Protein AF-A0A355VBI0-F1 (afdb_monomer_lite)

Structure (mmCIF, N/CA/C/O backbone):
data_AF-A0A355VBI0-F1
#
_entry.id   AF-A0A355VBI0-F1
#
loop_
_atom_site.group_PDB
_atom_site.id
_atom_site.type_symbol
_atom_site.label_atom_id
_atom_site.label_alt_id
_atom_site.label_comp_id
_atom_site.label_asym_id
_atom_site.label_entity_id
_atom_site.label_seq_id
_atom_site.pdbx_PDB_ins_code
_atom_site.Cartn_x
_atom_site.Cartn_y
_atom_site.Cartn_z
_atom_site.occupancy
_atom_site.B_iso_or_equiv
_atom_site.auth_seq_id
_atom_site.auth_comp_id
_atom_site.auth_asym_id
_atom_site.auth_atom_id
_atom_site.pdbx_PDB_model_num
ATOM 1 N N . ILE A 1 1 ? 33.131 -3.591 3.663 1.00 45.69 1 ILE A N 1
ATOM 2 C CA . ILE A 1 1 ? 32.414 -4.701 2.979 1.00 45.69 1 ILE A CA 1
ATOM 3 C C . ILE A 1 1 ? 30.922 -4.423 3.134 1.00 45.69 1 ILE A C 1
ATOM 5 O O . ILE A 1 1 ? 30.538 -4.115 4.251 1.00 45.69 1 ILE A O 1
ATOM 9 N N . ARG A 1 2 ? 30.087 -4.430 2.081 1.00 45.91 2 ARG A N 1
ATOM 10 C CA . ARG A 1 2 ? 28.626 -4.279 2.284 1.00 45.91 2 ARG A CA 1
ATOM 11 C C . ARG A 1 2 ? 28.049 -5.620 2.762 1.00 45.91 2 ARG A C 1
ATOM 13 O O . ARG A 1 2 ? 28.434 -6.630 2.177 1.00 45.91 2 ARG A O 1
ATOM 20 N N . PRO A 1 3 ? 27.155 -5.651 3.767 1.00 45.72 3 PRO A N 1
ATOM 21 C CA . PRO A 1 3 ? 26.448 -6.875 4.120 1.00 45.72 3 PRO A CA 1
ATOM 22 C C . PRO A 1 3 ? 25.565 -7.293 2.941 1.00 45.72 3 PRO A C 1
ATOM 24 O O . PRO A 1 3 ? 24.819 -6.467 2.406 1.00 45.72 3 PRO A O 1
ATOM 27 N N . ASP A 1 4 ? 25.665 -8.554 2.523 1.00 43.03 4 ASP A N 1
ATOM 28 C CA . ASP A 1 4 ? 24.777 -9.078 1.490 1.00 43.03 4 ASP A CA 1
ATOM 29 C C . ASP A 1 4 ? 23.357 -9.239 2.053 1.00 43.03 4 ASP A C 1
ATOM 31 O O . ASP A 1 4 ? 23.157 -9.608 3.215 1.00 43.03 4 ASP A O 1
ATOM 35 N N . LYS A 1 5 ? 22.349 -8.917 1.241 1.00 49.56 5 LYS A N 1
ATOM 36 C CA . LYS A 1 5 ? 20.951 -8.940 1.670 1.00 49.56 5 LYS A CA 1
ATOM 37 C C . LYS A 1 5 ? 20.388 -10.350 1.525 1.00 49.56 5 LYS A C 1
ATOM 39 O O . LYS A 1 5 ? 19.926 -10.738 0.455 1.00 49.56 5 LYS A O 1
ATOM 44 N N . SER A 1 6 ? 20.292 -11.056 2.650 1.00 41.16 6 SER A N 1
ATOM 45 C CA . SER A 1 6 ? 19.580 -12.340 2.767 1.00 41.16 6 SER A CA 1
ATOM 46 C C . SER A 1 6 ? 18.120 -12.290 2.275 1.00 41.16 6 SER A C 1
ATOM 48 O O . SER A 1 6 ? 17.566 -13.316 1.883 1.00 41.16 6 SER A O 1
ATOM 50 N N . GLY A 1 7 ? 17.496 -11.104 2.231 1.00 43.66 7 GLY A N 1
ATOM 51 C CA . GLY A 1 7 ? 16.185 -10.871 1.621 1.00 43.66 7 GLY A CA 1
ATOM 52 C C . GLY A 1 7 ? 16.230 -9.933 0.407 1.00 43.66 7 GLY A C 1
ATOM 53 O O . GLY A 1 7 ? 16.568 -8.756 0.534 1.00 43.66 7 GLY A O 1
ATOM 54 N N . ARG A 1 8 ? 15.778 -10.404 -0.769 1.00 46.25 8 ARG A N 1
ATOM 55 C CA . ARG A 1 8 ? 15.482 -9.516 -1.917 1.00 46.25 8 ARG A CA 1
ATOM 56 C C . ARG A 1 8 ? 14.299 -8.598 -1.550 1.00 46.25 8 ARG A C 1
ATOM 58 O O . ARG A 1 8 ? 13.182 -9.110 -1.446 1.00 46.25 8 ARG A O 1
ATOM 65 N N . GLY A 1 9 ? 14.530 -7.295 -1.371 1.00 49.34 9 GLY A N 1
ATOM 66 C CA . GLY A 1 9 ? 13.494 -6.283 -1.099 1.00 49.34 9 GLY A CA 1
ATOM 67 C C . GLY A 1 9 ? 14.008 -5.061 -0.322 1.00 49.34 9 GLY A C 1
ATOM 68 O O . GLY A 1 9 ? 14.974 -5.170 0.435 1.00 49.34 9 GLY A O 1
ATOM 69 N N . GLY A 1 10 ? 13.378 -3.895 -0.512 1.00 56.66 10 GLY A N 1
ATOM 70 C CA . GLY A 1 10 ? 13.702 -2.630 0.178 1.00 56.66 10 GLY A CA 1
ATOM 71 C C . GLY A 1 10 ? 15.056 -1.988 -0.170 1.00 56.66 10 GLY A C 1
ATOM 72 O O . GLY A 1 10 ? 15.926 -2.612 -0.782 1.00 56.66 10 GLY A O 1
ATOM 73 N N . ILE A 1 11 ? 15.283 -0.742 0.273 1.00 60.16 11 ILE A N 1
ATOM 74 C CA . ILE A 1 11 ? 16.541 0.002 0.005 1.00 60.16 11 ILE A CA 1
ATOM 75 C C . ILE A 1 11 ? 17.767 -0.795 0.491 1.00 60.16 11 ILE A C 1
ATOM 77 O O . ILE A 1 11 ? 17.777 -1.304 1.611 1.00 60.16 11 ILE A O 1
ATOM 81 N N . ALA A 1 12 ? 18.809 -0.910 -0.341 1.00 60.78 12 ALA A N 1
ATOM 82 C CA . ALA A 1 12 ? 20.077 -1.533 0.051 1.00 60.78 12 ALA A CA 1
ATOM 83 C C . ALA A 1 12 ? 20.773 -0.728 1.164 1.00 60.78 12 ALA A C 1
ATOM 85 O O . ALA A 1 12 ? 20.971 0.480 1.011 1.00 60.78 12 ALA A O 1
ATOM 86 N N . GLY A 1 13 ? 21.128 -1.406 2.259 1.00 66.94 13 GLY A N 1
ATOM 87 C CA . GLY A 1 13 ? 21.752 -0.802 3.436 1.00 66.94 13 GLY A CA 1
ATOM 88 C C . GLY A 1 13 ? 23.229 -0.449 3.244 1.00 66.94 13 GLY A C 1
ATOM 89 O O . GLY A 1 13 ? 23.837 -0.732 2.208 1.00 66.94 13 GLY A O 1
ATOM 90 N N . ILE A 1 14 ? 23.800 0.169 4.276 1.00 77.75 14 ILE A N 1
ATOM 91 C CA . ILE A 1 14 ? 25.237 0.442 4.387 1.00 77.75 14 ILE A CA 1
ATOM 92 C C . ILE A 1 14 ? 25.937 -0.645 5.212 1.00 77.75 14 ILE A C 1
ATOM 94 O O . ILE A 1 14 ? 25.292 -1.444 5.886 1.00 77.75 14 ILE A O 1
ATOM 98 N N . ALA A 1 15 ? 27.267 -0.664 5.155 1.00 78.12 15 ALA A N 1
ATOM 99 C CA . ALA A 1 15 ? 28.072 -1.367 6.145 1.00 78.12 15 ALA A CA 1
ATOM 100 C C . ALA A 1 15 ? 28.086 -0.556 7.446 1.00 78.12 15 ALA A C 1
ATOM 102 O O . ALA A 1 15 ? 28.256 0.662 7.390 1.00 78.12 15 ALA A O 1
ATOM 103 N N . LEU A 1 16 ? 27.920 -1.221 8.586 1.00 82.75 16 LEU A N 1
ATOM 104 C CA . LEU A 1 16 ? 28.011 -0.603 9.908 1.00 82.75 16 LEU A CA 1
ATOM 105 C C . LEU A 1 16 ? 29.443 -0.784 10.418 1.00 82.75 16 LEU A C 1
ATOM 107 O O . LEU A 1 16 ? 29.726 -1.713 11.164 1.00 82.75 16 LEU A O 1
ATOM 111 N N . GLU A 1 17 ? 30.359 0.047 9.917 1.00 82.88 17 GLU A N 1
ATOM 112 C CA . GLU A 1 17 ? 31.802 -0.075 10.153 1.00 82.88 17 GLU A CA 1
ATOM 113 C C . GLU A 1 17 ? 32.438 1.275 10.530 1.00 82.88 17 GLU A C 1
ATOM 115 O O . GLU A 1 17 ? 32.173 2.260 9.834 1.00 82.88 17 GLU A O 1
ATOM 120 N N . PRO A 1 18 ? 33.311 1.342 11.558 1.00 87.50 18 PRO A N 1
ATOM 121 C CA . PRO A 1 18 ? 33.652 0.271 12.501 1.00 87.50 18 PRO A CA 1
ATOM 122 C C . PRO A 1 18 ? 32.467 -0.137 13.387 1.00 87.50 18 PRO A C 1
ATOM 124 O O . PRO A 1 18 ? 31.817 0.721 13.986 1.00 87.50 18 PRO A O 1
ATOM 127 N N . GLY A 1 19 ? 32.209 -1.443 13.507 1.00 84.88 19 GLY A N 1
ATOM 128 C CA . GLY A 1 19 ? 31.004 -1.971 14.167 1.00 84.88 19 GLY A CA 1
ATOM 129 C C . GLY A 1 19 ? 30.736 -1.477 15.596 1.00 84.88 19 GLY A C 1
ATOM 130 O O . GLY A 1 19 ? 29.576 -1.362 15.985 1.00 84.88 19 GLY A O 1
ATOM 131 N N . PHE A 1 20 ? 31.769 -1.111 16.365 1.00 89.31 20 PHE A N 1
ATOM 132 C CA . PHE A 1 20 ? 31.590 -0.609 17.734 1.00 89.31 20 PHE A CA 1
ATOM 133 C C . PHE A 1 20 ? 30.828 0.727 17.802 1.00 89.31 20 PHE A C 1
ATOM 135 O O . PHE A 1 20 ? 30.110 0.947 18.772 1.00 89.31 20 PHE A O 1
ATOM 142 N N . LEU A 1 21 ? 30.911 1.581 16.769 1.00 89.12 21 LEU A N 1
ATOM 143 C CA . LEU A 1 21 ? 30.151 2.842 16.692 1.00 89.12 21 LEU A CA 1
ATOM 144 C C . LEU A 1 21 ? 28.640 2.628 16.513 1.00 89.12 21 LEU A C 1
ATOM 146 O O . LEU A 1 21 ? 27.860 3.563 16.663 1.00 89.12 21 LEU A O 1
ATOM 150 N N . PHE A 1 22 ? 28.228 1.401 16.193 1.00 89.00 22 PHE A N 1
ATOM 151 C CA . PHE A 1 22 ? 26.838 1.005 15.992 1.00 89.00 22 PHE A CA 1
ATOM 152 C C . PHE A 1 22 ? 26.339 0.092 17.125 1.00 89.00 22 PHE A C 1
ATOM 154 O O . PHE A 1 22 ? 25.380 -0.659 16.943 1.00 89.00 22 PHE A O 1
ATOM 161 N N . SER A 1 23 ? 26.980 0.154 18.301 1.00 91.25 23 SER A N 1
ATOM 162 C CA . SER A 1 23 ? 26.467 -0.478 19.518 1.00 91.25 23 SER A CA 1
ATOM 163 C C . SER A 1 23 ? 25.113 0.121 19.916 1.00 91.25 23 SER A C 1
ATOM 165 O O . SER A 1 23 ? 24.808 1.277 19.610 1.00 91.25 23 SER A O 1
ATOM 167 N N . GLN A 1 24 ? 24.293 -0.656 20.628 1.00 89.88 24 GLN A N 1
ATOM 168 C CA . GLN A 1 24 ? 22.989 -0.184 21.098 1.00 89.88 24 GLN A CA 1
ATOM 169 C C . GLN A 1 24 ? 23.115 1.075 21.973 1.00 89.88 24 GLN A C 1
ATOM 171 O O . GLN A 1 24 ? 22.318 1.995 21.821 1.00 89.88 24 GLN A O 1
ATOM 176 N N . GLU A 1 25 ? 24.136 1.135 22.828 1.00 90.88 25 GLU A N 1
ATOM 177 C CA . GLU A 1 25 ? 24.421 2.265 23.719 1.00 90.88 25 GLU A CA 1
ATOM 178 C C . GLU A 1 25 ? 24.733 3.548 22.934 1.00 90.88 25 GLU A C 1
ATOM 180 O O . GLU A 1 25 ? 24.114 4.587 23.167 1.00 90.88 25 GLU A O 1
ATOM 185 N N . ILE A 1 26 ? 25.638 3.478 21.947 1.00 91.00 26 ILE A N 1
ATOM 186 C CA . ILE A 1 26 ? 26.004 4.647 21.134 1.00 91.00 26 ILE A CA 1
ATOM 187 C C . ILE A 1 26 ? 24.825 5.085 20.261 1.00 91.00 26 ILE A C 1
ATOM 189 O O . ILE A 1 26 ? 24.561 6.280 20.156 1.00 91.00 26 ILE A O 1
ATOM 193 N N . LEU A 1 27 ? 24.063 4.148 19.688 1.00 90.31 27 LEU A N 1
ATOM 194 C CA . LEU A 1 27 ? 22.874 4.478 18.895 1.00 90.31 27 LEU A CA 1
ATOM 195 C C . LEU A 1 27 ? 21.760 5.116 19.740 1.00 90.31 27 LEU A C 1
ATOM 197 O O . LEU A 1 27 ? 21.116 6.052 19.269 1.00 90.31 27 LEU A O 1
ATOM 201 N N . GLN A 1 28 ? 21.554 4.675 20.984 1.00 88.00 28 GLN A N 1
ATOM 202 C CA . GLN A 1 28 ? 20.583 5.284 21.903 1.00 88.00 28 GLN A CA 1
ATOM 203 C C . GLN A 1 28 ? 20.924 6.743 22.252 1.00 88.00 28 GLN A C 1
ATOM 205 O O . GLN A 1 28 ? 20.007 7.530 22.475 1.00 88.00 28 GLN A O 1
ATOM 210 N N . ILE A 1 29 ? 22.208 7.119 22.245 1.00 87.56 29 ILE A N 1
ATOM 211 C CA . ILE A 1 29 ? 22.673 8.495 22.498 1.00 87.56 29 ILE A CA 1
ATOM 212 C C . ILE A 1 29 ? 22.697 9.328 21.203 1.00 87.56 29 ILE A C 1
ATOM 214 O O . ILE A 1 29 ? 22.226 10.463 21.178 1.00 87.56 29 ILE A O 1
ATOM 218 N N . ALA A 1 30 ? 23.220 8.770 20.108 1.00 89.31 30 ALA A N 1
ATOM 219 C CA . ALA A 1 30 ? 23.447 9.498 18.859 1.00 89.31 30 ALA A CA 1
ATOM 220 C C . ALA A 1 30 ? 22.171 9.730 18.030 1.00 89.31 30 ALA A C 1
ATOM 222 O O . ALA A 1 30 ? 22.102 10.704 17.279 1.00 89.31 30 ALA A O 1
ATOM 223 N N . ILE A 1 31 ? 21.155 8.863 18.143 1.00 87.44 31 ILE A N 1
ATOM 224 C CA . ILE A 1 31 ? 19.902 9.021 17.388 1.00 87.44 31 ILE A CA 1
ATOM 225 C C . ILE A 1 31 ? 19.119 10.273 17.829 1.00 87.44 31 ILE A C 1
ATOM 227 O O . ILE A 1 31 ? 18.801 11.063 16.939 1.00 87.44 31 ILE A O 1
ATOM 231 N N . PRO A 1 32 ? 18.827 10.516 19.128 1.00 84.00 32 PRO A N 1
ATOM 232 C CA . PRO A 1 32 ? 18.171 11.750 19.576 1.00 84.00 32 PRO A CA 1
ATOM 233 C C . PRO A 1 32 ? 18.877 13.025 19.098 1.00 84.00 32 PRO A C 1
ATOM 235 O O . PRO A 1 32 ? 18.226 13.913 18.551 1.00 84.00 32 PRO A O 1
ATOM 238 N N . GLU A 1 33 ? 20.206 13.078 19.217 1.00 85.81 33 GLU A N 1
ATOM 239 C CA . GLU A 1 33 ? 21.020 14.217 18.777 1.00 85.81 33 GLU A CA 1
ATOM 240 C C . GLU A 1 33 ? 20.910 14.441 17.257 1.00 85.81 33 GLU A C 1
ATOM 242 O O . GLU A 1 33 ? 20.618 15.545 16.797 1.00 85.81 33 GLU A O 1
ATOM 247 N N . MET A 1 34 ? 21.037 13.376 16.456 1.00 86.06 34 MET A N 1
ATOM 248 C CA . MET A 1 34 ? 20.842 13.435 15.002 1.00 86.06 34 MET A CA 1
ATOM 249 C C . MET A 1 34 ? 19.421 13.892 14.623 1.00 86.06 34 MET A C 1
ATOM 251 O O . MET A 1 34 ? 19.248 14.635 13.651 1.00 86.06 34 MET A O 1
ATOM 255 N N . LEU A 1 35 ? 18.389 13.464 15.359 1.00 82.56 35 LEU A N 1
ATOM 256 C CA . LEU A 1 35 ? 17.015 13.913 15.123 1.00 82.56 35 LEU A CA 1
ATOM 257 C C . LEU A 1 35 ? 16.861 15.413 15.407 1.00 82.56 35 LEU A C 1
ATOM 259 O O . LEU A 1 35 ? 16.333 16.130 14.554 1.00 82.56 35 LEU A O 1
ATOM 263 N N . ALA A 1 36 ? 17.381 15.891 16.542 1.00 80.75 36 ALA A N 1
ATOM 264 C CA . ALA A 1 36 ? 17.354 17.302 16.918 1.00 80.75 36 ALA A CA 1
ATOM 265 C C . ALA A 1 36 ? 18.083 18.180 15.883 1.00 80.75 36 ALA A C 1
ATOM 267 O O . ALA A 1 36 ? 17.492 19.121 15.351 1.00 80.75 36 ALA A O 1
ATOM 268 N N . GLN A 1 37 ? 19.313 17.815 15.502 1.00 82.12 37 GLN A N 1
ATOM 269 C CA . GLN A 1 37 ? 20.098 18.531 14.485 1.00 82.12 37 GLN A CA 1
ATOM 270 C C . GLN A 1 37 ? 19.429 18.547 13.098 1.00 82.12 37 GLN A C 1
ATOM 272 O O . GLN A 1 37 ? 19.578 19.508 12.343 1.00 82.12 37 GLN A O 1
ATOM 277 N N . THR A 1 38 ? 18.682 17.497 12.737 1.00 80.38 38 THR A N 1
ATOM 278 C CA . THR A 1 38 ? 17.981 17.423 11.439 1.00 80.38 38 THR A CA 1
ATOM 279 C C . THR A 1 38 ? 16.560 17.993 11.460 1.00 80.38 38 THR A C 1
ATOM 281 O O . THR A 1 38 ? 15.952 18.126 10.392 1.00 80.38 38 THR A O 1
ATOM 284 N N . GLY A 1 39 ? 16.019 18.350 12.630 1.00 74.94 39 GLY A N 1
ATOM 285 C CA . GLY A 1 39 ? 14.613 18.736 12.792 1.00 74.94 39 GLY A CA 1
ATOM 286 C C . GLY A 1 39 ? 13.632 17.596 12.486 1.00 74.94 39 GLY A C 1
ATOM 287 O O . GLY A 1 39 ? 12.528 17.849 12.008 1.00 74.94 39 GLY A O 1
ATOM 288 N N . THR A 1 40 ? 14.047 16.344 12.698 1.00 76.25 40 THR A N 1
ATOM 289 C CA . THR A 1 40 ? 13.229 15.145 12.462 1.00 76.25 40 THR A CA 1
ATOM 290 C C . THR A 1 40 ? 12.501 14.755 13.746 1.00 76.25 40 THR A C 1
ATOM 292 O O . THR A 1 40 ? 13.139 14.608 14.782 1.00 76.25 40 THR A O 1
ATOM 295 N N . SER A 1 41 ? 11.188 14.519 13.708 1.00 75.69 41 SER A N 1
ATOM 296 C CA . SER A 1 41 ? 10.461 14.087 14.915 1.00 75.69 41 SER A CA 1
ATOM 297 C C . SER A 1 41 ? 10.617 12.586 15.202 1.00 75.69 41 SER A C 1
ATOM 299 O O . SER A 1 41 ? 10.781 11.771 14.288 1.00 75.69 41 SER A O 1
ATOM 301 N N . GLY A 1 42 ? 10.488 12.182 16.473 1.00 75.94 42 GLY A N 1
ATOM 302 C CA . GLY A 1 42 ? 10.501 10.764 16.868 1.00 75.94 42 GLY A CA 1
ATOM 303 C C . GLY A 1 42 ? 9.451 9.924 16.125 1.00 75.94 42 GLY A C 1
ATOM 304 O O . GLY A 1 42 ? 9.730 8.801 15.707 1.00 75.94 42 GLY A O 1
ATOM 305 N N . ARG A 1 43 ? 8.281 10.510 15.831 1.00 74.00 43 ARG A N 1
ATOM 306 C CA . ARG A 1 43 ? 7.234 9.913 14.985 1.00 74.00 43 ARG A CA 1
ATOM 307 C C . ARG A 1 43 ? 7.680 9.704 13.531 1.00 74.00 43 ARG A C 1
ATOM 309 O O . ARG A 1 43 ? 7.398 8.657 12.948 1.00 74.00 43 ARG A O 1
ATOM 316 N N . GLN A 1 44 ? 8.394 10.663 12.934 1.00 78.50 44 GLN A N 1
ATOM 317 C CA . GLN A 1 44 ? 8.952 10.511 11.582 1.00 78.50 44 GLN A CA 1
ATOM 318 C C . GLN A 1 44 ? 10.010 9.395 11.534 1.00 78.50 44 GLN A C 1
ATOM 320 O O . GLN A 1 44 ? 10.004 8.597 10.590 1.00 78.50 44 GLN A O 1
ATOM 325 N N . LEU A 1 45 ? 10.853 9.274 12.572 1.00 83.50 45 LEU A N 1
ATOM 326 C CA . LEU A 1 45 ? 11.767 8.138 12.727 1.00 83.50 45 LEU A CA 1
ATOM 327 C C . LEU A 1 45 ? 11.003 6.816 12.883 1.00 83.50 45 LEU A C 1
ATOM 329 O O . LEU A 1 45 ? 11.310 5.857 12.178 1.00 83.50 45 LEU A O 1
ATOM 333 N N . ALA A 1 46 ? 9.973 6.755 13.728 1.00 84.56 46 ALA A N 1
ATOM 334 C CA . ALA A 1 46 ? 9.154 5.554 13.888 1.00 84.56 46 ALA A CA 1
ATOM 335 C C . ALA A 1 46 ? 8.542 5.106 12.548 1.00 84.56 46 ALA A C 1
ATOM 337 O O . ALA A 1 46 ? 8.655 3.942 12.163 1.00 84.56 46 ALA A O 1
ATOM 338 N N . HIS A 1 47 ? 8.003 6.044 11.762 1.00 84.25 47 HIS A N 1
ATOM 339 C CA . HIS A 1 47 ? 7.511 5.769 10.411 1.00 84.25 47 HIS A CA 1
ATOM 340 C C . HIS A 1 47 ? 8.619 5.345 9.423 1.00 84.25 47 HIS A C 1
ATOM 342 O O . HIS A 1 47 ? 8.311 4.663 8.445 1.00 84.25 47 HIS A O 1
ATOM 348 N N . LEU A 1 48 ? 9.895 5.716 9.606 1.00 84.88 48 LEU A N 1
ATOM 349 C CA . LEU A 1 48 ? 11.018 5.131 8.847 1.00 84.88 48 LEU A CA 1
ATOM 350 C C . LEU A 1 48 ? 11.294 3.684 9.277 1.00 84.88 48 LEU A C 1
ATOM 352 O O . LEU A 1 48 ? 11.381 2.810 8.415 1.00 84.88 48 LEU A O 1
ATOM 356 N N . LEU A 1 49 ? 11.394 3.434 10.586 1.00 88.12 49 LEU A N 1
ATOM 357 C CA . LEU A 1 49 ? 11.689 2.117 11.162 1.00 88.12 49 LEU A CA 1
ATOM 358 C C . LEU A 1 49 ? 10.617 1.085 10.783 1.00 88.12 49 LEU A C 1
ATOM 360 O O . LEU A 1 49 ? 10.954 0.010 10.290 1.00 88.12 49 LEU A O 1
ATOM 364 N N . ILE A 1 50 ? 9.334 1.445 10.899 1.00 89.31 50 ILE A N 1
ATOM 365 C CA . ILE A 1 50 ? 8.195 0.612 10.478 1.00 89.31 50 ILE A CA 1
ATOM 366 C C . ILE A 1 50 ? 8.292 0.272 8.986 1.00 89.31 50 ILE A C 1
ATOM 368 O O . ILE A 1 50 ? 8.194 -0.897 8.619 1.00 89.31 50 ILE A O 1
ATOM 372 N N . ARG A 1 51 ? 8.560 1.253 8.110 1.00 87.06 51 ARG A N 1
ATOM 373 C CA . ARG A 1 51 ? 8.709 0.998 6.664 1.00 87.06 51 ARG A CA 1
ATOM 374 C C . ARG A 1 51 ? 9.900 0.093 6.353 1.00 87.06 51 ARG A C 1
ATOM 376 O O . ARG A 1 51 ? 9.756 -0.821 5.547 1.00 87.06 51 ARG A O 1
ATOM 383 N N . ALA A 1 52 ? 11.046 0.296 7.004 1.00 87.50 52 ALA A N 1
ATOM 384 C CA . ALA A 1 52 ? 12.208 -0.580 6.853 1.00 87.50 52 ALA A CA 1
ATOM 385 C C . ALA A 1 52 ? 11.897 -2.017 7.314 1.00 87.50 52 ALA A C 1
ATOM 387 O O . ALA A 1 52 ? 12.245 -2.975 6.626 1.00 87.50 52 ALA A O 1
ATOM 388 N N . HIS A 1 53 ? 11.170 -2.165 8.424 1.00 90.31 53 HIS A N 1
ATOM 389 C CA . HIS A 1 53 ? 10.721 -3.449 8.955 1.00 90.31 53 HIS A CA 1
ATOM 390 C C . HIS A 1 53 ? 9.699 -4.142 8.030 1.00 90.31 53 HIS A C 1
ATOM 392 O O . HIS A 1 53 ? 9.813 -5.344 7.785 1.00 90.31 53 HIS A O 1
ATOM 398 N N . GLN A 1 54 ? 8.744 -3.407 7.447 1.00 91.38 54 GLN A N 1
ATOM 399 C CA . GLN A 1 54 ? 7.820 -3.930 6.431 1.00 91.38 54 GLN A CA 1
ATOM 400 C C . GLN A 1 54 ? 8.539 -4.343 5.142 1.00 91.38 54 GLN A C 1
ATOM 402 O O . GLN A 1 54 ? 8.222 -5.389 4.577 1.00 91.38 54 GLN A O 1
ATOM 407 N N . GLU A 1 55 ? 9.493 -3.540 4.663 1.00 89.69 55 GLU A N 1
ATOM 408 C CA . GLU A 1 55 ? 10.291 -3.840 3.468 1.00 89.69 55 GLU A CA 1
ATOM 409 C C . GLU A 1 55 ? 11.194 -5.069 3.678 1.00 89.69 55 GLU A C 1
ATOM 411 O O . GLU A 1 55 ? 11.329 -5.878 2.762 1.00 89.69 55 GLU A O 1
ATOM 416 N N . HIS A 1 56 ? 11.747 -5.251 4.885 1.00 86.75 56 HIS A N 1
ATOM 417 C CA . HIS A 1 56 ? 12.511 -6.440 5.283 1.00 86.75 56 HIS A CA 1
ATOM 418 C C . HIS A 1 56 ? 11.649 -7.713 5.267 1.00 86.75 56 HIS A C 1
ATOM 420 O O . HIS A 1 56 ? 11.990 -8.689 4.601 1.00 86.75 56 HIS A O 1
ATOM 426 N N . HIS A 1 57 ? 10.493 -7.686 5.938 1.00 89.56 57 HIS A N 1
ATOM 427 C CA . HIS A 1 57 ? 9.586 -8.838 6.049 1.00 89.56 57 HIS A CA 1
ATOM 428 C C . HIS A 1 57 ? 8.635 -9.004 4.849 1.00 89.56 57 HIS A C 1
ATOM 430 O O . HIS A 1 57 ? 7.720 -9.824 4.897 1.00 89.56 57 HIS A O 1
ATOM 436 N N . ARG A 1 58 ? 8.813 -8.220 3.772 1.00 88.56 58 ARG A N 1
ATOM 437 C CA . ARG A 1 58 ? 7.929 -8.180 2.587 1.00 88.56 58 ARG A CA 1
ATOM 438 C C . ARG A 1 58 ? 6.432 -8.090 2.933 1.00 88.56 58 ARG A C 1
ATOM 440 O O . ARG A 1 58 ? 5.599 -8.740 2.307 1.00 88.56 58 ARG A O 1
ATOM 447 N N . ASN A 1 59 ? 6.101 -7.292 3.946 1.00 91.69 59 ASN A N 1
ATOM 448 C CA . ASN A 1 59 ? 4.745 -7.118 4.479 1.00 91.69 59 ASN A CA 1
ATOM 449 C C . ASN A 1 59 ? 4.059 -8.406 5.004 1.00 91.69 59 ASN A C 1
ATOM 451 O O . ASN A 1 59 ? 2.833 -8.434 5.110 1.00 91.69 59 ASN A O 1
ATOM 455 N N . HIS A 1 60 ? 4.808 -9.469 5.328 1.00 91.88 60 HIS A N 1
ATOM 456 C CA . HIS A 1 60 ? 4.253 -10.716 5.864 1.00 91.88 60 HIS A CA 1
ATOM 457 C C . HIS A 1 60 ? 4.447 -10.826 7.385 1.00 91.88 60 HIS A C 1
ATOM 459 O O . HIS A 1 60 ? 5.567 -10.949 7.873 1.00 91.88 60 HIS A O 1
ATOM 465 N N . PHE A 1 61 ? 3.330 -10.835 8.120 1.00 96.12 61 PHE A N 1
ATOM 466 C CA . PHE A 1 61 ? 3.286 -10.894 9.586 1.00 96.12 61 PHE A CA 1
ATOM 467 C C . PHE A 1 61 ? 2.357 -12.035 10.041 1.00 96.12 61 PHE A C 1
ATOM 469 O O . PHE A 1 61 ? 1.193 -11.782 10.365 1.00 96.12 61 PHE A O 1
ATOM 476 N N . PRO A 1 62 ? 2.815 -13.304 9.994 1.00 95.94 62 PRO A N 1
ATOM 477 C CA . PRO A 1 62 ? 1.948 -14.483 10.085 1.00 95.94 62 PRO A CA 1
ATOM 478 C C . PRO A 1 62 ? 1.115 -14.557 11.367 1.00 95.94 62 PRO A C 1
ATOM 480 O O . PRO A 1 62 ? -0.015 -15.034 11.313 1.00 95.94 62 PRO A O 1
ATOM 483 N N . ASP A 1 63 ? 1.626 -14.079 12.501 1.00 97.38 63 ASP A N 1
ATOM 484 C CA . ASP A 1 63 ? 0.910 -14.124 13.780 1.00 97.38 63 ASP A CA 1
ATOM 485 C C . ASP A 1 63 ? -0.200 -13.064 13.869 1.00 97.38 63 ASP A C 1
ATOM 487 O O . ASP A 1 63 ? -1.288 -13.360 14.361 1.00 97.38 63 ASP A O 1
ATOM 491 N N . ILE A 1 64 ? 0.011 -11.874 13.289 1.00 97.62 64 ILE A N 1
ATOM 492 C CA . ILE A 1 64 ? -1.039 -10.846 13.162 1.00 97.62 64 ILE A CA 1
ATOM 493 C C . ILE A 1 64 ? -2.104 -11.298 12.148 1.00 97.62 64 ILE A C 1
ATOM 495 O O . ILE A 1 64 ? -3.298 -11.110 12.381 1.00 97.62 64 ILE A O 1
ATOM 499 N N . GLU A 1 65 ? -1.696 -11.949 11.047 1.00 96.94 65 GLU A N 1
ATOM 500 C CA . GLU A 1 65 ? -2.643 -12.589 10.121 1.00 96.94 65 GLU A CA 1
ATOM 501 C C . GLU A 1 65 ? -3.470 -13.676 10.822 1.00 96.94 65 GLU A C 1
ATOM 503 O O . GLU A 1 65 ? -4.683 -13.724 10.633 1.00 96.94 65 GLU A O 1
ATOM 508 N N . ARG A 1 66 ? -2.837 -14.516 11.654 1.00 97.88 66 ARG A N 1
ATOM 509 C CA . ARG A 1 66 ? -3.507 -15.595 12.392 1.00 97.88 66 ARG A CA 1
ATOM 510 C C . ARG A 1 66 ? -4.530 -15.052 13.389 1.00 97.88 66 ARG A C 1
ATOM 512 O O . ARG A 1 66 ? -5.683 -15.461 13.325 1.00 97.88 66 ARG A O 1
ATOM 519 N N . ALA A 1 67 ? -4.145 -14.088 14.227 1.00 97.94 67 ALA A N 1
ATOM 520 C CA . ALA A 1 67 ? -5.041 -13.484 15.215 1.00 97.94 67 ALA A CA 1
ATOM 521 C C . ALA A 1 67 ? -6.270 -12.819 14.561 1.00 97.94 67 ALA A C 1
ATOM 523 O O . ALA A 1 67 ? -7.391 -12.948 15.053 1.00 97.94 67 ALA A O 1
ATOM 524 N N . ALA A 1 68 ? -6.086 -12.149 13.418 1.00 98.19 68 ALA A N 1
ATOM 525 C CA . ALA A 1 68 ? -7.193 -11.568 12.660 1.00 98.19 68 ALA A CA 1
ATOM 526 C C . ALA A 1 68 ? -8.101 -12.639 12.022 1.00 98.19 68 ALA A C 1
ATOM 528 O O . ALA A 1 68 ? -9.326 -12.509 12.043 1.00 98.19 68 ALA A O 1
ATOM 529 N N . GLU A 1 69 ? -7.518 -13.716 11.486 1.00 97.38 69 GLU A N 1
ATOM 530 C CA . GLU A 1 69 ? -8.264 -14.839 10.907 1.00 97.38 69 GLU A CA 1
ATOM 531 C C . GLU A 1 69 ? -9.045 -15.656 11.949 1.00 97.38 69 GLU A C 1
ATOM 533 O O . GLU A 1 69 ? -10.140 -16.129 11.638 1.00 97.38 69 GLU A O 1
ATOM 538 N N . GLU A 1 70 ? -8.518 -15.793 13.167 1.00 97.31 70 GLU A N 1
ATOM 539 C CA . GLU A 1 70 ? -9.183 -16.432 14.310 1.00 97.31 70 GLU A CA 1
ATOM 540 C C . GLU A 1 70 ? -10.362 -15.586 14.817 1.00 97.31 70 GLU A C 1
ATOM 542 O O . GLU A 1 70 ? -11.472 -16.100 14.957 1.00 97.31 70 GLU A O 1
ATOM 547 N N . VAL A 1 71 ? -10.163 -14.276 15.013 1.00 97.00 71 VAL A N 1
ATOM 548 C CA . VAL A 1 71 ? -11.221 -13.359 15.482 1.00 97.00 71 VAL A CA 1
ATOM 549 C C . VAL A 1 71 ? -12.342 -13.178 14.450 1.00 97.00 71 VAL A C 1
ATOM 551 O O . VAL A 1 71 ? -13.511 -13.088 14.829 1.00 97.00 71 VAL A O 1
ATOM 554 N N . GLY A 1 72 ? -12.012 -13.137 13.155 1.00 95.81 72 GLY A N 1
ATOM 555 C CA . GLY A 1 72 ? -12.982 -12.980 12.064 1.00 95.81 72 GLY A CA 1
ATOM 556 C C . GLY A 1 72 ? -13.544 -14.279 11.484 1.00 95.81 72 GLY A C 1
ATOM 557 O O . GLY A 1 72 ? -14.290 -14.222 10.507 1.00 95.81 72 GLY A O 1
ATOM 558 N N . GLY A 1 73 ? -13.146 -15.454 11.989 1.00 96.75 73 GLY A N 1
ATOM 559 C CA . GLY A 1 73 ? -13.568 -16.754 11.443 1.00 96.75 73 GLY A CA 1
ATOM 560 C C . GLY A 1 73 ? -13.270 -16.942 9.945 1.00 96.75 73 GLY A C 1
ATOM 561 O O . GLY A 1 73 ? -13.955 -17.709 9.271 1.00 96.75 73 GLY A O 1
ATOM 562 N N . LYS A 1 74 ? -12.284 -16.207 9.411 1.00 96.38 74 LYS A N 1
ATOM 563 C CA . LYS A 1 74 ? -11.927 -16.115 7.977 1.00 96.38 74 LYS A CA 1
ATOM 564 C C . LYS A 1 74 ? -13.074 -15.698 7.034 1.00 96.38 74 LYS A C 1
ATOM 566 O O . LYS A 1 74 ? -13.004 -15.982 5.838 1.00 96.38 74 LYS A O 1
ATOM 571 N N . GLN A 1 75 ? -14.103 -15.014 7.539 1.00 96.44 75 GLN A N 1
ATOM 572 C CA . GLN A 1 75 ? -15.244 -14.548 6.740 1.00 96.44 75 GLN A CA 1
ATOM 573 C C . GLN A 1 75 ? -14.836 -13.515 5.675 1.00 96.44 75 GLN A C 1
ATOM 575 O O . GLN A 1 75 ? -14.044 -12.610 5.938 1.00 96.44 75 GLN A O 1
ATOM 580 N N . LEU A 1 76 ? -15.402 -13.625 4.468 1.00 97.38 76 LEU A N 1
ATOM 581 C CA . LEU A 1 76 ? -15.191 -12.668 3.381 1.00 97.38 76 LEU A CA 1
ATOM 582 C C . LEU A 1 76 ? -16.429 -12.594 2.458 1.00 97.38 76 LEU A C 1
ATOM 584 O O . LEU A 1 76 ? -16.696 -13.573 1.759 1.00 97.38 76 LEU A O 1
ATOM 588 N N . PRO A 1 77 ? -17.141 -11.451 2.387 1.00 96.25 77 PRO A N 1
ATOM 589 C CA . PRO A 1 77 ? -17.030 -10.292 3.276 1.00 96.25 77 PRO A CA 1
ATOM 590 C C . PRO A 1 77 ? -17.503 -10.611 4.706 1.00 96.25 77 PRO A C 1
ATOM 592 O O . PRO A 1 77 ? -18.373 -11.450 4.908 1.00 96.25 77 PRO A O 1
ATOM 595 N N . ILE A 1 78 ? -16.959 -9.896 5.691 1.00 96.75 78 ILE A N 1
ATOM 596 C CA . ILE A 1 78 ? -17.515 -9.810 7.051 1.00 96.75 78 ILE A CA 1
ATOM 597 C C . ILE A 1 78 ? -18.514 -8.640 7.115 1.00 96.75 78 ILE A C 1
ATOM 599 O O . ILE A 1 78 ? -18.247 -7.576 6.542 1.00 96.75 78 ILE A O 1
ATOM 603 N N . HIS A 1 79 ? -19.670 -8.803 7.771 1.00 96.06 79 HIS A N 1
ATOM 604 C CA . HIS A 1 79 ? -20.678 -7.738 7.857 1.00 96.06 79 HIS A CA 1
ATOM 605 C C . HIS A 1 79 ? -20.473 -6.843 9.086 1.00 96.06 79 HIS A C 1
ATOM 607 O O . HIS A 1 79 ? -19.855 -7.222 10.079 1.00 96.06 79 HIS A O 1
ATOM 613 N N . VAL A 1 80 ? -21.012 -5.619 9.028 1.00 96.69 80 VAL A N 1
ATOM 614 C CA . VAL A 1 80 ? -20.894 -4.636 10.120 1.00 96.69 80 VAL A CA 1
ATOM 615 C C . VAL A 1 80 ? -21.454 -5.193 11.433 1.00 96.69 80 VAL A C 1
ATOM 617 O O . VAL A 1 80 ? -20.841 -4.997 12.479 1.00 96.69 80 VAL A O 1
ATOM 620 N N . ASP A 1 81 ? -22.568 -5.926 11.396 1.00 96.44 81 ASP A N 1
ATOM 621 C CA . ASP A 1 81 ? -23.187 -6.484 12.601 1.00 96.44 81 ASP A CA 1
ATOM 622 C C . ASP A 1 81 ? -22.361 -7.595 13.262 1.00 96.44 81 ASP A C 1
ATOM 624 O O . ASP A 1 81 ? -22.305 -7.633 14.495 1.00 96.44 81 ASP A O 1
ATOM 628 N N . ASP A 1 82 ? -21.635 -8.411 12.488 1.00 96.81 82 ASP A N 1
ATOM 629 C CA . ASP A 1 82 ? -20.668 -9.384 13.016 1.00 96.81 82 ASP A CA 1
ATOM 630 C C . ASP A 1 82 ? -19.534 -8.669 13.757 1.00 96.81 82 ASP A C 1
ATOM 632 O O . ASP A 1 82 ? -19.176 -9.028 14.879 1.00 96.81 82 ASP A O 1
ATOM 636 N N . MET A 1 83 ? -19.011 -7.585 13.177 1.00 97.25 83 MET A N 1
ATOM 637 C CA . MET A 1 83 ? -17.951 -6.775 13.786 1.00 97.25 83 MET A CA 1
ATOM 638 C C . MET A 1 83 ? -18.426 -6.061 15.057 1.00 97.25 83 MET A C 1
ATOM 640 O O . MET A 1 83 ? -17.713 -6.023 16.062 1.00 97.25 83 MET A O 1
ATOM 644 N N . LEU A 1 84 ? -19.658 -5.543 15.053 1.00 96.50 84 LEU A N 1
ATOM 645 C CA . LEU A 1 84 ? -20.295 -4.998 16.252 1.00 96.50 84 LEU A CA 1
ATOM 646 C C . LEU A 1 84 ? -20.525 -6.096 17.306 1.00 96.50 84 LEU A C 1
ATOM 648 O O . LEU A 1 84 ? -20.373 -5.829 18.497 1.00 96.50 84 LEU A O 1
ATOM 652 N N . ALA A 1 85 ? -20.848 -7.331 16.909 1.00 96.25 85 ALA A N 1
ATOM 653 C CA . ALA A 1 85 ? -20.961 -8.471 17.819 1.00 96.25 85 ALA A CA 1
ATOM 654 C C . ALA A 1 85 ? -19.603 -8.893 18.410 1.00 96.25 85 ALA A C 1
ATOM 656 O O . ALA A 1 85 ? -19.533 -9.146 19.613 1.00 96.25 85 ALA A O 1
ATOM 657 N N . ILE A 1 86 ? -18.520 -8.894 17.622 1.00 95.62 86 ILE A N 1
ATOM 658 C CA . ILE A 1 86 ? -17.144 -9.107 18.109 1.00 95.62 86 ILE A CA 1
ATOM 659 C C . ILE A 1 86 ? -16.795 -8.057 19.172 1.00 95.62 86 ILE A C 1
ATOM 661 O O . ILE A 1 86 ? -16.394 -8.416 20.278 1.00 95.62 86 ILE A O 1
ATOM 665 N N . ILE A 1 87 ? -17.032 -6.768 18.903 1.00 94.56 87 ILE A N 1
ATOM 666 C CA . ILE A 1 87 ? -16.749 -5.694 19.872 1.00 94.56 87 ILE A CA 1
ATOM 667 C C . ILE A 1 87 ? -17.594 -5.851 21.145 1.00 94.56 87 ILE A C 1
ATOM 669 O O . ILE A 1 87 ? -17.044 -5.775 22.245 1.00 94.56 87 ILE A O 1
ATOM 673 N N . ARG A 1 88 ? -18.896 -6.155 21.025 1.00 93.00 88 ARG A N 1
ATOM 674 C CA . ARG A 1 88 ? -19.778 -6.419 22.182 1.00 93.00 88 ARG A CA 1
ATOM 675 C C . ARG A 1 88 ? -19.277 -7.591 23.036 1.00 93.00 88 ARG A C 1
ATOM 677 O O . ARG A 1 88 ? -19.303 -7.478 24.259 1.00 93.00 88 ARG A O 1
ATOM 684 N N . LYS A 1 89 ? -18.761 -8.673 22.429 1.00 92.50 89 LYS A N 1
ATOM 685 C CA . LYS A 1 89 ? -18.157 -9.814 23.154 1.00 92.50 89 LYS A CA 1
ATOM 686 C C . LYS A 1 89 ? -16.944 -9.409 24.002 1.00 92.50 89 LYS A C 1
ATOM 688 O O . LYS A 1 89 ? -16.706 -10.028 25.031 1.00 92.50 89 LYS A O 1
ATOM 693 N N . THR A 1 90 ? -16.215 -8.348 23.638 1.00 89.06 90 THR A N 1
ATOM 694 C CA . THR A 1 90 ? -15.120 -7.816 24.477 1.00 89.06 90 THR A CA 1
ATOM 695 C C . THR A 1 90 ? -15.603 -7.016 25.699 1.00 89.06 90 THR A C 1
ATOM 697 O O . THR A 1 90 ? -14.779 -6.600 26.515 1.00 89.06 90 THR A O 1
ATOM 700 N N . GLY A 1 91 ? -16.910 -6.755 25.832 1.00 90.44 91 GLY A N 1
ATOM 701 C CA . GLY A 1 91 ? -17.494 -5.921 26.891 1.00 90.44 91 GLY A CA 1
ATOM 702 C C . GLY A 1 91 ? -17.420 -4.408 26.638 1.00 90.44 91 GLY A C 1
ATOM 703 O O . GLY A 1 91 ? -17.830 -3.625 27.495 1.00 90.44 91 GLY A O 1
ATOM 704 N N . VAL A 1 92 ? -16.916 -3.973 25.477 1.00 91.56 92 VAL A N 1
ATOM 705 C CA . VAL A 1 92 ? -16.834 -2.551 25.109 1.00 91.56 92 VAL A CA 1
ATOM 706 C C . VAL A 1 92 ? -18.208 -2.022 24.684 1.00 91.56 92 VAL A C 1
ATOM 708 O O . VAL A 1 92 ? -18.868 -2.568 23.798 1.00 91.56 92 VAL A O 1
ATOM 711 N N . LYS A 1 93 ? -18.633 -0.915 25.303 1.00 93.31 93 LYS A N 1
ATOM 712 C CA . LYS A 1 93 ? -19.859 -0.185 24.954 1.00 93.31 93 LYS A CA 1
ATOM 713 C C . LYS A 1 93 ? -19.598 0.698 23.735 1.00 93.31 93 LYS A C 1
ATOM 715 O O . LYS A 1 93 ? -18.549 1.327 23.648 1.00 93.31 93 LYS A O 1
ATOM 720 N N . ILE A 1 94 ? -20.562 0.795 22.824 1.00 94.69 94 ILE A N 1
ATOM 721 C CA . ILE A 1 94 ? -20.457 1.645 21.629 1.00 94.69 94 ILE A CA 1
ATOM 722 C C . ILE A 1 94 ? -21.373 2.859 21.794 1.00 94.69 94 ILE A C 1
ATOM 724 O O . ILE A 1 94 ? -22.560 2.706 22.082 1.00 94.69 94 ILE A O 1
ATOM 728 N N . LYS A 1 95 ? -20.828 4.061 21.595 1.00 95.06 95 LYS A N 1
ATOM 729 C CA . LYS A 1 95 ? -21.571 5.326 21.534 1.00 95.06 95 LYS A CA 1
ATOM 730 C C . LYS A 1 95 ? -21.373 5.985 20.173 1.00 95.06 95 LYS A C 1
ATOM 732 O O . LYS A 1 95 ? -20.302 5.902 19.579 1.00 95.06 95 LYS A O 1
ATOM 737 N N . TRP A 1 96 ? -22.398 6.690 19.714 1.00 95.62 96 TRP A N 1
ATOM 738 C CA . TRP A 1 96 ? -22.351 7.478 18.487 1.00 95.62 96 TRP A CA 1
ATOM 739 C C . TRP A 1 96 ? -22.257 8.972 18.810 1.00 95.62 96 TRP A C 1
ATOM 741 O O . TRP A 1 96 ? -22.830 9.421 19.802 1.00 95.62 96 TRP A O 1
ATOM 751 N N . PHE A 1 97 ? -21.542 9.737 17.986 1.00 93.88 97 PHE A N 1
ATOM 752 C CA . PHE A 1 97 ? -21.463 11.197 18.083 1.00 93.88 97 PHE A CA 1
ATOM 753 C C . PHE A 1 97 ? -21.568 11.847 16.702 1.00 93.88 97 PHE A C 1
ATOM 755 O O . PHE A 1 97 ? -21.077 11.303 15.716 1.00 93.88 97 PHE A O 1
ATOM 762 N N . SER A 1 98 ? -22.158 13.039 16.625 1.00 90.19 98 SER A N 1
ATOM 763 C CA . SER A 1 98 ? -22.197 13.826 15.390 1.00 90.19 98 SER A CA 1
ATOM 764 C C . SER A 1 98 ? -21.201 14.981 15.476 1.00 90.19 98 SER A C 1
ATOM 766 O O . SER A 1 98 ? -21.271 15.810 16.385 1.00 90.19 98 SER A O 1
ATOM 768 N N . ARG A 1 99 ? -20.232 15.021 14.553 1.00 83.25 99 ARG A N 1
ATOM 769 C CA . ARG A 1 99 ? -19.264 16.122 14.426 1.00 83.25 99 ARG A CA 1
ATOM 770 C C . ARG A 1 99 ? -18.791 16.244 12.980 1.00 83.25 99 ARG A C 1
ATOM 772 O O . ARG A 1 99 ? -18.128 15.346 12.458 1.00 83.25 99 ARG A O 1
ATOM 779 N N . ALA A 1 100 ? -19.127 17.368 12.354 1.00 76.88 100 ALA A N 1
ATOM 780 C CA . ALA A 1 100 ? -18.675 17.712 11.010 1.00 76.88 100 ALA A CA 1
ATOM 781 C C . ALA A 1 100 ? -17.152 17.975 10.966 1.00 76.88 100 ALA A C 1
ATOM 783 O O . ALA A 1 100 ? -16.568 18.332 12.000 1.00 76.88 100 ALA A O 1
ATOM 784 N N . PRO A 1 101 ? -16.509 17.838 9.789 1.00 77.50 101 PRO A N 1
ATOM 785 C CA . PRO A 1 101 ? -15.139 18.293 9.586 1.00 77.50 101 PRO A CA 1
ATOM 786 C C . PRO A 1 101 ? -14.957 19.784 9.883 1.00 77.50 101 PRO A C 1
ATOM 788 O O . PRO A 1 101 ? -15.889 20.581 9.769 1.00 77.50 101 PRO A O 1
ATOM 791 N N . LYS A 1 102 ? -13.733 20.160 10.251 1.00 78.88 102 LYS A N 1
ATOM 792 C CA . LYS A 1 102 ? -13.291 21.552 10.413 1.00 78.88 102 LYS A CA 1
ATOM 793 C C . LYS A 1 102 ? -12.005 21.777 9.627 1.00 78.88 102 LYS A C 1
ATOM 795 O O . LYS A 1 102 ? -11.280 20.823 9.365 1.00 78.88 102 LYS A O 1
ATOM 800 N N . GLU A 1 103 ? -11.706 23.022 9.274 1.00 70.69 103 GLU A N 1
ATOM 801 C CA . GLU A 1 103 ? -10.399 23.353 8.703 1.00 70.69 103 GLU A CA 1
ATOM 802 C C . GLU A 1 103 ? -9.290 23.123 9.745 1.00 70.69 103 GLU A C 1
ATOM 804 O O . GLU A 1 103 ? -9.416 23.523 10.904 1.00 70.69 103 GLU A O 1
ATOM 809 N N . VAL A 1 104 ? -8.212 22.464 9.323 1.00 72.12 104 VAL A N 1
ATOM 810 C CA . VAL A 1 104 ? -7.004 22.177 10.102 1.00 72.12 104 VAL A CA 1
ATOM 811 C C . VAL A 1 104 ? -5.794 22.481 9.217 1.00 72.12 104 VAL A C 1
ATOM 813 O O . VAL A 1 104 ? -5.764 22.090 8.048 1.00 72.12 104 VAL A O 1
ATOM 816 N N . LYS A 1 105 ? -4.790 23.172 9.763 1.00 65.44 105 LYS A N 1
ATOM 817 C CA . LYS A 1 105 ? -3.482 23.333 9.111 1.00 65.44 105 LYS A CA 1
ATOM 818 C C . LYS A 1 105 ? -2.571 22.167 9.486 1.00 65.44 105 LYS A C 1
ATOM 820 O O . LYS A 1 105 ? -2.571 21.759 10.645 1.00 65.44 105 LYS A O 1
ATOM 825 N N . ASP A 1 106 ? -1.816 21.648 8.525 1.00 62.84 106 ASP A N 1
ATOM 826 C CA . ASP A 1 106 ? -0.752 20.675 8.791 1.00 62.84 106 ASP A CA 1
ATOM 827 C C . ASP A 1 106 ? 0.581 21.347 9.182 1.00 62.84 106 ASP A C 1
ATOM 829 O O . ASP A 1 106 ? 0.682 22.573 9.253 1.00 62.84 106 ASP A O 1
ATOM 833 N N . GLU A 1 107 ? 1.603 20.533 9.463 1.00 55.47 107 GLU A N 1
ATOM 834 C CA . GLU A 1 107 ? 2.957 20.974 9.848 1.00 55.47 107 GLU A CA 1
ATOM 835 C C . GLU A 1 107 ? 3.640 21.833 8.764 1.00 55.47 107 GLU A C 1
ATOM 837 O O . GLU A 1 107 ? 4.489 22.662 9.080 1.00 55.47 107 GLU A O 1
ATOM 842 N N . ALA A 1 108 ? 3.229 21.696 7.496 1.00 54.03 108 ALA A N 1
ATOM 843 C CA . ALA A 1 108 ? 3.674 22.529 6.377 1.00 54.03 108 ALA A CA 1
ATOM 844 C C . ALA A 1 108 ? 2.796 23.789 6.185 1.00 54.03 108 ALA A C 1
ATOM 846 O O . ALA A 1 108 ? 2.888 24.479 5.169 1.00 54.03 108 ALA A O 1
ATOM 847 N N . GLY A 1 109 ? 1.916 24.091 7.146 1.00 59.31 109 GLY A N 1
ATOM 848 C CA . GLY A 1 109 ? 1.020 25.248 7.147 1.00 59.31 109 GLY A CA 1
ATOM 849 C C . GLY A 1 109 ? -0.176 25.139 6.196 1.00 59.31 109 GLY A C 1
ATOM 850 O O . GLY A 1 109 ? -0.971 26.084 6.115 1.00 59.31 109 GLY A O 1
ATOM 851 N N . VAL A 1 110 ? -0.340 24.018 5.485 1.00 64.00 110 VAL A N 1
ATOM 852 C CA . VAL A 1 110 ? -1.341 23.882 4.423 1.00 64.00 110 VAL A CA 1
ATOM 853 C C . VAL A 1 110 ? -2.704 23.537 5.017 1.00 64.00 110 VAL A C 1
ATOM 855 O O . VAL A 1 110 ? -2.839 22.651 5.861 1.00 64.00 110 VAL A O 1
ATOM 858 N N . LYS A 1 111 ? -3.741 24.247 4.564 1.00 72.06 111 LYS A N 1
ATOM 859 C CA . LYS A 1 111 ? -5.133 24.006 4.961 1.00 72.06 111 LYS A CA 1
ATOM 860 C C . LYS A 1 111 ? -5.630 22.664 4.406 1.00 72.06 111 LYS A C 1
ATOM 862 O O . LYS A 1 111 ? -5.453 22.368 3.226 1.00 72.06 111 LYS A O 1
ATOM 867 N N . SER A 1 112 ? -6.313 21.893 5.245 1.00 71.44 112 SER A N 1
ATOM 868 C CA . SER A 1 112 ? -7.067 20.687 4.884 1.00 71.44 112 SER A CA 1
ATOM 869 C C . SER A 1 112 ? -8.313 20.569 5.767 1.00 71.44 112 SER A C 1
ATOM 871 O O . SER A 1 112 ? -8.430 21.275 6.770 1.00 71.44 112 SER A O 1
ATOM 873 N N . LEU A 1 113 ? -9.259 19.697 5.421 1.00 76.44 113 LEU A N 1
ATOM 874 C CA . LEU A 1 113 ? -10.386 19.387 6.304 1.00 76.44 113 LEU A CA 1
ATOM 875 C C . LEU A 1 113 ? -10.022 18.212 7.216 1.00 76.44 113 LEU A C 1
ATOM 877 O O . LEU A 1 113 ? -9.557 17.177 6.746 1.00 76.44 113 LEU A O 1
ATOM 881 N N . GLY A 1 114 ? -10.247 18.356 8.520 1.00 78.38 114 GLY A N 1
ATOM 882 C CA . GLY A 1 114 ? -10.006 17.322 9.523 1.00 78.38 114 GLY A CA 1
ATOM 883 C C . GLY A 1 114 ? -11.281 16.924 10.264 1.00 78.38 114 GLY A C 1
ATOM 884 O O . GLY A 1 114 ? -12.069 17.786 10.658 1.00 78.38 114 GLY A O 1
ATOM 885 N N . THR A 1 115 ? -11.488 15.625 10.500 1.00 82.19 115 THR A N 1
ATOM 886 C CA . THR A 1 115 ? -12.546 15.143 11.410 1.00 82.19 115 THR A CA 1
ATOM 887 C C . THR A 1 115 ? -12.133 13.899 12.190 1.00 82.19 115 THR A C 1
ATOM 889 O O . T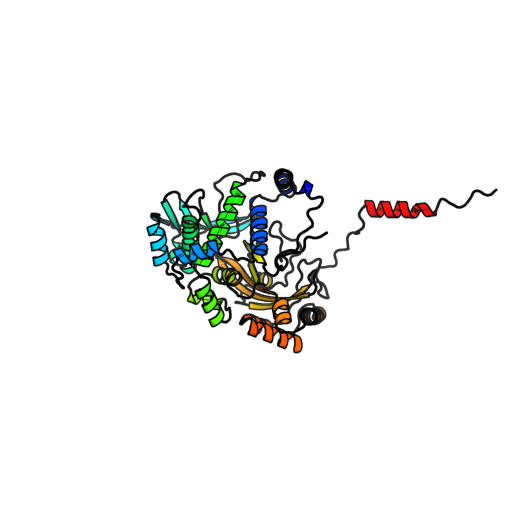HR A 1 115 ? -11.327 13.098 11.719 1.00 82.19 115 THR A O 1
ATOM 892 N N . VAL A 1 116 ? -12.726 13.721 13.372 1.00 84.19 116 VAL A N 1
ATOM 893 C CA . VAL A 1 116 ? -12.610 12.489 14.162 1.00 84.19 116 VAL A CA 1
ATOM 894 C C . VAL A 1 116 ? -13.585 11.462 13.593 1.00 84.19 116 VAL A C 1
ATOM 896 O O . VAL A 1 116 ? -14.791 11.715 13.550 1.00 84.19 116 VAL A O 1
ATOM 899 N N . ARG A 1 117 ? -13.067 10.309 13.164 1.00 88.50 117 ARG A N 1
ATOM 900 C CA . ARG A 1 117 ? -13.849 9.168 12.659 1.00 88.50 117 ARG A CA 1
ATOM 901 C C . ARG A 1 117 ? -14.358 8.321 13.822 1.00 88.50 117 ARG A C 1
ATOM 903 O O . ARG A 1 117 ? -15.554 8.076 13.943 1.00 88.50 117 ARG A O 1
ATOM 910 N N . SER A 1 118 ? -13.450 7.947 14.715 1.00 89.81 118 SER A N 1
ATOM 911 C CA . SER A 1 118 ? -13.730 7.185 15.927 1.00 89.81 118 SER A CA 1
ATOM 912 C C . SER A 1 118 ? -12.608 7.352 16.948 1.00 89.81 118 SER A C 1
ATOM 914 O O . SER A 1 118 ? -11.515 7.809 16.607 1.00 89.81 118 SER A O 1
ATOM 916 N N . PHE A 1 119 ? -12.872 6.986 18.200 1.00 89.75 119 PHE A N 1
ATOM 917 C CA . PHE A 1 119 ? -11.839 6.830 19.221 1.00 89.75 119 PHE A CA 1
ATOM 918 C C . PHE A 1 119 ? -12.272 5.860 20.319 1.00 89.75 119 PHE A C 1
ATOM 920 O O . PHE A 1 119 ? -13.457 5.763 20.645 1.00 89.75 119 PHE A O 1
ATOM 927 N N . PHE A 1 120 ? -11.303 5.169 20.915 1.00 88.19 120 PHE A N 1
ATOM 928 C CA . PHE A 1 120 ? -11.520 4.406 22.138 1.00 88.19 120 PHE A CA 1
ATOM 929 C C . PHE A 1 120 ? -11.217 5.260 23.375 1.00 88.19 120 PHE A C 1
ATOM 931 O O . PHE A 1 120 ? -10.253 6.026 23.401 1.00 88.19 120 PHE A O 1
ATOM 938 N N . ASP A 1 121 ? -12.061 5.111 24.389 1.00 86.06 121 ASP A N 1
ATOM 939 C CA . ASP A 1 121 ? -11.984 5.747 25.700 1.00 86.06 121 ASP A CA 1
ATOM 940 C C . ASP A 1 121 ? -11.882 4.619 26.751 1.00 86.06 121 ASP A C 1
ATOM 942 O O . ASP A 1 121 ? -12.892 3.969 27.079 1.00 86.06 121 ASP A O 1
ATOM 946 N N . PRO A 1 122 ? -10.653 4.288 27.199 1.00 81.50 122 PRO A N 1
ATOM 947 C CA . PRO A 1 122 ? -10.419 3.187 28.126 1.00 81.50 122 PRO A CA 1
ATOM 948 C C . PRO A 1 122 ? -11.163 3.368 29.461 1.00 81.50 122 PRO A C 1
ATOM 950 O O . PRO A 1 122 ? -11.315 4.495 29.931 1.00 81.50 122 PRO A O 1
ATOM 953 N N . PRO A 1 123 ? -11.614 2.278 30.109 1.00 77.31 123 PRO A N 1
ATOM 954 C CA . PRO A 1 123 ? -11.397 0.876 29.740 1.00 77.31 123 PRO A CA 1
ATOM 955 C C . PRO A 1 123 ? -12.509 0.267 28.861 1.00 77.31 123 PRO A C 1
ATOM 957 O O . PRO A 1 123 ? -12.506 -0.946 28.646 1.00 77.31 123 PRO A O 1
ATOM 960 N N . GLY A 1 124 ? -13.501 1.041 28.386 1.00 85.88 124 GLY A N 1
ATOM 961 C CA . GLY A 1 124 ? -14.753 0.414 27.934 1.00 85.88 124 GLY A CA 1
ATOM 962 C C . GLY A 1 124 ? -15.741 1.196 27.068 1.00 85.88 124 GLY A C 1
ATOM 963 O O . GLY A 1 124 ? -16.858 0.699 26.917 1.00 85.88 124 GLY A O 1
ATOM 964 N N . THR A 1 125 ? -15.399 2.355 26.486 1.00 91.94 125 THR A N 1
ATOM 965 C CA . THR A 1 125 ? -16.295 3.023 25.514 1.00 91.94 125 THR A CA 1
ATOM 966 C C . THR A 1 125 ? -15.613 3.284 24.171 1.00 91.94 125 THR A C 1
ATOM 968 O O . THR A 1 125 ? -14.638 4.020 24.092 1.00 91.94 125 THR A O 1
ATOM 971 N N . LEU A 1 126 ? -16.166 2.731 23.093 1.00 92.38 126 LEU A N 1
ATOM 972 C CA . LEU A 1 126 ? -15.827 3.076 21.714 1.00 92.38 126 LEU A CA 1
ATOM 973 C C . LEU A 1 126 ? -16.797 4.150 21.205 1.00 92.38 126 LEU A C 1
ATOM 975 O O . LEU A 1 126 ? -18.010 3.936 21.174 1.00 92.38 126 LEU A O 1
ATOM 979 N N . TYR A 1 127 ? -16.265 5.295 20.789 1.00 93.62 127 TYR A N 1
ATOM 980 C CA . TYR A 1 127 ? -17.015 6.394 20.188 1.00 93.62 127 TYR A CA 1
ATOM 981 C C . TYR A 1 127 ? -16.864 6.369 18.662 1.00 93.62 127 TYR A C 1
ATOM 983 O O . TYR A 1 127 ? -15.746 6.351 18.150 1.00 93.62 127 TYR A O 1
ATOM 991 N N . LEU A 1 128 ? -17.982 6.409 17.932 1.00 93.88 128 LEU A N 1
ATOM 992 C CA . LEU A 1 128 ? -18.041 6.378 16.464 1.00 93.88 128 LEU A CA 1
ATOM 993 C C . LEU A 1 128 ? -18.769 7.616 15.913 1.00 93.88 128 LEU A C 1
ATOM 995 O O . LEU A 1 128 ? -19.835 7.984 16.411 1.00 93.88 128 LEU A O 1
ATOM 999 N N . ASN A 1 129 ? -18.233 8.241 14.865 1.00 93.12 129 ASN A N 1
ATOM 1000 C CA . ASN A 1 129 ? -18.881 9.371 14.201 1.00 93.12 129 ASN A CA 1
ATOM 1001 C C . ASN A 1 129 ? -20.075 8.882 13.363 1.00 93.12 129 ASN A C 1
ATOM 1003 O O . ASN A 1 129 ? -19.938 7.961 12.558 1.00 93.12 129 ASN A O 1
ATOM 1007 N N . GLU A 1 130 ? -21.246 9.503 13.507 1.00 94.06 130 GLU A N 1
ATOM 1008 C CA . GLU A 1 130 ? -22.465 9.113 12.788 1.00 94.06 130 GLU A CA 1
ATOM 1009 C C . GLU A 1 130 ? -22.347 9.174 11.263 1.00 94.06 130 GLU A C 1
ATOM 1011 O O . GLU A 1 130 ? -23.039 8.423 10.574 1.00 94.06 130 GLU A O 1
ATOM 1016 N N . THR A 1 131 ? -21.430 9.978 10.717 1.00 90.81 131 THR A N 1
ATOM 1017 C CA . THR A 1 131 ? -21.107 9.973 9.281 1.00 90.81 131 THR A CA 1
ATOM 1018 C C . THR A 1 131 ? -20.690 8.580 8.782 1.00 90.81 131 THR A C 1
ATOM 1020 O O . THR A 1 131 ? -21.018 8.219 7.651 1.00 90.81 131 THR A O 1
ATOM 1023 N N . LEU A 1 132 ? -20.052 7.755 9.628 1.00 91.81 132 LEU A N 1
ATOM 1024 C CA . LEU A 1 132 ? -19.667 6.378 9.290 1.00 91.81 132 LEU A CA 1
ATOM 1025 C C . LEU A 1 132 ? -20.877 5.472 9.004 1.00 91.81 132 LEU A C 1
ATOM 1027 O O . LEU A 1 132 ? -20.751 4.545 8.209 1.00 91.81 132 LEU A O 1
ATOM 1031 N N . LYS A 1 133 ? -22.067 5.762 9.560 1.00 91.69 133 LYS A N 1
ATOM 1032 C CA . LYS A 1 133 ? -23.306 5.007 9.269 1.00 91.69 133 LYS A CA 1
ATOM 1033 C C . LYS A 1 133 ? -23.685 5.052 7.781 1.00 91.69 133 LYS A C 1
ATOM 1035 O O . LYS A 1 133 ? -24.348 4.145 7.295 1.00 91.69 133 LYS A O 1
ATOM 1040 N N . LYS A 1 134 ? -23.257 6.098 7.061 1.00 91.38 134 LYS A N 1
ATOM 1041 C CA . LYS A 1 134 ? -23.463 6.280 5.611 1.00 91.38 134 LYS A CA 1
ATOM 1042 C C . LYS A 1 134 ? -22.265 5.820 4.765 1.00 91.38 134 LYS A C 1
ATOM 1044 O O . LYS A 1 134 ? -22.278 5.996 3.553 1.00 91.38 134 LYS A O 1
ATOM 1049 N N . GLN A 1 135 ? -21.207 5.303 5.392 1.00 91.31 135 GLN A N 1
ATOM 1050 C CA . GLN A 1 135 ? -19.939 4.942 4.750 1.00 91.31 135 GLN A CA 1
ATOM 1051 C C . GLN A 1 135 ? -19.459 3.587 5.293 1.00 91.31 135 GLN A C 1
ATOM 1053 O O . GLN A 1 135 ? -18.430 3.490 5.961 1.00 91.31 135 GLN A O 1
ATOM 1058 N N . THR A 1 136 ? -20.232 2.539 5.005 1.00 93.38 136 THR A N 1
ATOM 1059 C CA . THR A 1 136 ? -20.074 1.154 5.486 1.00 93.38 136 THR A CA 1
ATOM 1060 C C . THR A 1 136 ? -18.647 0.614 5.366 1.00 93.38 136 THR A C 1
ATOM 1062 O O . THR A 1 136 ? -18.071 0.203 6.373 1.00 93.38 136 THR A O 1
ATOM 1065 N N . GLY A 1 137 ? -18.006 0.734 4.200 1.00 94.12 137 GLY A N 1
ATOM 1066 C CA . GLY A 1 137 ? -16.603 0.342 4.015 1.00 94.12 137 GLY A CA 1
ATOM 1067 C C . GLY A 1 137 ? -15.569 1.135 4.834 1.00 94.12 137 GLY A C 1
ATOM 1068 O O . GLY A 1 137 ? -14.473 0.627 5.078 1.00 94.12 137 GLY A O 1
ATOM 1069 N N . ARG A 1 138 ? -15.892 2.351 5.310 1.00 94.00 138 ARG A N 1
ATOM 1070 C CA . ARG A 1 138 ? -15.062 3.075 6.296 1.00 94.00 138 ARG A CA 1
ATOM 1071 C C . ARG A 1 138 ? -15.392 2.660 7.727 1.00 94.00 138 ARG A C 1
ATOM 1073 O O . ARG A 1 138 ? -14.465 2.501 8.513 1.00 94.00 138 ARG A O 1
ATOM 1080 N N . LEU A 1 139 ? -16.670 2.435 8.045 1.00 96.06 139 LEU A N 1
ATOM 1081 C CA . LEU A 1 139 ? -17.106 1.909 9.342 1.00 96.06 139 LEU A CA 1
ATOM 1082 C C . LEU A 1 139 ? -16.444 0.556 9.631 1.00 96.06 139 LEU A C 1
ATOM 1084 O O . LEU A 1 139 ? -15.836 0.397 10.682 1.00 96.06 139 LEU A O 1
ATOM 1088 N N . LYS A 1 140 ? -16.463 -0.368 8.664 1.00 97.50 140 LYS A N 1
ATOM 1089 C CA . LYS A 1 140 ? -15.709 -1.631 8.697 1.00 97.50 140 LYS A CA 1
ATOM 1090 C C . LYS A 1 140 ? -14.236 -1.416 9.052 1.00 97.50 140 LYS A C 1
ATOM 1092 O O . LYS A 1 140 ? -13.731 -2.085 9.942 1.00 97.50 140 LYS A O 1
ATOM 1097 N N . TYR A 1 141 ? -13.550 -0.464 8.414 1.00 96.69 141 TYR A N 1
ATOM 1098 C CA . TYR A 1 141 ? -12.141 -0.182 8.713 1.00 96.69 141 TYR A CA 1
ATOM 1099 C C . TYR A 1 141 ? -11.915 0.328 10.144 1.00 96.69 141 TYR A C 1
ATOM 1101 O O . TYR A 1 141 ? -11.012 -0.157 10.822 1.00 96.69 141 TYR A O 1
ATOM 1109 N N . ASP A 1 142 ? -12.739 1.268 10.619 1.00 95.06 142 ASP A N 1
ATOM 1110 C CA . ASP A 1 142 ? -12.670 1.762 11.999 1.00 95.06 142 ASP A CA 1
ATOM 1111 C C . ASP A 1 142 ? -12.909 0.619 13.001 1.00 95.06 142 ASP A C 1
ATOM 1113 O O . ASP A 1 142 ? -12.090 0.403 13.893 1.00 95.06 142 ASP A O 1
ATOM 1117 N N . LEU A 1 143 ? -13.983 -0.163 12.826 1.00 96.75 143 LEU A N 1
ATOM 1118 C CA . LEU A 1 143 ? -14.293 -1.306 13.693 1.00 96.75 143 LEU A CA 1
ATOM 1119 C C . LEU A 1 143 ? -13.164 -2.349 13.677 1.00 96.75 143 LEU A C 1
ATOM 1121 O O . LEU A 1 143 ? -12.777 -2.827 14.739 1.00 96.75 143 LEU A O 1
ATOM 1125 N N . ALA A 1 144 ? -12.594 -2.666 12.509 1.00 97.44 144 ALA A N 1
ATOM 1126 C CA . ALA A 1 144 ? -11.498 -3.628 12.377 1.00 97.44 144 ALA A CA 1
ATOM 1127 C C . ALA A 1 144 ? -10.230 -3.195 13.129 1.00 97.44 144 ALA A C 1
ATOM 1129 O O . ALA A 1 144 ? -9.570 -4.026 13.753 1.00 97.44 144 ALA A O 1
ATOM 1130 N N . LEU A 1 145 ? -9.905 -1.899 13.093 1.00 95.12 145 LEU A N 1
ATOM 1131 C CA . LEU A 1 145 ? -8.733 -1.344 13.769 1.00 95.12 145 LEU A CA 1
ATOM 1132 C C . LEU A 1 145 ? -8.920 -1.338 15.293 1.00 95.12 145 LEU A C 1
ATOM 1134 O O . LEU A 1 145 ? -8.003 -1.720 16.018 1.00 95.12 145 LEU A O 1
ATOM 1138 N N . HIS A 1 146 ? -10.120 -1.007 15.786 1.00 94.62 146 HIS A N 1
ATOM 1139 C CA . HIS A 1 146 ? -10.439 -1.118 17.218 1.00 94.62 146 HIS A CA 1
ATOM 1140 C C . HIS A 1 146 ? -10.471 -2.572 17.703 1.00 94.62 146 HIS A C 1
ATOM 1142 O O . HIS A 1 146 ? -9.961 -2.848 18.784 1.00 94.62 146 HIS A O 1
ATOM 1148 N N . ILE A 1 147 ? -10.980 -3.518 16.902 1.00 95.56 147 ILE A N 1
ATOM 1149 C CA . ILE A 1 147 ? -10.877 -4.957 17.206 1.00 95.56 147 ILE A CA 1
ATOM 1150 C C . ILE A 1 147 ? -9.401 -5.365 17.319 1.00 95.56 147 ILE A C 1
ATOM 1152 O O . ILE A 1 147 ? -9.031 -5.977 18.317 1.00 95.56 147 ILE A O 1
ATOM 1156 N N . GLY A 1 148 ? -8.546 -4.954 16.375 1.00 94.69 148 GLY A N 1
ATOM 1157 C CA . GLY A 1 148 ? -7.099 -5.189 16.445 1.00 94.69 148 GLY A CA 1
ATOM 1158 C C . GLY A 1 148 ? -6.468 -4.646 17.728 1.00 94.69 148 GLY A C 1
ATOM 1159 O O . GLY A 1 148 ? -5.757 -5.375 18.413 1.00 94.69 148 GLY A O 1
ATOM 1160 N N . HIS A 1 149 ? -6.810 -3.419 18.123 1.00 91.62 149 HIS A N 1
ATOM 1161 C CA . HIS A 1 149 ? -6.344 -2.818 19.377 1.00 91.62 149 HIS A CA 1
ATOM 1162 C C . HIS A 1 149 ? -6.797 -3.605 20.622 1.00 91.62 149 HIS A C 1
ATOM 1164 O O . HIS A 1 149 ? -6.035 -3.782 21.575 1.00 91.62 149 HIS A O 1
ATOM 1170 N N . PHE A 1 150 ? -8.032 -4.116 20.625 1.00 92.06 150 PHE A N 1
ATOM 1171 C CA . PHE A 1 150 ? -8.554 -4.919 21.734 1.00 92.06 150 PHE A CA 1
ATOM 1172 C C . PHE A 1 150 ? -7.925 -6.319 21.794 1.00 92.06 150 PHE A C 1
ATOM 1174 O O . PHE A 1 150 ? -7.710 -6.821 22.895 1.00 92.06 150 PHE A O 1
ATOM 1181 N N . THR A 1 151 ? -7.608 -6.923 20.643 1.00 93.06 151 THR A N 1
ATOM 1182 C CA . THR A 1 151 ? -6.999 -8.260 20.531 1.00 93.06 151 THR A CA 1
ATOM 1183 C C . THR A 1 151 ? -5.491 -8.255 20.791 1.00 93.06 151 THR A C 1
ATOM 1185 O O . THR A 1 151 ? -5.004 -9.120 21.509 1.00 93.06 151 THR A O 1
ATOM 1188 N N . LEU A 1 152 ? -4.743 -7.304 20.223 1.00 92.25 152 LEU A N 1
ATOM 1189 C CA . LEU A 1 152 ? -3.274 -7.290 20.274 1.00 92.25 152 LEU A CA 1
ATOM 1190 C C . LEU A 1 152 ? -2.711 -6.566 21.505 1.00 92.25 152 LEU A C 1
ATOM 1192 O O . LEU A 1 152 ? -1.576 -6.822 21.903 1.00 92.25 152 LEU A O 1
ATOM 1196 N N . HIS A 1 153 ? -3.469 -5.635 22.092 1.00 89.50 153 HIS A N 1
ATOM 1197 C CA . HIS A 1 153 ? -2.980 -4.757 23.165 1.00 89.50 153 HIS A CA 1
ATOM 1198 C C . HIS A 1 153 ? -3.885 -4.763 24.405 1.00 89.50 153 HIS A C 1
ATOM 1200 O O . HIS A 1 153 ? -3.797 -3.864 25.234 1.00 89.50 153 HIS A O 1
ATOM 1206 N N . ASN A 1 154 ? -4.773 -5.756 24.552 1.00 82.88 154 ASN A N 1
ATOM 1207 C CA . ASN A 1 154 ? -5.663 -5.928 25.712 1.00 82.88 154 ASN A CA 1
ATOM 1208 C C . ASN A 1 154 ? -6.529 -4.696 26.067 1.00 82.88 154 ASN A C 1
ATOM 1210 O O . ASN A 1 154 ? -7.012 -4.585 27.194 1.00 82.88 154 ASN A O 1
ATOM 1214 N N . LYS A 1 155 ? -6.774 -3.796 25.096 1.00 77.94 155 LYS A N 1
ATOM 1215 C CA . LYS A 1 155 ? -7.417 -2.470 25.264 1.00 77.94 155 LYS A CA 1
ATOM 1216 C C . LYS A 1 155 ? -6.581 -1.435 26.049 1.00 77.94 155 LYS A C 1
ATOM 1218 O O . LYS A 1 155 ? -7.112 -0.375 26.380 1.00 77.94 155 LYS A O 1
ATOM 1223 N N . ASP A 1 156 ? -5.322 -1.725 26.358 1.00 67.81 156 ASP A N 1
ATOM 1224 C CA . ASP A 1 156 ? -4.471 -0.924 27.241 1.00 67.81 156 ASP A CA 1
ATOM 1225 C C . ASP A 1 156 ? -3.679 0.187 26.515 1.00 67.81 156 ASP A C 1
ATOM 1227 O O . ASP A 1 156 ? -3.387 0.121 25.321 1.00 67.81 156 ASP A O 1
ATOM 1231 N N . GLY A 1 157 ? -3.290 1.213 27.274 1.00 58.84 157 GLY A N 1
ATOM 1232 C CA . GLY A 1 157 ? -2.174 2.106 26.961 1.00 58.84 157 GLY A CA 1
ATOM 1233 C C . GLY A 1 157 ? -2.379 3.190 25.898 1.00 58.84 157 GLY A C 1
ATOM 1234 O O . GLY A 1 157 ? -1.488 4.021 25.753 1.00 58.84 157 GLY A O 1
ATOM 1235 N N . LEU A 1 158 ? -3.499 3.232 25.164 1.00 54.03 158 LEU A N 1
ATOM 1236 C CA . LEU A 1 158 ? -3.696 4.201 24.073 1.00 54.03 158 LEU A CA 1
ATOM 1237 C C . LEU A 1 158 ? -5.125 4.753 23.943 1.00 54.03 158 LEU A C 1
ATOM 1239 O O . LEU A 1 158 ? -6.121 4.041 24.074 1.00 54.03 158 LEU A O 1
ATOM 1243 N N . LYS A 1 159 ? -5.212 6.045 23.595 1.00 54.62 159 LYS A N 1
ATOM 1244 C CA . LYS A 1 159 ? -6.432 6.698 23.093 1.00 54.62 159 LYS A CA 1
ATOM 1245 C C . LYS A 1 159 ? -6.398 6.697 21.568 1.00 54.62 159 LYS A C 1
ATOM 1247 O O . LYS A 1 159 ? -6.066 7.709 20.961 1.00 54.62 159 LYS A O 1
ATOM 1252 N N . SER A 1 160 ? -6.741 5.569 20.953 1.00 58.78 160 SER A N 1
ATOM 1253 C CA . SER A 1 160 ? -6.674 5.349 19.499 1.00 58.78 160 SER A CA 1
ATOM 1254 C C . SER A 1 160 ? -7.671 6.225 18.721 1.00 58.78 160 SER A C 1
ATOM 1256 O O . SER A 1 160 ? -8.730 5.765 18.298 1.00 58.78 160 SER A O 1
ATOM 1258 N N . VAL A 1 161 ? -7.365 7.518 18.574 1.00 63.81 161 VAL A N 1
ATOM 1259 C CA . VAL A 1 161 ? -8.168 8.495 17.826 1.00 63.81 161 VAL A CA 1
ATOM 1260 C C . VAL A 1 161 ? -7.858 8.364 16.337 1.00 63.81 161 VAL A C 1
ATOM 1262 O O . VAL A 1 161 ? -6.769 8.731 15.899 1.00 63.81 161 VAL A O 1
ATOM 1265 N N . LEU A 1 162 ? -8.833 7.897 15.554 1.00 69.75 162 LEU A N 1
ATOM 1266 C CA . LEU A 1 162 ? -8.742 7.845 14.096 1.00 69.75 162 LEU A CA 1
ATOM 1267 C C . LEU A 1 162 ? -9.213 9.163 13.481 1.00 69.75 162 LEU A C 1
ATOM 1269 O O . LEU A 1 162 ? -10.387 9.531 13.602 1.00 69.75 162 LEU A O 1
ATOM 1273 N N . LEU A 1 163 ? -8.317 9.848 12.769 1.00 65.12 163 LEU A N 1
ATOM 1274 C CA . LEU A 1 163 ? -8.641 11.066 12.025 1.00 65.12 163 LEU A CA 1
ATOM 1275 C C . LEU A 1 163 ? -8.792 10.823 10.512 1.00 65.12 163 LEU A C 1
ATOM 1277 O O . LEU A 1 163 ? -8.192 9.926 9.916 1.00 65.12 163 LEU A O 1
ATOM 1281 N N . ALA A 1 164 ? -9.605 11.663 9.878 1.00 63.75 164 ALA A N 1
ATOM 1282 C CA . ALA A 1 164 ? -9.508 11.981 8.454 1.00 63.75 164 ALA A CA 1
ATOM 1283 C C . ALA A 1 164 ? -8.917 13.391 8.291 1.00 63.75 164 ALA A C 1
ATOM 1285 O O . ALA A 1 164 ? -8.994 14.192 9.224 1.00 63.75 164 ALA A O 1
ATOM 1286 N N . GLY A 1 165 ? -8.315 13.670 7.137 1.00 56.66 165 GLY A N 1
ATOM 1287 C CA . GLY A 1 165 ? -7.466 14.828 6.866 1.00 56.66 165 GLY A CA 1
ATOM 1288 C C . GLY A 1 165 ? -6.065 14.440 6.387 1.00 56.66 165 GLY A C 1
ATOM 1289 O O . GLY A 1 165 ? -5.659 13.275 6.457 1.00 56.66 165 GLY A O 1
ATOM 1290 N N . ARG A 1 166 ? -5.300 15.433 5.919 1.00 56.81 166 ARG A N 1
ATOM 1291 C CA . ARG A 1 166 ? -3.916 15.256 5.432 1.00 56.81 166 ARG A CA 1
ATOM 1292 C C . ARG A 1 166 ? -2.885 14.983 6.527 1.00 56.81 166 ARG A C 1
ATOM 1294 O O . ARG A 1 166 ? -1.880 14.335 6.249 1.00 56.81 166 ARG A O 1
ATOM 1301 N N . SER A 1 167 ? -3.130 15.462 7.746 1.00 54.31 167 SER A N 1
ATOM 1302 C CA . SER A 1 167 ? -2.223 15.269 8.883 1.00 54.31 167 SER A CA 1
ATOM 1303 C C . SER A 1 167 ? -1.954 13.781 9.159 1.00 54.31 167 SER A C 1
ATOM 1305 O O . SER A 1 167 ? -2.872 12.959 9.116 1.00 54.31 167 SER A O 1
ATOM 1307 N N . GLN A 1 168 ? -0.707 13.435 9.503 1.00 52.03 168 GLN A N 1
ATOM 1308 C CA . GLN A 1 168 ? -0.326 12.083 9.950 1.00 52.03 168 GLN A CA 1
ATOM 1309 C C . GLN A 1 168 ? -0.728 11.788 11.412 1.00 52.03 168 GLN A C 1
ATOM 1311 O O . GLN A 1 168 ? -0.353 10.746 11.957 1.00 52.03 168 GLN A O 1
ATOM 1316 N N . SER A 1 169 ? -1.466 12.690 12.064 1.00 44.03 169 SER A N 1
ATOM 1317 C CA . SER A 1 169 ? -1.854 12.599 13.473 1.00 44.03 169 SER A CA 1
ATOM 1318 C C . SER A 1 169 ? -2.981 11.584 13.729 1.00 44.03 169 SER A C 1
ATOM 1320 O O . SER A 1 169 ? -4.157 11.943 13.780 1.00 44.03 169 SER A O 1
ATOM 1322 N N . ASN A 1 170 ? -2.603 10.334 13.989 1.00 42.66 170 ASN A N 1
ATOM 1323 C CA . ASN A 1 170 ? -3.249 9.542 15.036 1.00 42.66 170 ASN A CA 1
ATOM 1324 C C . ASN A 1 170 ? -2.444 9.769 16.326 1.00 42.66 170 ASN A C 1
ATOM 1326 O O . ASN A 1 170 ? -1.222 9.645 16.298 1.00 42.66 170 ASN A O 1
ATOM 1330 N N . ASN A 1 171 ? -3.118 10.073 17.437 1.00 38.66 171 ASN A N 1
ATOM 1331 C CA . ASN A 1 171 ? -2.531 10.529 18.708 1.00 38.66 171 ASN A CA 1
ATOM 1332 C C . ASN A 1 171 ? -1.819 11.899 18.662 1.00 38.66 171 ASN A C 1
ATOM 1334 O O . ASN A 1 171 ? -0.709 12.034 18.160 1.00 38.66 171 ASN A O 1
ATOM 1338 N N . SER A 1 172 ? -2.422 12.886 19.328 1.00 36.53 172 SER A N 1
ATOM 1339 C CA . SER A 1 172 ? -1.687 13.803 20.209 1.00 36.53 172 SER A CA 1
ATOM 1340 C C . SER A 1 172 ? -2.598 14.240 21.365 1.00 36.53 172 SER A C 1
ATOM 1342 O O . SER A 1 172 ? -3.613 14.913 21.188 1.00 36.53 172 SER A O 1
ATOM 1344 N N . SER A 1 173 ? -2.266 13.822 22.587 1.00 29.77 173 SER A N 1
ATOM 1345 C CA . SER A 1 173 ? -2.987 14.189 23.813 1.00 29.77 173 SER A CA 1
ATOM 1346 C C . SER A 1 173 ? -2.456 15.504 24.398 1.00 29.77 173 SER A C 1
ATOM 1348 O O . SER A 1 173 ? -2.028 15.566 25.546 1.00 29.77 173 SER A O 1
ATOM 1350 N N . GLY A 1 174 ? -2.478 16.572 23.596 1.00 31.00 174 GLY A N 1
ATOM 1351 C CA . GLY A 1 174 ? -2.270 17.955 24.052 1.00 31.00 174 GLY A CA 1
ATOM 1352 C C . GLY A 1 174 ? -0.876 18.330 24.576 1.00 31.00 174 GLY A C 1
ATOM 1353 O O . GLY A 1 174 ? -0.682 19.487 24.943 1.00 31.00 174 GLY A O 1
ATOM 1354 N N . ARG A 1 175 ? 0.099 17.410 24.609 1.00 33.31 175 ARG A N 1
ATOM 1355 C CA . ARG A 1 175 ? 1.499 17.760 24.891 1.00 33.31 175 ARG A CA 1
ATOM 1356 C C . ARG A 1 175 ? 2.086 18.574 23.737 1.00 33.31 175 ARG A C 1
ATOM 1358 O O . ARG A 1 175 ? 1.803 18.314 22.569 1.00 33.31 175 ARG A O 1
ATOM 1365 N N . GLN A 1 176 ? 2.869 19.585 24.101 1.00 33.91 176 GLN A N 1
ATOM 1366 C CA . GLN A 1 176 ? 3.573 20.457 23.165 1.00 33.91 176 GLN A CA 1
ATOM 1367 C C . GLN A 1 176 ? 4.644 19.671 22.399 1.00 33.91 176 GLN A C 1
ATOM 1369 O O . GLN A 1 176 ? 5.128 18.643 22.870 1.00 33.91 176 GLN A O 1
ATOM 1374 N N . THR A 1 177 ? 5.031 20.181 21.231 1.00 38.03 177 THR A N 1
ATOM 1375 C CA . THR A 1 177 ? 6.114 19.642 20.400 1.00 38.03 177 THR A CA 1
ATOM 1376 C C . THR A 1 177 ? 7.477 19.909 21.044 1.00 38.03 177 THR A C 1
ATOM 1378 O O . THR A 1 177 ? 8.188 20.833 20.649 1.00 38.03 177 THR A O 1
ATOM 1381 N N . GLY A 1 178 ? 7.823 19.118 22.060 1.00 39.66 178 GLY A N 1
ATOM 1382 C CA . GLY A 1 178 ? 9.201 18.996 22.528 1.00 39.66 178 GLY A CA 1
ATOM 1383 C C . GLY A 1 178 ? 10.076 18.334 21.460 1.00 39.66 178 GLY A C 1
ATOM 1384 O O . GLY A 1 178 ? 9.589 17.549 20.646 1.00 39.66 178 GLY A O 1
ATOM 1385 N N . SER A 1 179 ? 11.367 18.657 21.463 1.00 46.28 179 SER A N 1
ATOM 1386 C CA . SER A 1 179 ? 12.384 18.014 20.617 1.00 46.28 179 SER A CA 1
ATOM 1387 C C 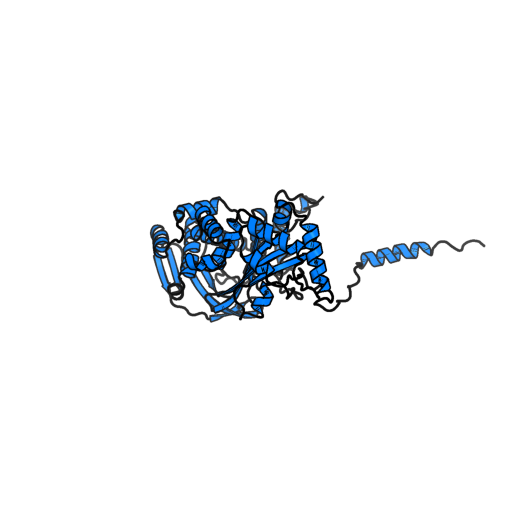. SER A 1 179 ? 12.762 16.605 21.086 1.00 46.28 179 SER A C 1
ATOM 1389 O O . SER A 1 179 ? 13.432 15.878 20.356 1.00 46.28 179 SER A O 1
ATOM 1391 N N . ASP A 1 180 ? 12.360 16.232 22.300 1.00 52.62 180 ASP A N 1
ATOM 1392 C CA . ASP A 1 180 ? 12.782 14.999 22.955 1.00 52.62 180 ASP A CA 1
ATOM 1393 C C . ASP A 1 180 ? 12.186 13.758 22.276 1.00 52.62 180 ASP A C 1
ATOM 1395 O O . ASP A 1 180 ? 10.996 13.695 21.954 1.00 52.62 180 ASP A O 1
ATOM 1399 N N . LEU A 1 181 ? 13.024 12.737 22.084 1.00 60.62 181 LEU A N 1
ATOM 1400 C CA . LEU A 1 181 ? 12.616 11.445 21.540 1.00 60.62 181 LEU A CA 1
ATOM 1401 C C . LEU A 1 181 ? 11.800 10.659 22.581 1.00 60.62 181 LEU A C 1
ATOM 1403 O O . LEU A 1 181 ? 12.341 9.800 23.278 1.00 60.62 181 LEU A O 1
ATOM 1407 N N . ASP A 1 182 ? 10.492 10.905 22.663 1.00 69.00 182 ASP A N 1
ATOM 1408 C CA . ASP A 1 182 ? 9.613 10.061 23.474 1.00 69.00 182 ASP A CA 1
ATOM 1409 C C . ASP A 1 182 ? 9.534 8.646 22.865 1.00 69.00 182 ASP A C 1
ATOM 1411 O O . ASP A 1 182 ? 8.980 8.427 21.782 1.00 69.00 182 ASP A O 1
ATOM 1415 N N . ALA A 1 183 ? 10.086 7.659 23.576 1.00 72.75 183 ALA A N 1
ATOM 1416 C CA . ALA A 1 183 ? 10.004 6.250 23.198 1.00 72.75 183 ALA A CA 1
ATOM 1417 C C . ALA A 1 183 ? 8.545 5.758 23.112 1.00 72.75 183 ALA A C 1
ATOM 1419 O O . ALA A 1 183 ? 8.244 4.841 22.340 1.00 72.75 183 ALA A O 1
ATOM 1420 N N . GLN A 1 184 ? 7.626 6.401 23.845 1.00 78.44 184 GLN A N 1
ATOM 1421 C CA . GLN A 1 184 ? 6.198 6.134 23.759 1.00 78.44 184 GLN A CA 1
ATOM 1422 C C . GLN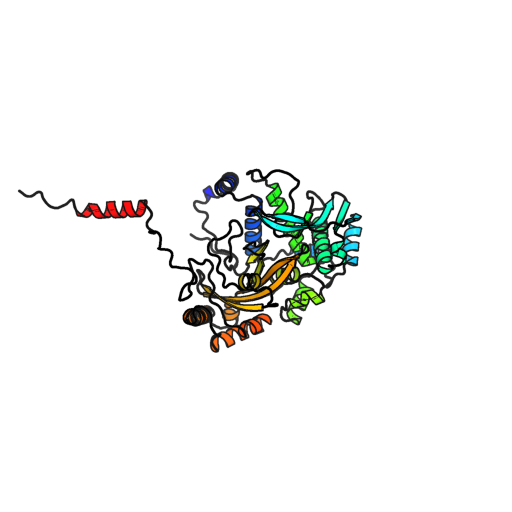 A 1 184 ? 5.648 6.453 22.364 1.00 78.44 184 GLN A C 1
ATOM 1424 O O . GLN A 1 184 ? 4.810 5.702 21.880 1.00 78.44 184 GLN A O 1
ATOM 1429 N N . ASP A 1 185 ? 6.138 7.483 21.667 1.00 75.94 185 ASP A N 1
ATOM 1430 C CA . ASP A 1 185 ? 5.674 7.815 20.310 1.00 75.94 185 ASP A CA 1
ATOM 1431 C C . ASP A 1 185 ? 6.098 6.767 19.269 1.00 75.94 185 ASP A C 1
ATOM 1433 O O . ASP A 1 185 ? 5.339 6.463 18.344 1.00 75.94 185 ASP A O 1
ATOM 1437 N N . ILE A 1 186 ? 7.268 6.147 19.457 1.00 81.44 186 ILE A N 1
ATOM 1438 C CA . ILE A 1 186 ? 7.719 5.020 18.628 1.00 81.44 186 ILE A CA 1
ATOM 1439 C C . ILE A 1 186 ? 6.826 3.795 18.873 1.00 81.44 186 ILE A C 1
ATOM 1441 O O . ILE A 1 186 ? 6.350 3.175 17.919 1.00 81.44 186 ILE A O 1
ATOM 1445 N N . LEU A 1 187 ? 6.541 3.484 20.143 1.00 83.62 187 LEU A N 1
ATOM 1446 C CA . LEU A 1 187 ? 5.635 2.398 20.529 1.00 83.62 187 LEU A CA 1
ATOM 1447 C C . LEU A 1 187 ? 4.198 2.641 20.032 1.00 83.62 187 LEU A C 1
ATOM 1449 O O . LEU A 1 187 ? 3.550 1.716 19.546 1.00 83.62 187 LEU A O 1
ATOM 1453 N N . ASN A 1 188 ? 3.712 3.883 20.097 1.00 82.75 188 ASN A N 1
ATOM 1454 C CA . ASN A 1 188 ? 2.394 4.281 19.606 1.00 82.75 188 ASN A CA 1
ATOM 1455 C C . ASN A 1 188 ? 2.278 4.061 18.093 1.00 82.75 188 ASN A C 1
ATOM 1457 O O . ASN A 1 188 ? 1.310 3.460 17.634 1.00 82.75 188 ASN A O 1
ATOM 1461 N N . ALA A 1 189 ? 3.280 4.500 17.323 1.00 84.12 189 ALA A N 1
ATOM 1462 C CA . ALA A 1 189 ? 3.313 4.309 15.875 1.00 84.12 189 ALA A CA 1
ATOM 1463 C C . ALA A 1 189 ? 3.419 2.823 15.478 1.00 84.12 189 ALA A C 1
ATOM 1465 O O . ALA A 1 189 ? 2.812 2.412 14.488 1.00 84.12 189 ALA A O 1
ATOM 1466 N N . TRP A 1 190 ? 4.146 2.007 16.253 1.00 89.25 190 TRP A N 1
ATOM 1467 C CA . TRP A 1 190 ? 4.202 0.554 16.050 1.00 89.25 190 TRP A CA 1
ATOM 1468 C C . TRP A 1 190 ? 2.831 -0.105 16.279 1.00 89.25 190 TRP A C 1
ATOM 1470 O O . TRP A 1 190 ? 2.345 -0.813 15.399 1.00 89.25 190 TRP A O 1
ATOM 1480 N N . ARG A 1 191 ? 2.150 0.216 17.389 1.00 89.88 191 ARG A N 1
ATOM 1481 C CA . ARG A 1 191 ? 0.790 -0.274 17.689 1.00 89.88 191 ARG A CA 1
ATOM 1482 C C . ARG A 1 191 ? -0.245 0.172 16.646 1.00 89.88 191 ARG A C 1
ATOM 1484 O O . ARG A 1 191 ? -1.070 -0.633 16.211 1.00 89.88 191 ARG A O 1
ATOM 1491 N N . ASP A 1 192 ? -0.180 1.428 16.190 1.00 87.88 192 ASP A N 1
ATOM 1492 C CA . ASP A 1 192 ? -1.004 1.945 15.081 1.00 87.88 192 ASP A CA 1
ATOM 1493 C C . ASP A 1 192 ? -0.771 1.132 13.786 1.00 87.88 192 ASP A C 1
ATOM 1495 O O . ASP A 1 192 ? -1.724 0.830 13.058 1.00 87.88 192 ASP A O 1
ATOM 1499 N N . PHE A 1 193 ? 0.477 0.733 13.501 1.00 92.31 193 PHE A N 1
ATOM 1500 C CA . PHE A 1 193 ? 0.811 -0.147 12.378 1.00 92.31 193 PHE A CA 1
ATOM 1501 C C . PHE A 1 193 ? 0.246 -1.568 12.559 1.00 92.31 193 PHE A C 1
ATOM 1503 O O . PHE A 1 193 ? -0.416 -2.064 11.644 1.00 92.31 193 PHE A O 1
ATOM 1510 N N . GLU A 1 194 ? 0.441 -2.201 13.718 1.00 94.00 194 GLU A N 1
ATOM 1511 C CA . GLU A 1 194 ? -0.062 -3.554 14.003 1.00 94.00 194 GLU A CA 1
ATOM 1512 C C . GLU A 1 194 ? -1.589 -3.625 13.884 1.00 94.00 194 GLU A C 1
ATOM 1514 O O . GLU A 1 194 ? -2.120 -4.488 13.180 1.00 94.00 194 GLU A O 1
ATOM 1519 N N . CYS A 1 195 ? -2.305 -2.661 14.474 1.00 94.56 195 CYS A N 1
ATOM 1520 C CA . CYS A 1 195 ? -3.763 -2.561 14.379 1.00 94.56 195 CYS A CA 1
ATOM 1521 C C . CYS A 1 195 ? -4.239 -2.294 12.937 1.00 94.56 195 CYS A C 1
ATOM 1523 O O . CYS A 1 195 ? -5.267 -2.821 12.511 1.00 94.56 195 CYS A O 1
ATOM 1525 N N . SER A 1 196 ? -3.486 -1.510 12.156 1.00 94.12 196 SER A N 1
ATOM 1526 C CA . SER A 1 196 ? -3.762 -1.235 10.736 1.00 94.12 196 SER A CA 1
ATOM 1527 C C . SER A 1 196 ? -3.540 -2.468 9.845 1.00 94.12 196 SER A C 1
ATOM 1529 O O . SER A 1 196 ? -4.330 -2.723 8.930 1.00 94.12 196 SER A O 1
ATOM 1531 N N . PHE A 1 197 ? -2.512 -3.277 10.129 1.00 96.56 197 PHE A N 1
ATOM 1532 C CA . PHE A 1 197 ? -2.266 -4.539 9.428 1.00 96.56 197 PHE A CA 1
ATOM 1533 C C . PHE A 1 197 ? -3.304 -5.607 9.807 1.00 96.56 197 PHE A C 1
ATOM 1535 O O . PHE A 1 197 ? -3.892 -6.227 8.917 1.00 96.56 197 PHE A O 1
ATOM 1542 N N . PHE A 1 198 ? -3.604 -5.754 11.103 1.00 98.00 198 PHE A N 1
ATOM 1543 C CA . PHE A 1 198 ? -4.689 -6.600 11.612 1.00 98.00 198 PHE A CA 1
ATOM 1544 C C . PHE A 1 198 ? -6.023 -6.248 10.950 1.00 98.00 198 PHE A C 1
ATOM 1546 O O . PHE A 1 198 ? -6.722 -7.136 10.470 1.00 98.00 198 PHE A O 1
ATOM 1553 N N . ALA A 1 199 ? -6.356 -4.957 10.842 1.00 97.94 199 ALA A N 1
ATOM 1554 C CA . ALA A 1 199 ? -7.585 -4.513 10.191 1.00 97.94 199 ALA A CA 1
ATOM 1555 C C . ALA A 1 199 ? -7.666 -4.952 8.718 1.00 97.94 199 ALA A C 1
ATOM 1557 O O . ALA A 1 199 ? -8.722 -5.382 8.250 1.00 97.94 199 ALA A O 1
ATOM 1558 N N . GLY A 1 200 ? -6.542 -4.898 7.995 1.00 97.56 200 GLY A N 1
ATOM 1559 C CA . GLY A 1 200 ? -6.438 -5.426 6.634 1.00 97.56 200 GLY A CA 1
ATOM 1560 C C . GLY A 1 200 ? -6.579 -6.950 6.559 1.00 97.56 200 GLY A C 1
ATOM 1561 O O . GLY A 1 200 ? -7.193 -7.454 5.623 1.00 97.56 200 GLY A O 1
ATOM 1562 N N . ALA A 1 201 ? -6.051 -7.690 7.536 1.00 98.31 201 ALA A N 1
ATOM 1563 C CA . ALA A 1 201 ? -6.180 -9.146 7.603 1.00 98.31 201 ALA A CA 1
ATOM 1564 C C . ALA A 1 201 ? -7.590 -9.611 8.021 1.00 98.31 201 ALA A C 1
ATOM 1566 O O . ALA A 1 201 ? -8.065 -10.611 7.491 1.00 98.31 201 ALA A O 1
ATOM 1567 N N . LEU A 1 202 ? -8.281 -8.865 8.891 1.00 98.56 202 LEU A N 1
ATOM 1568 C CA . LEU A 1 202 ? -9.647 -9.161 9.342 1.00 98.56 202 LEU A CA 1
ATOM 1569 C C . LEU A 1 202 ? -10.675 -8.930 8.227 1.00 98.56 202 LEU A C 1
ATOM 1571 O O . LEU A 1 202 ? -11.543 -9.765 8.001 1.00 98.56 202 LEU A O 1
ATOM 1575 N N . LEU A 1 203 ? -10.576 -7.797 7.521 1.00 98.50 203 LEU A N 1
ATOM 1576 C CA . LEU A 1 203 ? -11.489 -7.464 6.419 1.00 98.50 203 LEU A CA 1
ATOM 1577 C C . LEU A 1 203 ? -11.197 -8.256 5.141 1.00 98.50 203 LEU A C 1
ATOM 1579 O O . LEU A 1 203 ? -12.070 -8.388 4.283 1.00 98.50 203 LEU A O 1
ATOM 1583 N N . CYS A 1 204 ? -9.965 -8.740 4.987 1.00 98.44 204 CYS A N 1
ATOM 1584 C CA . CYS A 1 204 ? -9.501 -9.498 3.831 1.00 98.44 204 CYS A CA 1
ATOM 1585 C C . CYS A 1 204 ? -8.595 -10.676 4.277 1.00 98.44 204 CYS A C 1
ATOM 1587 O O . CYS A 1 204 ? -7.364 -10.603 4.128 1.00 98.44 204 CYS A O 1
ATOM 1589 N N . PRO A 1 205 ? -9.188 -11.766 4.814 1.00 98.12 205 PRO A N 1
ATOM 1590 C CA . PRO A 1 205 ? -8.481 -12.986 5.219 1.00 98.12 205 PRO A CA 1
ATOM 1591 C C . PRO A 1 205 ? -7.641 -13.579 4.086 1.00 98.12 205 PRO A C 1
ATOM 1593 O O . PRO A 1 205 ? -8.053 -13.566 2.927 1.00 98.12 205 PRO A O 1
ATOM 1596 N N . LYS A 1 206 ? -6.454 -14.106 4.401 1.00 97.25 206 LYS A N 1
ATOM 1597 C CA . LYS A 1 206 ? -5.373 -14.368 3.438 1.00 97.25 206 LYS A CA 1
ATOM 1598 C C . LYS A 1 206 ? -5.793 -15.294 2.302 1.00 97.25 206 LYS A C 1
ATOM 1600 O O . LYS A 1 206 ? -5.620 -14.950 1.135 1.00 97.25 206 LYS A O 1
ATOM 1605 N N . VAL A 1 207 ? -6.337 -16.466 2.635 1.00 97.00 207 VAL A N 1
ATOM 1606 C CA . VAL A 1 207 ? -6.696 -17.482 1.630 1.00 97.00 207 VAL A CA 1
ATOM 1607 C C . VAL A 1 207 ? -7.960 -17.093 0.843 1.00 97.00 207 VAL A C 1
ATOM 1609 O O . VAL A 1 207 ? -7.870 -17.086 -0.388 1.00 97.00 207 VAL A O 1
ATOM 1612 N N . PRO A 1 208 ? -9.089 -16.699 1.474 1.00 97.94 208 PRO A N 1
ATOM 1613 C CA . PRO A 1 208 ? -10.275 -16.237 0.747 1.00 97.94 208 PRO A CA 1
ATOM 1614 C C . PRO A 1 208 ? -10.010 -15.008 -0.132 1.00 97.94 208 PRO A C 1
ATOM 1616 O O . PRO A 1 208 ? -10.446 -14.968 -1.282 1.00 97.94 208 PRO A O 1
ATOM 1619 N N . PHE A 1 209 ? -9.259 -14.019 0.365 1.00 98.44 209 PHE A N 1
ATOM 1620 C CA . PHE A 1 209 ? -9.004 -12.790 -0.387 1.00 98.44 209 PHE A CA 1
ATOM 1621 C C . PHE A 1 209 ? -8.043 -13.016 -1.555 1.00 98.44 209 PHE A C 1
ATOM 1623 O O . PHE A 1 209 ? -8.285 -12.484 -2.635 1.00 98.44 209 PHE A O 1
ATOM 1630 N N . ARG A 1 210 ? -7.016 -13.868 -1.404 1.00 97.75 210 ARG A N 1
ATOM 1631 C CA . ARG A 1 210 ? -6.179 -14.279 -2.542 1.00 97.75 210 ARG A CA 1
ATOM 1632 C C . ARG A 1 210 ? -7.017 -14.972 -3.622 1.00 97.75 210 ARG A C 1
ATOM 1634 O O . ARG A 1 210 ? -6.955 -14.561 -4.771 1.00 97.75 210 ARG A O 1
ATOM 1641 N N . GLN A 1 211 ? -7.881 -15.923 -3.251 1.00 97.75 211 GLN A N 1
ATOM 1642 C CA . GLN A 1 211 ? -8.792 -16.575 -4.206 1.00 97.75 211 GLN A CA 1
ATOM 1643 C C . GLN A 1 211 ? -9.737 -15.582 -4.905 1.00 97.75 211 GLN A C 1
ATOM 1645 O O . GLN A 1 211 ? -10.047 -15.761 -6.082 1.00 97.75 211 GLN A O 1
ATOM 1650 N N . LEU A 1 212 ? -10.191 -14.531 -4.212 1.00 98.19 212 LEU A N 1
ATOM 1651 C CA . LEU A 1 212 ? -10.988 -13.465 -4.821 1.00 98.19 212 LEU A CA 1
ATOM 1652 C C . LEU A 1 212 ? -10.168 -12.637 -5.823 1.00 98.19 212 LEU A C 1
ATOM 1654 O O . LEU A 1 212 ? -10.658 -12.373 -6.920 1.00 98.19 212 LEU A O 1
ATOM 1658 N N . LEU A 1 213 ? -8.934 -12.259 -5.473 1.00 97.88 213 LEU A N 1
ATOM 1659 C CA . LEU A 1 213 ? -8.020 -11.540 -6.367 1.00 97.88 213 LEU A CA 1
ATOM 1660 C C . LEU A 1 213 ? -7.688 -12.363 -7.615 1.00 97.88 213 LEU A C 1
ATOM 1662 O O . LEU A 1 213 ? -7.787 -11.836 -8.719 1.00 97.88 213 LEU A O 1
ATOM 1666 N N . ASP A 1 214 ? -7.379 -13.652 -7.454 1.00 96.88 214 ASP A N 1
ATOM 1667 C CA . ASP A 1 214 ? -7.064 -14.557 -8.562 1.00 96.88 214 ASP A CA 1
ATOM 1668 C C . ASP A 1 214 ? -8.271 -14.712 -9.516 1.00 96.88 214 ASP A C 1
ATOM 1670 O O . ASP A 1 214 ? -8.112 -14.686 -10.735 1.00 96.88 214 ASP A O 1
ATOM 1674 N N . ARG A 1 215 ? -9.503 -14.793 -8.986 1.00 97.25 215 ARG A N 1
ATOM 1675 C CA . ARG A 1 215 ? -10.748 -14.847 -9.789 1.00 97.25 215 ARG A CA 1
ATOM 1676 C C . ARG A 1 215 ? -11.103 -13.536 -10.499 1.00 97.25 215 ARG A C 1
ATOM 1678 O O . ARG A 1 215 ? -11.888 -13.565 -11.439 1.00 97.25 215 ARG A O 1
ATOM 1685 N N . ASN A 1 216 ? -10.572 -12.404 -10.037 1.00 97.62 216 ASN A N 1
ATOM 1686 C CA . ASN A 1 216 ? -10.834 -11.068 -10.585 1.00 97.62 216 ASN A CA 1
ATOM 1687 C C . ASN A 1 216 ? -9.552 -10.433 -11.167 1.00 97.62 216 ASN A C 1
ATOM 1689 O O . ASN A 1 216 ? -9.455 -9.211 -11.216 1.00 97.62 216 ASN A O 1
ATOM 1693 N N . SER A 1 217 ? -8.547 -11.235 -11.540 1.00 96.75 217 SER A N 1
ATOM 1694 C CA . SER A 1 217 ? -7.267 -10.803 -12.134 1.00 96.75 217 SER A CA 1
ATOM 1695 C C . SER A 1 217 ? -6.609 -9.577 -11.466 1.00 96.75 217 SER A C 1
ATOM 1697 O O . SER A 1 217 ? -6.123 -8.661 -12.136 1.00 96.75 217 SER A O 1
ATOM 1699 N N . TYR A 1 218 ? -6.619 -9.553 -10.127 1.00 97.12 218 TYR A N 1
ATOM 1700 C CA . TYR A 1 218 ? -6.098 -8.473 -9.273 1.00 97.12 218 TYR A CA 1
ATOM 1701 C C . TYR A 1 218 ? -6.700 -7.081 -9.558 1.00 97.12 218 TYR A C 1
ATOM 1703 O O . TYR A 1 218 ? -6.052 -6.055 -9.332 1.00 97.12 218 TYR A O 1
ATOM 1711 N N . GLU A 1 219 ? -7.960 -7.023 -9.996 1.00 96.44 219 GLU A N 1
ATOM 1712 C CA . GLU A 1 219 ? -8.715 -5.776 -10.103 1.00 96.44 219 GLU A CA 1
ATOM 1713 C C . GLU A 1 219 ? -8.925 -5.091 -8.749 1.00 96.44 219 GLU A C 1
ATOM 1715 O O . GLU A 1 219 ? -9.368 -5.703 -7.777 1.00 96.44 219 GLU A O 1
ATOM 1720 N N . VAL A 1 220 ? -8.721 -3.771 -8.698 1.00 96.00 220 VAL A N 1
ATOM 1721 C CA . VAL A 1 220 ? -9.036 -2.970 -7.499 1.00 96.00 220 VAL A CA 1
ATOM 1722 C C . VAL A 1 220 ? -10.552 -2.902 -7.258 1.00 96.00 220 VAL A C 1
ATOM 1724 O O . VAL A 1 220 ? -11.000 -2.763 -6.119 1.00 96.00 220 VAL A O 1
ATOM 1727 N N . SER A 1 221 ? -11.363 -3.055 -8.313 1.00 95.31 221 SER A N 1
ATOM 1728 C CA . SER A 1 221 ? -12.830 -2.954 -8.269 1.00 95.31 221 SER A CA 1
ATOM 1729 C C . SER A 1 221 ? -13.515 -3.950 -7.318 1.00 95.31 221 SER A C 1
ATOM 1731 O O . SER A 1 221 ? -14.629 -3.672 -6.867 1.00 95.31 221 SER A O 1
ATOM 1733 N N . VAL A 1 222 ? -12.837 -5.036 -6.912 1.00 96.81 222 VAL A N 1
ATOM 1734 C CA . VAL A 1 222 ? -13.316 -5.976 -5.876 1.00 96.81 222 VAL A CA 1
ATOM 1735 C C . VAL A 1 222 ? -13.612 -5.296 -4.535 1.00 96.81 222 VAL A C 1
ATOM 1737 O O . VAL A 1 222 ? -14.416 -5.806 -3.758 1.00 96.81 222 VAL A O 1
ATOM 1740 N N . HIS A 1 223 ? -13.056 -4.103 -4.279 1.00 96.75 223 HIS A N 1
ATOM 1741 C CA . HIS A 1 223 ? -13.392 -3.300 -3.097 1.00 96.75 223 HIS A CA 1
ATOM 1742 C C . HIS A 1 223 ? -14.904 -3.007 -2.993 1.00 96.75 223 HIS A C 1
ATOM 1744 O O . HIS A 1 223 ? -15.431 -2.874 -1.890 1.00 96.75 223 HIS A O 1
ATOM 1750 N N . LYS A 1 224 ? -15.613 -2.956 -4.134 1.00 95.88 224 LYS A N 1
ATOM 1751 C CA . LYS A 1 224 ? -17.072 -2.780 -4.208 1.00 95.88 224 LYS A CA 1
ATOM 1752 C C . LYS A 1 224 ? -17.825 -4.055 -3.827 1.00 95.88 224 LYS A C 1
ATOM 1754 O O . LYS A 1 224 ? -18.822 -3.968 -3.125 1.00 95.88 224 LYS A O 1
ATOM 1759 N N . GLN A 1 225 ? -17.326 -5.222 -4.243 1.00 95.50 225 GLN A N 1
ATOM 1760 C CA . GLN A 1 225 ? -17.905 -6.531 -3.902 1.00 95.50 225 GLN A CA 1
ATOM 1761 C C . GLN A 1 225 ? -17.804 -6.813 -2.393 1.00 95.50 225 GLN A C 1
ATOM 1763 O O . GLN A 1 225 ? -18.701 -7.406 -1.804 1.00 95.50 225 GLN A O 1
ATOM 1768 N N . LEU A 1 226 ? -16.716 -6.356 -1.765 1.00 96.62 226 LEU A N 1
ATOM 1769 C CA . LEU A 1 226 ? -16.467 -6.505 -0.329 1.00 96.62 226 LEU A CA 1
ATOM 1770 C C . LEU A 1 226 ? -17.075 -5.388 0.535 1.00 96.62 226 LEU A C 1
ATOM 1772 O O . LEU A 1 226 ? -17.107 -5.516 1.763 1.00 96.62 226 LEU A O 1
ATOM 1776 N N . ASP A 1 227 ? -17.519 -4.288 -0.084 1.00 96.19 227 ASP A N 1
ATOM 1777 C CA . ASP A 1 227 ? -17.847 -3.026 0.589 1.00 96.19 227 ASP A CA 1
ATOM 1778 C C . ASP A 1 227 ? -16.724 -2.615 1.568 1.00 96.19 227 ASP A C 1
ATOM 1780 O O . ASP A 1 227 ? -16.864 -2.625 2.789 1.00 96.19 227 ASP A O 1
ATOM 1784 N N . VAL A 1 228 ? -15.552 -2.306 1.008 1.00 96.81 228 VAL A N 1
ATOM 1785 C CA . VAL A 1 228 ? -14.402 -1.699 1.702 1.00 96.81 228 VAL A CA 1
ATOM 1786 C C . VAL A 1 228 ? -13.821 -0.570 0.844 1.00 96.81 228 VAL A C 1
ATOM 1788 O O . VAL A 1 228 ? -14.147 -0.438 -0.339 1.00 96.81 228 VAL A O 1
ATOM 1791 N N . SER A 1 229 ? -12.952 0.273 1.409 1.00 94.62 229 SER A N 1
ATOM 1792 C CA . SER A 1 229 ? -12.252 1.279 0.598 1.00 94.62 229 SER A CA 1
ATOM 1793 C C . SER A 1 229 ? -11.205 0.628 -0.323 1.00 94.62 229 SER A C 1
ATOM 1795 O O . SER A 1 229 ? -10.594 -0.378 0.061 1.00 94.62 229 SER A O 1
ATOM 1797 N N . PRO A 1 230 ? -10.929 1.203 -1.511 1.00 95.75 230 PRO A N 1
ATOM 1798 C CA . PRO A 1 230 ? -9.883 0.699 -2.407 1.00 95.75 230 PRO A CA 1
ATOM 1799 C C . PRO A 1 230 ? -8.512 0.619 -1.714 1.00 95.75 230 PRO A C 1
ATOM 1801 O O . PRO A 1 230 ? -7.761 -0.325 -1.940 1.00 95.75 230 PRO A O 1
ATOM 1804 N N . SER A 1 231 ? -8.229 1.523 -0.767 1.00 94.94 231 SER A N 1
ATOM 1805 C CA . SER A 1 231 ? -7.015 1.503 0.065 1.00 94.94 231 SER A CA 1
ATOM 1806 C C . SER A 1 231 ? -6.822 0.207 0.870 1.00 94.94 231 SER A C 1
ATOM 1808 O O . SER A 1 231 ? -5.678 -0.184 1.101 1.00 94.94 231 SER A O 1
ATOM 1810 N N . VAL A 1 232 ? -7.895 -0.469 1.306 1.00 96.75 232 VAL A N 1
ATOM 1811 C CA . VAL A 1 232 ? -7.791 -1.761 2.017 1.00 96.75 232 VAL A CA 1
ATOM 1812 C C . VAL A 1 232 ? -7.367 -2.861 1.049 1.00 96.75 232 VAL A C 1
ATOM 1814 O O . VAL A 1 232 ? -6.380 -3.548 1.300 1.00 96.75 232 VAL A O 1
ATOM 1817 N N . VAL A 1 233 ? -8.057 -2.966 -0.091 1.00 97.62 233 VAL A N 1
ATOM 1818 C CA . VAL A 1 233 ? -7.752 -3.933 -1.159 1.00 97.62 233 VAL A CA 1
ATOM 1819 C C . VAL A 1 233 ? -6.318 -3.758 -1.660 1.00 97.62 233 VAL A C 1
ATOM 1821 O O . VAL A 1 233 ? -5.535 -4.706 -1.629 1.00 97.62 233 VAL A O 1
ATOM 1824 N N . MET A 1 234 ? -5.941 -2.532 -2.027 1.00 97.44 234 MET A N 1
ATOM 1825 C CA . MET A 1 234 ? -4.627 -2.206 -2.589 1.00 97.44 234 MET A CA 1
ATOM 1826 C C . MET A 1 234 ? -3.479 -2.425 -1.592 1.00 97.44 234 MET A C 1
ATOM 1828 O O . MET A 1 234 ? -2.418 -2.899 -1.990 1.00 97.44 234 MET A O 1
ATOM 1832 N N . ARG A 1 235 ? -3.678 -2.153 -0.290 1.00 95.56 235 ARG A N 1
ATOM 1833 C CA . ARG A 1 235 ? -2.684 -2.502 0.745 1.00 95.56 235 ARG A CA 1
ATOM 1834 C C . ARG A 1 235 ? -2.601 -4.001 0.999 1.00 95.56 235 ARG A C 1
ATOM 1836 O O . ARG A 1 235 ? -1.509 -4.503 1.240 1.00 95.56 235 ARG A O 1
ATOM 1843 N N . ARG A 1 236 ? -3.725 -4.723 0.967 1.00 96.81 236 ARG A N 1
ATOM 1844 C CA . ARG A 1 236 ? -3.743 -6.159 1.269 1.00 96.81 236 ARG A CA 1
ATOM 1845 C C . ARG A 1 236 ? -3.196 -7.007 0.117 1.00 96.81 236 ARG A C 1
ATOM 1847 O O . ARG A 1 236 ? -2.520 -7.995 0.393 1.00 96.81 236 ARG A O 1
ATOM 1854 N N . MET A 1 237 ? -3.387 -6.590 -1.141 1.00 96.19 237 MET A N 1
ATOM 1855 C CA . MET A 1 237 ? -2.755 -7.196 -2.327 1.00 96.19 237 MET A CA 1
ATOM 1856 C C . MET A 1 237 ? -1.249 -7.430 -2.120 1.00 96.19 237 MET A C 1
ATOM 1858 O O . MET A 1 237 ? -0.761 -8.529 -2.378 1.00 96.19 237 MET A O 1
ATOM 1862 N N . THR A 1 238 ? -0.531 -6.447 -1.559 1.00 95.19 238 THR A N 1
ATOM 1863 C CA . THR A 1 238 ? 0.931 -6.512 -1.360 1.00 95.19 238 THR A CA 1
ATOM 1864 C C . THR A 1 238 ? 1.394 -7.507 -0.287 1.00 95.19 238 THR A C 1
ATOM 1866 O O . THR A 1 238 ? 2.593 -7.753 -0.185 1.00 95.19 238 THR A O 1
ATOM 1869 N N . ALA A 1 239 ? 0.468 -8.064 0.506 1.00 95.00 239 ALA A N 1
ATOM 1870 C CA . ALA A 1 239 ? 0.733 -9.034 1.575 1.00 95.00 239 ALA A CA 1
ATOM 1871 C C . ALA A 1 239 ? 0.170 -10.445 1.292 1.00 95.00 239 ALA A C 1
ATOM 1873 O O . ALA A 1 239 ? 0.578 -11.405 1.949 1.00 95.00 239 ALA A O 1
ATOM 1874 N N . VAL A 1 240 ? -0.775 -10.590 0.349 1.00 95.94 240 VAL A N 1
ATOM 1875 C CA . VAL A 1 240 ? -1.401 -11.891 0.011 1.00 95.94 240 VAL A CA 1
ATOM 1876 C C . VAL A 1 240 ? -1.046 -12.424 -1.377 1.00 95.94 240 VAL A C 1
ATOM 1878 O O . VAL A 1 240 ? -1.232 -13.617 -1.621 1.00 95.94 240 VAL A O 1
ATOM 1881 N N . SER A 1 241 ? -0.559 -11.571 -2.285 1.00 94.25 241 SER A N 1
ATOM 1882 C CA . SER A 1 241 ? -0.128 -11.999 -3.619 1.00 94.25 241 SER A CA 1
ATOM 1883 C C . SER A 1 241 ? 1.037 -12.998 -3.516 1.00 94.25 241 SER A C 1
ATOM 1885 O O . SER A 1 241 ? 1.937 -12.796 -2.697 1.00 94.25 241 SER A O 1
ATOM 1887 N N . PRO A 1 242 ? 1.074 -14.061 -4.344 1.00 92.38 242 PRO A N 1
ATOM 1888 C CA . PRO A 1 242 ? 2.239 -14.943 -4.425 1.00 92.38 242 PRO A CA 1
ATOM 1889 C C . PRO A 1 242 ? 3.460 -14.237 -5.039 1.00 92.38 242 PRO A C 1
ATOM 1891 O O . PRO A 1 242 ? 4.592 -14.666 -4.825 1.00 92.38 242 PRO A O 1
ATOM 1894 N N . TYR A 1 243 ? 3.249 -13.144 -5.779 1.00 94.88 243 TYR A N 1
ATOM 1895 C CA . TYR A 1 243 ? 4.320 -12.307 -6.303 1.00 94.88 243 TYR A CA 1
ATOM 1896 C C . TYR A 1 243 ? 4.745 -11.281 -5.238 1.00 94.88 243 TYR A C 1
ATOM 1898 O O . TYR A 1 243 ? 3.890 -10.534 -4.772 1.00 94.88 243 TYR A O 1
ATOM 1906 N N . PRO A 1 244 ? 6.028 -11.190 -4.836 1.00 90.62 244 PRO A N 1
ATOM 1907 C CA . PRO A 1 244 ? 6.435 -10.329 -3.720 1.00 90.62 244 PRO A CA 1
ATOM 1908 C C . PRO A 1 244 ? 6.808 -8.894 -4.129 1.00 90.62 244 PRO A C 1
ATOM 1910 O O . PRO A 1 244 ? 6.961 -8.025 -3.269 1.00 90.62 244 PRO A O 1
ATOM 1913 N N . HIS A 1 245 ? 6.989 -8.618 -5.424 1.00 94.12 245 HIS A N 1
ATOM 1914 C CA . HIS A 1 245 ? 7.601 -7.375 -5.907 1.00 94.12 245 HIS A CA 1
ATOM 1915 C C . HIS A 1 245 ? 6.589 -6.231 -6.093 1.00 94.12 245 HIS A C 1
ATOM 1917 O O . HIS A 1 245 ? 6.510 -5.617 -7.157 1.00 94.12 245 HIS A O 1
ATOM 1923 N N . TRP A 1 246 ? 5.854 -5.913 -5.025 1.00 95.31 246 TRP A N 1
ATOM 1924 C CA . TRP A 1 246 ? 4.853 -4.842 -4.981 1.00 95.31 246 TRP A CA 1
ATOM 1925 C C . TRP A 1 246 ? 5.368 -3.538 -4.363 1.00 95.31 246 TRP A C 1
ATOM 1927 O O . TRP A 1 246 ? 6.318 -3.519 -3.577 1.00 95.31 246 TRP A O 1
ATOM 1937 N N . HIS A 1 247 ? 4.651 -2.455 -4.649 1.00 94.94 247 HIS A N 1
ATOM 1938 C CA . HIS A 1 247 ? 4.650 -1.210 -3.894 1.00 94.94 247 HIS A CA 1
ATOM 1939 C C . HIS A 1 247 ? 3.222 -0.649 -3.766 1.00 94.94 247 HIS A C 1
ATOM 1941 O O . HIS A 1 247 ? 2.333 -0.992 -4.547 1.00 94.94 247 HIS A O 1
ATOM 1947 N N . TYR A 1 248 ? 3.009 0.205 -2.767 1.00 94.69 248 TYR A N 1
ATOM 1948 C CA . TYR A 1 248 ? 1.758 0.927 -2.526 1.00 94.69 248 TYR A CA 1
ATOM 1949 C C . TYR A 1 248 ? 2.055 2.347 -2.032 1.00 94.69 248 TYR A C 1
ATOM 1951 O O . TYR A 1 248 ? 2.930 2.533 -1.181 1.00 94.69 248 TYR A O 1
ATOM 1959 N N . PHE A 1 249 ? 1.285 3.323 -2.512 1.00 91.56 249 PHE A N 1
ATOM 1960 C CA . PHE A 1 249 ? 1.320 4.721 -2.088 1.00 91.56 249 PHE A CA 1
ATOM 1961 C C . PHE A 1 249 ? -0.100 5.255 -1.830 1.00 91.56 249 PHE A C 1
ATOM 1963 O O . PHE A 1 249 ? -1.025 4.973 -2.590 1.00 91.56 249 PHE A O 1
ATOM 1970 N N . ASP A 1 250 ? -0.248 6.075 -0.790 1.00 89.50 250 ASP A N 1
ATOM 1971 C CA . ASP A 1 250 ? -1.427 6.905 -0.505 1.00 89.50 250 ASP A CA 1
ATOM 1972 C C . ASP A 1 250 ? -0.979 8.374 -0.493 1.00 89.50 250 ASP A C 1
ATOM 1974 O O . ASP A 1 250 ? -0.214 8.770 0.393 1.00 89.50 250 ASP A O 1
ATOM 1978 N N . ALA A 1 251 ? -1.368 9.150 -1.508 1.00 85.56 251 ALA A N 1
ATOM 1979 C CA . ALA A 1 251 ? -0.797 10.463 -1.810 1.00 85.56 251 ALA A CA 1
ATOM 1980 C C . ALA A 1 251 ? -1.852 11.574 -1.852 1.00 85.56 251 ALA A C 1
ATOM 1982 O O . ALA A 1 251 ? -2.811 11.502 -2.613 1.00 85.56 251 ALA A O 1
ATOM 1983 N N . TYR A 1 252 ? -1.625 12.646 -1.100 1.00 80.75 252 TYR A N 1
ATOM 1984 C CA . TYR A 1 252 ? -2.438 13.861 -1.103 1.00 80.75 252 TYR A CA 1
A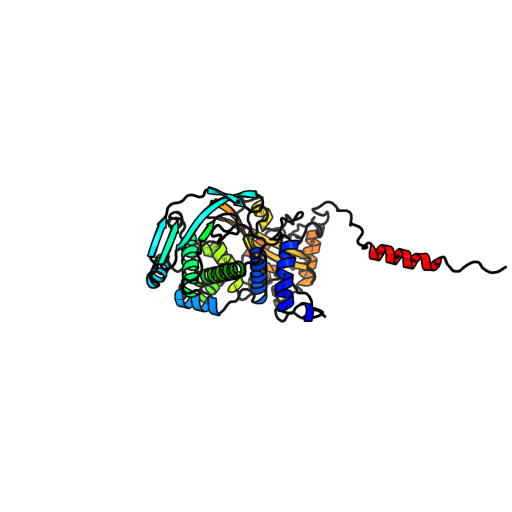TOM 1985 C C . TYR A 1 252 ? -1.630 15.001 -1.743 1.00 80.75 252 TYR A C 1
ATOM 1987 O O . TYR A 1 252 ? -0.397 15.025 -1.674 1.00 80.75 252 TYR A O 1
ATOM 1995 N N . ALA A 1 253 ? -2.315 15.966 -2.355 1.00 71.00 253 ALA A N 1
ATOM 1996 C CA . ALA A 1 253 ? -1.667 17.143 -2.929 1.00 71.00 253 ALA A CA 1
ATOM 1997 C C . ALA A 1 253 ? -1.397 18.231 -1.863 1.00 71.00 253 ALA A C 1
ATOM 1999 O O . ALA A 1 253 ? -2.307 18.529 -1.080 1.00 71.00 253 ALA A O 1
ATOM 2000 N N . PRO A 1 254 ? -0.217 18.894 -1.865 1.00 66.75 254 PRO A N 1
ATOM 2001 C CA . PRO A 1 254 ? 1.062 18.492 -2.477 1.00 66.75 254 PRO A CA 1
ATOM 2002 C C . PRO A 1 254 ? 1.828 17.480 -1.586 1.00 66.75 254 PRO A C 1
ATOM 2004 O O . PRO A 1 254 ? 1.526 17.377 -0.404 1.00 66.75 254 PRO A O 1
ATOM 2007 N N . GLY A 1 255 ? 2.804 16.738 -2.139 1.00 66.69 255 GLY A N 1
ATOM 2008 C CA . GLY A 1 255 ? 3.466 15.511 -1.598 1.00 66.69 255 GLY A CA 1
ATOM 2009 C C . GLY A 1 255 ? 4.124 15.508 -0.059 1.00 66.69 255 GLY A C 1
ATOM 2010 O O . GLY A 1 255 ? 5.884 15.917 0.702 1.00 66.69 255 GLY A O 1
ATOM 2011 N N . THR A 1 256 ? 2.824 15.093 0.348 1.00 72.75 256 THR A N 1
ATOM 2012 C CA . THR A 1 256 ? 2.033 14.411 1.430 1.00 72.75 256 THR A CA 1
ATOM 2013 C C . THR A 1 256 ? 1.773 12.951 1.035 1.00 72.75 256 THR A C 1
ATOM 2015 O O . THR A 1 256 ? 0.700 12.603 0.547 1.00 72.75 256 THR A O 1
ATOM 2018 N N . LEU A 1 257 ? 2.751 12.063 1.246 1.00 77.12 257 LEU A N 1
ATOM 2019 C CA . LEU A 1 257 ? 2.507 10.613 1.260 1.00 77.12 257 LEU A CA 1
ATOM 2020 C C . LEU A 1 257 ? 2.094 10.182 2.672 1.00 77.12 257 LEU A C 1
ATOM 2022 O O . LEU A 1 257 ? 2.893 10.269 3.606 1.00 77.12 257 LEU A O 1
ATOM 2026 N N . LYS A 1 258 ? 0.855 9.703 2.812 1.00 78.31 258 LYS A N 1
ATOM 2027 C CA . LYS A 1 258 ? 0.238 9.296 4.084 1.00 78.31 258 LYS A CA 1
ATOM 2028 C C . LYS A 1 258 ? 0.581 7.859 4.479 1.00 78.31 258 LYS A C 1
ATOM 2030 O O . LYS A 1 258 ? 0.777 7.577 5.655 1.00 78.31 258 LYS A O 1
ATOM 2035 N N . ALA A 1 259 ? 0.697 6.965 3.499 1.00 83.69 259 ALA A N 1
ATOM 2036 C CA . ALA A 1 259 ? 1.121 5.580 3.689 1.00 83.69 259 ALA A CA 1
ATOM 2037 C C . ALA A 1 259 ? 1.966 5.110 2.496 1.00 83.69 259 ALA A C 1
ATOM 2039 O O . ALA A 1 259 ? 1.703 5.492 1.354 1.00 83.69 259 ALA A O 1
ATOM 2040 N N . VAL A 1 260 ? 2.996 4.301 2.765 1.00 88.12 260 VAL A N 1
ATOM 2041 C CA . VAL A 1 260 ? 3.956 3.829 1.755 1.00 88.12 260 VAL A CA 1
ATOM 2042 C C . VAL A 1 260 ? 4.450 2.419 2.080 1.00 88.12 260 VAL A C 1
ATOM 2044 O O . VAL A 1 260 ? 4.890 2.175 3.199 1.00 88.12 260 VAL A O 1
ATOM 2047 N N . TYR A 1 261 ? 4.467 1.535 1.083 1.00 91.19 261 TYR A N 1
ATOM 2048 C CA . TYR A 1 261 ? 5.140 0.231 1.119 1.00 91.19 261 TYR A CA 1
ATOM 2049 C C . TYR A 1 261 ? 5.897 -0.019 -0.195 1.00 91.19 261 TYR A C 1
ATOM 2051 O O . TYR A 1 261 ? 5.426 0.392 -1.254 1.00 91.19 261 TYR A O 1
ATOM 2059 N N . ARG A 1 262 ? 7.076 -0.660 -0.144 1.00 91.19 262 ARG A N 1
ATOM 2060 C CA . ARG A 1 262 ? 8.010 -0.782 -1.287 1.00 91.19 262 ARG A CA 1
ATOM 2061 C C . ARG A 1 262 ? 8.776 -2.114 -1.285 1.00 91.19 262 ARG A C 1
ATOM 2063 O O . ARG A 1 262 ? 10.006 -2.136 -1.306 1.00 91.19 262 ARG A O 1
ATOM 2070 N N . GLY A 1 263 ? 8.061 -3.239 -1.264 1.00 86.88 263 GLY A N 1
ATOM 2071 C CA . GLY A 1 263 ? 8.655 -4.585 -1.315 1.00 86.88 263 GLY A CA 1
ATOM 2072 C C . GLY A 1 263 ? 9.577 -4.816 -2.520 1.00 86.88 263 GLY A C 1
ATOM 2073 O O . GLY A 1 263 ? 10.600 -5.485 -2.401 1.00 86.88 263 GLY A O 1
ATOM 2074 N N . ASN A 1 264 ? 9.282 -4.183 -3.659 1.00 87.56 264 ASN A N 1
ATOM 2075 C CA . ASN A 1 264 ? 10.152 -4.168 -4.842 1.00 87.56 264 ASN A CA 1
ATOM 2076 C C . ASN A 1 264 ? 11.399 -3.263 -4.743 1.00 87.56 264 ASN A C 1
ATOM 2078 O O . ASN A 1 264 ? 12.208 -3.259 -5.666 1.00 87.56 264 ASN A O 1
ATOM 2082 N N . GLY A 1 265 ? 11.569 -2.485 -3.670 1.00 83.62 265 GLY A N 1
ATOM 2083 C CA . GLY A 1 265 ? 12.704 -1.573 -3.503 1.00 83.62 265 GLY A CA 1
ATOM 2084 C C . GLY A 1 265 ? 12.668 -0.306 -4.368 1.00 83.62 265 GLY A C 1
ATOM 2085 O O . GLY A 1 265 ? 13.683 0.388 -4.434 1.00 83.62 265 GLY A O 1
ATOM 2086 N N . ILE A 1 266 ? 11.531 0.028 -5.001 1.00 86.44 266 ILE A N 1
ATOM 2087 C CA . ILE A 1 266 ? 11.363 1.282 -5.758 1.00 86.44 266 ILE A CA 1
ATOM 2088 C C . ILE A 1 266 ? 11.763 2.497 -4.883 1.00 86.44 266 ILE A C 1
ATOM 2090 O O . ILE A 1 266 ? 11.467 2.514 -3.679 1.00 86.44 266 ILE A O 1
ATOM 2094 N N . PRO A 1 267 ? 12.459 3.522 -5.412 1.00 81.12 267 PRO A N 1
ATOM 2095 C CA . PRO A 1 267 ? 12.708 4.750 -4.659 1.00 81.12 267 PRO A CA 1
ATOM 2096 C C . PRO A 1 267 ? 11.398 5.466 -4.295 1.00 81.12 267 PRO A C 1
ATOM 2098 O O . PRO A 1 267 ? 10.343 5.212 -4.871 1.00 81.12 267 PRO A O 1
ATOM 2101 N N . LEU A 1 268 ? 11.463 6.367 -3.314 1.00 76.12 268 LEU A N 1
ATOM 2102 C CA . LEU A 1 268 ? 10.347 7.263 -3.015 1.00 76.12 268 LEU A CA 1
ATOM 2103 C C . LEU A 1 268 ? 10.256 8.372 -4.085 1.00 76.12 268 LEU A C 1
ATOM 2105 O O . LEU A 1 268 ? 11.304 8.879 -4.484 1.00 76.12 268 LEU A O 1
ATOM 2109 N N . PRO A 1 269 ? 9.046 8.788 -4.507 1.00 62.66 269 PRO A N 1
ATOM 2110 C CA . PRO A 1 269 ? 8.863 9.857 -5.496 1.00 62.66 269 PRO A CA 1
ATOM 2111 C C . PRO A 1 269 ? 8.960 11.276 -4.902 1.00 62.66 269 PRO A C 1
ATOM 2113 O O . PRO A 1 269 ? 9.289 12.226 -5.606 1.00 62.66 269 PRO A O 1
ATOM 2116 N N . TRP A 1 270 ? 8.676 11.419 -3.602 1.00 66.75 270 TRP A N 1
ATOM 2117 C CA . TRP A 1 270 ? 8.943 12.603 -2.773 1.00 66.75 270 TRP A CA 1
ATOM 2118 C C . TRP A 1 270 ? 9.459 12.107 -1.399 1.00 66.75 270 TRP A C 1
ATOM 2120 O O . TRP A 1 270 ? 9.255 10.941 -1.055 1.00 66.75 270 TRP A O 1
ATOM 2130 N N . GLY A 1 271 ? 10.156 12.920 -0.607 1.00 55.88 271 GLY A N 1
ATOM 2131 C CA . GLY A 1 271 ? 10.730 12.490 0.677 1.00 55.88 271 GLY A CA 1
ATOM 2132 C C . GLY A 1 271 ? 9.819 12.823 1.859 1.00 55.88 271 GLY A C 1
ATOM 2133 O O . GLY A 1 271 ? 9.720 13.983 2.216 1.00 55.88 271 GLY A O 1
ATOM 2134 N N . ASN A 1 272 ? 9.210 11.831 2.522 1.00 51.34 272 ASN A N 1
ATOM 2135 C CA . ASN A 1 272 ? 8.179 12.017 3.572 1.00 51.34 272 ASN A CA 1
ATOM 2136 C C . ASN A 1 272 ? 8.577 12.806 4.855 1.00 51.34 272 ASN A C 1
ATOM 2138 O O . ASN A 1 272 ? 7.855 12.717 5.844 1.00 51.34 272 ASN A O 1
ATOM 2142 N N . MET A 1 273 ? 9.710 13.509 4.888 1.00 48.12 273 MET A N 1
ATOM 2143 C CA . MET A 1 273 ? 10.201 14.286 6.041 1.00 48.12 273 MET A CA 1
ATOM 2144 C C . MET A 1 273 ? 10.416 15.771 5.725 1.00 48.12 273 MET A C 1
ATOM 2146 O O . MET A 1 273 ? 10.378 16.595 6.631 1.00 48.12 273 MET A O 1
ATOM 2150 N N . ARG A 1 274 ? 10.650 16.124 4.456 1.00 48.19 274 ARG A N 1
ATOM 2151 C CA . ARG A 1 274 ? 10.755 17.508 3.977 1.00 48.19 274 ARG A CA 1
ATOM 2152 C C . ARG A 1 274 ? 10.226 17.559 2.551 1.00 48.19 274 ARG A C 1
ATOM 2154 O O . ARG A 1 274 ? 10.531 16.672 1.755 1.00 48.19 274 ARG A O 1
ATOM 2161 N N . GLN A 1 275 ? 9.469 18.605 2.237 1.00 50.16 275 GLN A N 1
ATOM 2162 C CA . GLN A 1 275 ? 8.978 18.858 0.887 1.00 50.16 275 GLN A CA 1
ATOM 2163 C C . GLN A 1 275 ? 10.164 18.856 -0.090 1.00 50.16 275 GLN A C 1
ATOM 2165 O O . GLN A 1 275 ? 11.102 19.632 0.065 1.00 50.16 275 GLN A O 1
ATOM 2170 N N . VAL A 1 276 ? 10.158 17.929 -1.050 1.00 51.62 276 VAL A N 1
ATOM 2171 C CA . VAL A 1 276 ? 11.225 17.833 -2.057 1.00 51.62 276 VAL A CA 1
ATOM 2172 C C . VAL A 1 276 ? 11.032 18.942 -3.080 1.00 51.62 276 VAL A C 1
ATOM 2174 O O . VAL A 1 276 ? 9.918 19.135 -3.561 1.00 51.62 276 VAL A O 1
ATOM 2177 N N . GLU A 1 277 ? 12.122 19.631 -3.406 1.00 52.41 277 GLU A N 1
ATOM 2178 C CA . GLU A 1 277 ? 12.151 20.761 -4.341 1.00 52.41 277 GLU A CA 1
ATOM 2179 C C . GLU A 1 277 ? 11.889 20.290 -5.787 1.00 52.41 277 GLU A C 1
ATOM 2181 O O . GLU A 1 277 ? 11.020 20.841 -6.459 1.00 52.41 277 GLU A O 1
ATOM 2186 N N . ASP A 1 278 ? 12.510 19.176 -6.208 1.00 57.47 278 ASP A N 1
ATOM 2187 C CA . ASP A 1 278 ? 12.379 18.592 -7.558 1.00 57.47 278 ASP A CA 1
ATOM 2188 C C . ASP A 1 278 ? 11.688 17.199 -7.611 1.00 57.47 278 ASP A C 1
ATOM 2190 O O . ASP A 1 278 ? 12.329 16.190 -7.956 1.00 57.47 278 ASP A O 1
ATOM 2194 N N . PRO A 1 279 ? 10.385 17.072 -7.287 1.00 67.06 279 PRO A N 1
ATOM 2195 C CA . PRO A 1 279 ? 9.654 15.810 -7.391 1.00 67.06 279 PRO A CA 1
ATOM 2196 C C . PRO A 1 279 ? 9.235 15.550 -8.847 1.00 67.06 279 PRO A C 1
ATOM 2198 O O . PRO A 1 279 ? 8.605 16.395 -9.487 1.00 67.06 279 PRO A O 1
ATOM 2201 N N . CYS A 1 280 ? 9.569 14.370 -9.379 1.00 68.06 280 CYS A N 1
ATOM 2202 C CA . CYS A 1 280 ? 9.347 14.026 -10.788 1.00 68.06 280 CYS A CA 1
ATOM 2203 C C . CYS A 1 280 ? 7.850 13.965 -11.146 1.00 68.06 280 CYS A C 1
ATOM 2205 O O . CYS A 1 280 ? 7.167 12.991 -10.833 1.00 68.06 280 CYS A O 1
ATOM 2207 N N . GLN A 1 281 ? 7.354 14.952 -11.894 1.00 70.69 281 GLN A N 1
ATOM 2208 C CA . GLN A 1 281 ? 5.928 15.105 -12.238 1.00 70.69 281 GLN A CA 1
ATOM 2209 C C . GLN A 1 281 ? 5.347 14.005 -13.156 1.00 70.69 281 GLN A C 1
ATOM 2211 O O . GLN A 1 281 ? 4.153 14.002 -13.454 1.00 70.69 281 GLN A O 1
ATOM 2216 N N . HIS A 1 282 ? 6.163 13.061 -13.636 1.00 75.12 282 HIS A N 1
ATOM 2217 C CA . HIS A 1 282 ? 5.732 12.028 -14.586 1.00 75.12 282 HIS A CA 1
ATOM 2218 C C . HIS A 1 282 ? 5.227 10.725 -13.956 1.00 75.12 282 HIS A C 1
ATOM 2220 O O . HIS A 1 282 ? 4.660 9.909 -14.684 1.00 75.12 282 HIS A O 1
ATOM 2226 N N . TRP A 1 283 ? 5.371 10.535 -12.640 1.00 67.56 283 TRP A N 1
ATOM 2227 C CA . TRP A 1 283 ? 4.785 9.384 -11.943 1.00 67.56 283 TRP A CA 1
ATOM 2228 C C . TRP A 1 283 ? 3.248 9.443 -12.003 1.00 67.56 283 TRP A C 1
ATOM 2230 O O . TRP A 1 283 ? 2.658 10.512 -11.816 1.00 67.56 283 TRP A O 1
ATOM 2240 N N . SER A 1 284 ? 2.595 8.293 -12.210 1.00 65.75 284 SER A N 1
ATOM 2241 C CA . SER A 1 284 ? 1.131 8.170 -12.353 1.00 65.75 284 SER A CA 1
ATOM 2242 C C . SER A 1 284 ? 0.353 8.894 -11.246 1.00 65.75 284 SER A C 1
ATOM 2244 O O . SER A 1 284 ? -0.586 9.642 -11.523 1.00 65.75 284 SER A O 1
ATOM 2246 N N . VAL A 1 285 ? 0.814 8.731 -10.002 1.00 63.53 285 VAL A N 1
ATOM 2247 C CA . VAL A 1 285 ? 0.234 9.311 -8.787 1.00 63.53 285 VAL A CA 1
ATOM 2248 C C . VAL A 1 285 ? 0.155 10.843 -8.822 1.00 63.53 285 VAL A C 1
ATOM 2250 O O . VAL A 1 285 ? -0.873 11.402 -8.450 1.00 63.53 285 VAL A O 1
ATOM 2253 N N . PHE A 1 286 ? 1.183 11.539 -9.321 1.00 68.94 286 PHE A N 1
ATOM 2254 C CA . PHE A 1 286 ? 1.171 13.006 -9.396 1.00 68.94 286 PHE A CA 1
ATOM 2255 C C . PHE A 1 286 ? 0.337 13.509 -10.568 1.00 68.94 286 PHE A C 1
ATOM 2257 O O . PHE A 1 286 ? -0.437 14.452 -10.410 1.00 68.94 286 PHE A O 1
ATOM 2264 N N . ARG A 1 287 ? 0.429 12.843 -11.727 1.00 69.06 287 ARG A N 1
ATOM 2265 C CA . ARG A 1 287 ? -0.360 13.208 -12.913 1.00 69.06 287 ARG A CA 1
ATOM 2266 C C . ARG A 1 287 ? -1.861 13.200 -12.632 1.00 69.06 287 ARG A C 1
ATOM 2268 O O . ARG A 1 287 ? -2.566 14.060 -13.143 1.00 69.06 287 ARG A O 1
ATOM 2275 N N . MET A 1 288 ? -2.335 12.268 -11.808 1.00 69.12 288 MET A N 1
ATOM 2276 C CA . MET A 1 288 ? -3.752 12.158 -11.453 1.00 69.12 288 MET A CA 1
ATOM 2277 C C . MET A 1 288 ? -4.152 12.975 -10.210 1.00 69.12 288 MET A C 1
ATOM 2279 O O . MET A 1 288 ? -5.333 13.239 -10.014 1.00 69.12 288 MET A O 1
ATOM 2283 N N . LEU A 1 289 ? -3.191 13.441 -9.400 1.00 64.69 289 LEU A N 1
ATOM 2284 C CA . LEU A 1 289 ? -3.438 14.530 -8.444 1.00 64.69 289 LEU A CA 1
ATOM 2285 C C . LEU A 1 289 ? -3.627 15.875 -9.168 1.00 64.69 289 LEU A C 1
ATOM 2287 O O . LEU A 1 289 ? -4.430 16.691 -8.725 1.00 64.69 289 LEU A O 1
ATOM 2291 N N . ALA A 1 290 ? 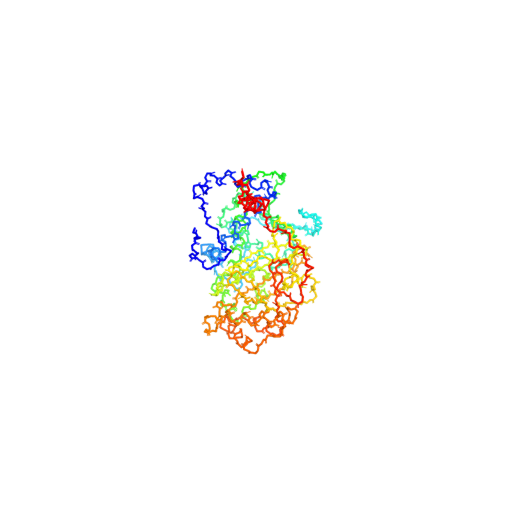-2.920 16.091 -10.284 1.00 62.41 290 ALA A N 1
ATOM 2292 C CA . ALA A 1 290 ? -3.068 17.276 -11.131 1.00 62.41 290 ALA A CA 1
ATOM 2293 C C . ALA A 1 290 ? -4.313 17.219 -12.044 1.00 62.41 290 ALA A C 1
ATOM 2295 O O . ALA A 1 290 ? -4.994 18.226 -12.212 1.00 62.41 290 ALA A O 1
ATOM 2296 N N . ASP A 1 291 ? -4.630 16.048 -12.604 1.00 64.25 291 ASP A N 1
ATOM 2297 C CA . ASP A 1 291 ? -5.783 15.813 -13.485 1.00 64.25 291 ASP A CA 1
ATOM 2298 C C . ASP A 1 291 ? -6.724 14.757 -12.875 1.00 64.25 291 ASP A C 1
ATOM 2300 O O . ASP A 1 291 ? -6.813 13.607 -13.313 1.00 64.25 291 ASP A O 1
ATOM 2304 N N . SER A 1 292 ? -7.403 15.166 -11.801 1.00 55.97 292 SER A N 1
ATOM 2305 C CA . SER A 1 292 ? -8.279 14.316 -10.977 1.00 55.97 292 SER A CA 1
ATOM 2306 C C . SER A 1 292 ? -9.656 14.026 -11.593 1.00 55.97 292 SER A C 1
ATOM 2308 O O . SER A 1 292 ? -10.492 13.389 -10.954 1.00 55.97 292 SER A O 1
ATOM 2310 N N . GLN A 1 293 ? -9.896 14.467 -12.834 1.00 52.03 293 GLN A N 1
ATOM 2311 C CA . GLN A 1 293 ? -11.110 14.155 -13.601 1.00 52.03 293 GLN A CA 1
ATOM 2312 C C . GLN A 1 293 ? -11.008 12.818 -14.353 1.00 52.03 293 GLN A C 1
ATOM 2314 O O . GLN A 1 293 ? -12.016 12.284 -14.816 1.00 52.03 293 GLN A O 1
ATOM 2319 N N . ARG A 1 294 ? -9.802 12.247 -14.475 1.00 60.16 294 ARG A N 1
ATOM 2320 C CA . ARG A 1 294 ? -9.614 10.900 -15.028 1.00 60.16 294 ARG A CA 1
ATOM 2321 C C . ARG A 1 294 ? -9.881 9.858 -13.945 1.00 60.16 294 ARG A C 1
ATOM 2323 O O . ARG A 1 294 ? -9.418 10.000 -12.818 1.00 60.16 294 ARG A O 1
ATOM 2330 N N . GLY A 1 295 ? -10.617 8.806 -14.304 1.00 71.88 295 GLY A N 1
ATOM 2331 C CA . GLY A 1 295 ? -10.838 7.646 -13.438 1.00 71.88 295 GLY A CA 1
ATOM 2332 C C . GLY A 1 295 ? -9.577 6.795 -13.242 1.00 71.88 295 GLY A C 1
ATOM 2333 O O . GLY A 1 295 ? -8.470 7.212 -13.574 1.00 71.88 295 GLY A O 1
ATOM 2334 N N . ALA A 1 296 ? -9.759 5.577 -12.720 1.00 81.75 296 ALA A N 1
ATOM 2335 C CA . ALA A 1 296 ? -8.660 4.636 -12.497 1.00 81.75 296 ALA A CA 1
ATOM 2336 C C . ALA A 1 296 ? -7.797 4.438 -13.760 1.00 81.75 296 ALA A C 1
ATOM 2338 O O . ALA A 1 296 ? -8.323 4.310 -14.869 1.00 81.75 296 ALA A O 1
ATOM 2339 N N . SER A 1 297 ? -6.476 4.447 -13.583 1.00 87.69 297 SER A N 1
ATOM 2340 C CA . SER A 1 297 ? -5.512 4.593 -14.673 1.00 87.69 297 SER A CA 1
ATOM 2341 C C . SER A 1 297 ? -4.317 3.656 -14.507 1.00 87.69 297 SER A C 1
ATOM 2343 O O . SER A 1 297 ? -3.550 3.773 -13.544 1.00 87.69 297 SER A O 1
ATOM 2345 N N . ALA A 1 298 ? -4.159 2.765 -15.486 1.00 92.69 298 ALA A N 1
ATOM 2346 C CA . ALA A 1 298 ? -3.052 1.825 -15.601 1.00 92.69 298 ALA A CA 1
ATOM 2347 C C . ALA A 1 298 ? -1.896 2.438 -16.400 1.00 92.69 298 ALA A C 1
ATOM 2349 O O . ALA A 1 298 ? -2.099 2.958 -17.502 1.00 92.69 298 ALA A O 1
ATOM 2350 N N . GLN A 1 299 ? -0.667 2.325 -15.900 1.00 93.06 299 GLN A N 1
ATOM 2351 C CA . GLN A 1 299 ? 0.518 2.856 -16.570 1.00 93.06 299 GLN A CA 1
ATOM 2352 C C . GLN A 1 299 ? 1.696 1.879 -16.521 1.00 93.06 299 GLN A C 1
ATOM 2354 O O . GLN A 1 299 ? 2.031 1.354 -15.461 1.00 93.06 299 GLN A O 1
ATOM 2359 N N . ILE A 1 300 ? 2.355 1.689 -17.669 1.00 96.88 300 ILE A N 1
ATOM 2360 C CA . ILE A 1 300 ? 3.720 1.156 -17.740 1.00 96.88 300 ILE A CA 1
ATOM 2361 C C . ILE A 1 300 ? 4.705 2.324 -17.617 1.00 96.88 300 ILE A C 1
ATOM 2363 O O . ILE A 1 300 ? 4.615 3.312 -18.348 1.00 96.88 300 ILE A O 1
ATOM 2367 N N . SER A 1 301 ? 5.665 2.189 -16.712 1.00 95.06 301 SER A N 1
ATOM 2368 C CA . SER A 1 301 ? 6.753 3.142 -16.502 1.00 95.06 301 SER A CA 1
ATOM 2369 C C . SER A 1 301 ? 8.090 2.412 -16.506 1.00 95.06 301 SER A C 1
ATOM 2371 O O . SER A 1 301 ? 8.179 1.268 -16.074 1.00 95.06 301 SER A O 1
ATOM 2373 N N . VAL A 1 302 ? 9.148 3.080 -16.943 1.00 94.94 302 VAL A N 1
ATOM 2374 C CA . VAL A 1 302 ? 10.526 2.597 -16.853 1.00 94.94 302 VAL A CA 1
ATOM 2375 C C . VAL A 1 302 ? 11.356 3.600 -16.058 1.00 94.94 302 VAL A C 1
ATOM 2377 O O . VAL A 1 302 ? 11.225 4.813 -16.227 1.00 94.94 302 VAL A O 1
ATOM 2380 N N . LEU A 1 303 ? 12.168 3.086 -15.140 1.00 91.50 303 LEU A N 1
ATOM 2381 C CA . LEU A 1 303 ? 12.969 3.864 -14.202 1.00 91.50 303 LEU A CA 1
ATOM 2382 C C . LEU A 1 303 ? 14.389 3.310 -14.181 1.00 91.50 303 LEU A C 1
ATOM 2384 O O . LEU A 1 303 ? 14.587 2.104 -14.022 1.00 91.50 303 LEU A O 1
ATOM 2388 N N . ASP A 1 304 ? 15.373 4.196 -14.285 1.00 87.44 304 ASP A N 1
ATOM 2389 C CA . ASP A 1 304 ? 16.772 3.823 -14.108 1.00 87.44 304 ASP A CA 1
ATOM 2390 C C . ASP A 1 304 ? 17.089 3.650 -12.616 1.00 87.44 304 ASP A C 1
ATOM 2392 O O . ASP A 1 304 ? 16.764 4.507 -11.787 1.00 87.44 304 ASP A O 1
ATOM 2396 N N . THR A 1 305 ? 17.707 2.525 -12.256 1.00 83.44 305 THR A N 1
ATOM 2397 C CA . THR A 1 305 ? 18.103 2.215 -10.875 1.00 83.44 305 THR A CA 1
ATOM 2398 C C . THR A 1 305 ? 19.584 1.855 -10.806 1.00 83.44 305 THR A C 1
ATOM 2400 O O . THR A 1 305 ? 20.226 1.615 -11.826 1.00 83.44 305 THR A O 1
ATOM 2403 N N . ARG A 1 306 ? 20.146 1.773 -9.592 1.00 75.88 306 ARG A N 1
ATOM 2404 C CA . ARG A 1 306 ? 21.559 1.388 -9.389 1.00 75.88 306 ARG A CA 1
ATOM 2405 C C . ARG A 1 306 ? 21.895 -0.012 -9.921 1.00 75.88 306 ARG A C 1
ATOM 2407 O O . ARG A 1 306 ? 23.064 -0.285 -10.166 1.00 75.88 306 ARG A O 1
ATOM 2414 N N . ASP A 1 307 ? 20.887 -0.859 -10.122 1.00 80.50 307 ASP A N 1
ATOM 2415 C CA . ASP A 1 307 ? 21.036 -2.223 -10.641 1.00 80.50 307 ASP A CA 1
ATOM 2416 C C . ASP A 1 307 ? 20.799 -2.294 -12.171 1.00 80.50 307 ASP A C 1
ATOM 2418 O O . ASP A 1 307 ? 20.876 -3.370 -12.766 1.00 80.50 307 ASP A O 1
ATOM 2422 N N . GLY A 1 308 ? 20.495 -1.156 -12.810 1.00 87.75 308 GLY A N 1
ATOM 2423 C CA . GLY A 1 308 ? 20.023 -1.040 -14.193 1.00 87.75 308 GLY A CA 1
ATOM 2424 C C . GLY A 1 308 ? 18.553 -0.593 -14.299 1.00 87.75 308 GLY A C 1
ATOM 2425 O O . GLY A 1 308 ? 17.912 -0.302 -13.280 1.00 87.75 308 GLY A O 1
ATOM 2426 N N . PRO A 1 309 ? 18.002 -0.520 -15.523 1.00 92.94 309 PRO A N 1
ATOM 2427 C CA . PRO A 1 309 ? 16.615 -0.125 -15.752 1.00 92.94 309 PRO A CA 1
ATOM 2428 C C . PRO A 1 309 ? 15.625 -1.191 -15.264 1.00 92.94 309 PRO A C 1
ATOM 2430 O O . PRO A 1 309 ? 15.828 -2.393 -15.456 1.00 92.94 309 PRO A O 1
ATOM 2433 N N . ARG A 1 310 ? 14.521 -0.740 -14.662 1.00 95.25 310 ARG A N 1
ATOM 2434 C CA . ARG A 1 310 ? 13.397 -1.583 -14.224 1.00 95.25 310 ARG A CA 1
ATOM 2435 C C . ARG A 1 310 ? 12.084 -1.082 -14.812 1.00 95.25 310 ARG A C 1
ATOM 2437 O O . ARG A 1 310 ? 11.826 0.124 -14.819 1.00 95.25 310 ARG A O 1
ATOM 2444 N N . ILE A 1 311 ? 11.258 -2.013 -15.284 1.00 97.00 311 ILE A N 1
ATOM 2445 C CA . ILE A 1 311 ? 9.902 -1.741 -15.761 1.00 97.00 311 ILE A CA 1
ATOM 2446 C C . ILE A 1 311 ? 8.937 -1.917 -14.591 1.00 97.00 311 ILE A C 1
ATOM 2448 O O . ILE A 1 311 ? 8.895 -2.965 -13.953 1.00 97.00 311 ILE A O 1
ATOM 2452 N N . TYR A 1 312 ? 8.121 -0.903 -14.344 1.00 96.75 312 TYR A N 1
ATOM 2453 C CA . TYR A 1 312 ? 7.044 -0.931 -13.372 1.00 96.75 312 TYR A CA 1
ATOM 2454 C C . TYR A 1 312 ? 5.694 -0.867 -14.083 1.00 96.75 312 TYR A C 1
ATOM 2456 O O . TYR A 1 312 ? 5.533 -0.144 -15.067 1.00 96.75 312 TYR A O 1
ATOM 2464 N N . CYS A 1 313 ? 4.707 -1.581 -13.553 1.00 96.62 313 CYS A N 1
ATOM 2465 C CA . CYS A 1 313 ? 3.304 -1.316 -13.851 1.00 96.62 313 CYS A CA 1
ATOM 2466 C C . CYS A 1 313 ? 2.632 -0.753 -12.599 1.00 96.62 313 CYS A C 1
ATOM 2468 O O . CYS A 1 313 ? 2.900 -1.242 -11.499 1.00 96.62 313 CYS A O 1
ATOM 2470 N N . CYS A 1 314 ? 1.764 0.244 -12.759 1.00 94.88 314 CYS A N 1
ATOM 2471 C CA . CYS A 1 314 ? 1.012 0.860 -11.667 1.00 94.88 314 CYS A CA 1
ATOM 2472 C C . CYS A 1 314 ? -0.458 1.065 -12.055 1.00 94.88 314 CYS A C 1
ATOM 2474 O O . CYS A 1 314 ? -0.730 1.673 -13.089 1.00 94.88 314 CYS A O 1
ATOM 2476 N N . GLU A 1 315 ? -1.385 0.649 -11.191 1.00 94.69 315 GLU A N 1
ATOM 2477 C CA . GLU A 1 315 ? -2.788 1.076 -11.206 1.00 94.69 315 GLU A CA 1
ATOM 2478 C C . GLU A 1 315 ? -2.955 2.204 -10.182 1.00 94.69 315 GLU A C 1
ATOM 2480 O O . GLU A 1 315 ? -2.661 2.046 -8.991 1.00 94.69 315 GLU A O 1
ATOM 2485 N N . SER A 1 316 ? -3.410 3.365 -10.646 1.00 93.00 316 SER A N 1
ATOM 2486 C CA . SER A 1 316 ? -3.698 4.525 -9.798 1.00 93.00 316 SER A CA 1
ATOM 2487 C C . SER A 1 316 ? -5.203 4.779 -9.758 1.00 93.00 316 SER A C 1
ATOM 2489 O O . SER A 1 316 ? -5.843 4.812 -10.805 1.00 93.00 316 SER A O 1
ATOM 2491 N N . VAL A 1 317 ? -5.772 4.990 -8.568 1.00 92.81 317 VAL A N 1
ATOM 2492 C CA . VAL A 1 317 ? -7.206 5.244 -8.343 1.00 92.81 317 VAL A CA 1
ATOM 2493 C C . VAL A 1 317 ? -7.389 6.566 -7.582 1.00 92.81 317 VAL A C 1
ATOM 2495 O O . VAL A 1 317 ? -6.785 6.724 -6.517 1.00 92.81 317 VAL A O 1
ATOM 2498 N N . PRO A 1 318 ? -8.192 7.524 -8.088 1.00 91.44 318 PRO A N 1
ATOM 2499 C CA . PRO A 1 318 ? -8.534 8.730 -7.342 1.00 91.44 318 PRO A CA 1
ATOM 2500 C C . PRO A 1 318 ? -9.610 8.405 -6.294 1.00 91.44 318 PRO A C 1
ATOM 2502 O O . PRO A 1 318 ? -10.567 7.683 -6.580 1.00 91.44 318 PRO A O 1
ATOM 2505 N N . ASP A 1 319 ? -9.458 8.932 -5.082 1.00 90.81 319 ASP A N 1
ATOM 2506 C CA . ASP A 1 319 ? -10.375 8.728 -3.953 1.00 90.81 319 ASP A CA 1
ATOM 2507 C C . ASP A 1 319 ? -10.530 10.043 -3.158 1.00 90.81 319 ASP A C 1
ATOM 2509 O O . ASP A 1 319 ? -9.828 11.037 -3.387 1.00 90.81 319 ASP A O 1
ATOM 2513 N N . ARG A 1 320 ? -11.475 10.072 -2.219 1.00 90.00 320 ARG A N 1
ATOM 2514 C CA . ARG A 1 320 ? -11.696 11.174 -1.273 1.00 90.00 320 ARG A CA 1
ATOM 2515 C C . ARG A 1 320 ? -11.765 10.612 0.138 1.00 90.00 320 ARG A C 1
ATOM 2517 O O . ARG A 1 320 ? -12.421 9.595 0.385 1.00 90.00 320 ARG A O 1
ATOM 2524 N N . ASP A 1 321 ? -11.122 11.272 1.096 1.00 88.56 321 ASP A N 1
ATOM 2525 C CA . ASP A 1 321 ? -11.181 10.832 2.490 1.00 88.56 321 ASP A CA 1
ATOM 2526 C C . ASP A 1 321 ? -12.516 11.209 3.172 1.00 88.56 321 ASP A C 1
ATOM 2528 O O . ASP A 1 321 ? -13.410 11.798 2.566 1.00 88.56 321 ASP A O 1
ATOM 2532 N N . MET A 1 322 ? -12.719 10.811 4.434 1.00 85.62 322 MET A N 1
ATOM 2533 C CA . MET A 1 322 ? -13.989 11.078 5.138 1.00 85.62 322 MET A CA 1
ATOM 2534 C C . MET A 1 322 ? -14.229 12.575 5.424 1.00 85.62 322 MET A C 1
ATOM 2536 O O . MET A 1 322 ? -15.360 12.967 5.705 1.00 85.62 322 MET A O 1
ATOM 2540 N N . ALA A 1 323 ? -13.191 13.408 5.346 1.00 85.38 323 ALA A N 1
ATOM 2541 C CA . ALA A 1 323 ? -13.295 14.859 5.440 1.00 85.38 323 ALA A CA 1
ATOM 2542 C C . ALA A 1 323 ? -13.324 15.532 4.049 1.00 85.38 323 ALA A C 1
ATOM 2544 O O . ALA A 1 323 ? -13.180 16.745 3.964 1.00 85.38 323 ALA A O 1
ATOM 2545 N N . ASP A 1 324 ? -13.556 14.754 2.984 1.00 86.00 324 ASP A N 1
ATOM 2546 C CA . ASP A 1 324 ? -13.650 15.173 1.578 1.00 86.00 324 ASP A CA 1
ATOM 2547 C C . ASP A 1 324 ? -12.347 15.727 0.960 1.00 86.00 324 ASP A C 1
ATOM 2549 O O . ASP A 1 324 ? -12.357 16.371 -0.090 1.00 86.00 324 ASP A O 1
ATOM 2553 N N . ASN A 1 325 ? -11.189 15.432 1.561 1.00 85.62 325 ASN A N 1
ATOM 2554 C CA . ASN A 1 325 ? -9.904 15.775 0.948 1.00 85.62 325 ASN A CA 1
ATOM 2555 C C . ASN A 1 325 ? -9.617 14.819 -0.228 1.00 85.62 325 ASN A C 1
ATOM 2557 O O . ASN A 1 325 ? -9.675 13.599 -0.028 1.00 85.62 325 ASN A O 1
ATOM 2561 N N . PRO A 1 326 ? -9.264 15.320 -1.427 1.00 87.44 326 PRO A N 1
ATOM 2562 C CA . PRO A 1 326 ? -8.882 14.473 -2.551 1.00 87.44 326 PRO A CA 1
ATOM 2563 C C . PRO A 1 326 ? -7.501 13.844 -2.327 1.00 87.44 326 PRO A C 1
ATOM 2565 O O . PRO A 1 326 ? -6.559 14.511 -1.885 1.00 87.44 326 PRO A O 1
ATOM 2568 N N . HIS A 1 327 ? -7.374 12.566 -2.675 1.00 89.00 327 HIS A N 1
ATOM 2569 C CA . HIS A 1 327 ? -6.110 11.835 -2.664 1.00 89.00 327 HIS A CA 1
ATOM 2570 C C . HIS A 1 327 ? -6.061 10.795 -3.791 1.00 89.00 327 HIS A C 1
ATOM 2572 O O . HIS A 1 327 ? -7.073 10.464 -4.408 1.00 89.00 327 HIS A O 1
ATOM 2578 N N . VAL A 1 328 ? -4.865 10.298 -4.093 1.00 90.44 328 VAL A N 1
ATOM 2579 C CA . VAL A 1 328 ? -4.637 9.239 -5.077 1.00 90.44 328 VAL A CA 1
ATOM 2580 C C . VAL A 1 328 ? -3.989 8.051 -4.392 1.00 90.44 328 VAL A C 1
ATOM 2582 O O . VAL A 1 328 ? -2.938 8.155 -3.755 1.00 90.44 328 VAL A O 1
ATOM 2585 N N . LEU A 1 329 ? -4.621 6.901 -4.577 1.00 93.25 329 LEU A N 1
ATOM 2586 C CA . LEU A 1 329 ? -4.106 5.601 -4.193 1.00 93.25 329 LEU A CA 1
ATOM 2587 C C . LEU A 1 329 ? -3.367 5.011 -5.392 1.00 93.25 329 LEU A C 1
ATOM 2589 O O . LEU A 1 329 ? -3.868 5.056 -6.513 1.00 93.25 329 LEU A O 1
ATOM 2593 N N . CYS A 1 330 ? -2.191 4.437 -5.178 1.00 93.94 330 CYS A N 1
ATOM 2594 C CA . CYS A 1 330 ? -1.419 3.784 -6.230 1.00 93.94 330 CYS A CA 1
ATOM 2595 C C . CYS A 1 330 ? -0.919 2.433 -5.726 1.00 93.94 330 CYS A C 1
ATOM 2597 O O . CYS A 1 330 ? -0.313 2.357 -4.659 1.00 93.94 330 CYS A O 1
ATOM 2599 N N . ALA A 1 331 ? -1.152 1.377 -6.499 1.00 95.75 331 ALA A N 1
ATOM 2600 C CA . ALA A 1 331 ? -0.554 0.064 -6.299 1.00 95.75 331 ALA A CA 1
ATOM 2601 C C . ALA A 1 331 ? 0.219 -0.298 -7.563 1.00 95.75 331 ALA A C 1
ATOM 2603 O O . ALA A 1 331 ? -0.213 0.017 -8.670 1.00 95.75 331 ALA A O 1
ATOM 2604 N N . GLY A 1 332 ? 1.367 -0.944 -7.412 1.00 95.88 332 GLY A N 1
ATOM 2605 C CA . GLY A 1 332 ? 2.178 -1.295 -8.566 1.00 95.88 332 GLY A CA 1
ATOM 2606 C C . GLY A 1 332 ? 3.181 -2.396 -8.290 1.00 95.88 332 GLY A C 1
ATOM 2607 O O . GLY A 1 332 ? 3.446 -2.762 -7.146 1.00 95.88 332 GLY A O 1
ATOM 2608 N N . ILE A 1 333 ? 3.762 -2.906 -9.365 1.00 97.06 333 ILE A N 1
ATOM 2609 C CA . ILE A 1 333 ? 4.683 -4.039 -9.382 1.00 97.06 333 ILE A CA 1
ATOM 2610 C C . ILE A 1 333 ? 5.945 -3.689 -10.167 1.00 97.06 333 ILE A C 1
ATOM 2612 O O . ILE A 1 333 ? 5.882 -2.929 -11.129 1.00 97.06 333 ILE A O 1
ATOM 2616 N N . ASP A 1 334 ? 7.087 -4.237 -9.754 1.00 96.12 334 ASP A N 1
ATOM 2617 C CA . ASP A 1 334 ? 8.255 -4.386 -10.639 1.00 96.12 334 ASP A CA 1
ATOM 2618 C C . ASP A 1 334 ? 8.005 -5.609 -11.532 1.00 96.12 334 ASP A C 1
ATOM 2620 O O . ASP A 1 334 ? 7.666 -6.678 -11.020 1.00 96.12 334 ASP A O 1
ATOM 2624 N N . LEU A 1 335 ? 8.120 -5.455 -12.849 1.00 97.38 335 LEU A N 1
ATOM 2625 C CA . LEU A 1 335 ? 7.901 -6.522 -13.827 1.00 97.38 335 LEU A CA 1
ATOM 2626 C C . LEU A 1 335 ? 9.175 -7.314 -14.140 1.00 97.38 335 LEU A C 1
ATOM 2628 O O . LEU A 1 335 ? 9.057 -8.435 -14.635 1.00 97.38 335 LEU A O 1
ATOM 2632 N N . ASN A 1 336 ? 10.373 -6.794 -13.843 1.00 96.56 336 ASN A N 1
ATOM 2633 C CA . ASN A 1 336 ? 11.623 -7.456 -14.227 1.00 96.56 336 ASN A CA 1
ATOM 2634 C C . ASN A 1 336 ? 11.734 -8.895 -13.670 1.00 96.56 336 ASN A C 1
ATOM 2636 O O . ASN A 1 336 ? 11.971 -9.802 -14.465 1.00 96.56 336 ASN A O 1
ATOM 2640 N N . PRO A 1 337 ? 11.460 -9.172 -12.376 1.00 95.12 337 PRO A N 1
ATOM 2641 C CA . PRO A 1 337 ? 11.533 -10.537 -11.845 1.00 95.12 337 PRO A CA 1
ATOM 2642 C C . PRO A 1 337 ? 10.538 -11.520 -12.484 1.00 95.12 337 PRO A C 1
ATOM 2644 O O . PRO A 1 337 ? 10.805 -12.719 -12.508 1.00 95.12 337 PRO A O 1
ATOM 2647 N N . ALA A 1 338 ? 9.402 -11.037 -13.001 1.00 95.50 338 ALA A N 1
ATOM 2648 C CA . ALA A 1 338 ? 8.431 -11.855 -13.729 1.00 95.50 338 ALA A CA 1
ATOM 2649 C C . ALA A 1 338 ? 8.837 -12.087 -15.195 1.00 95.50 338 ALA A C 1
ATOM 2651 O O . ALA A 1 338 ? 8.567 -13.157 -15.733 1.00 95.50 338 ALA A O 1
ATOM 2652 N N . LEU A 1 339 ? 9.510 -11.118 -15.825 1.00 96.69 339 LEU A N 1
ATOM 2653 C CA . LEU A 1 339 ? 10.105 -11.265 -17.158 1.00 96.69 339 LEU A CA 1
ATOM 2654 C C . LEU A 1 339 ? 11.242 -12.301 -17.142 1.00 96.69 339 LEU A C 1
ATOM 2656 O O . LEU A 1 339 ? 11.208 -13.238 -17.939 1.00 96.69 339 LEU A O 1
ATOM 2660 N N . ASP A 1 340 ? 12.170 -12.196 -16.183 1.00 94.94 340 ASP A N 1
ATOM 2661 C CA . ASP A 1 340 ? 13.270 -13.158 -16.016 1.00 94.94 340 ASP A CA 1
ATOM 2662 C C . ASP A 1 340 ? 12.732 -14.575 -15.731 1.00 94.94 340 ASP A C 1
ATOM 2664 O O . ASP A 1 340 ? 13.174 -15.552 -16.336 1.00 94.94 340 ASP A O 1
ATOM 2668 N N . ALA A 1 341 ? 11.715 -14.700 -14.864 1.00 92.06 341 ALA A N 1
ATOM 2669 C CA . ALA A 1 341 ? 11.051 -15.977 -14.579 1.00 92.06 341 ALA A CA 1
ATOM 2670 C C . ALA A 1 341 ? 10.273 -16.555 -15.781 1.00 92.06 341 ALA A C 1
ATOM 2672 O O . ALA A 1 341 ? 10.069 -17.765 -15.851 1.00 92.06 341 ALA A O 1
ATOM 2673 N N . ALA A 1 342 ? 9.873 -15.712 -16.738 1.00 89.62 342 ALA A N 1
ATOM 2674 C CA . ALA A 1 342 ? 9.276 -16.108 -18.013 1.00 89.62 342 ALA A CA 1
ATOM 2675 C C . ALA A 1 342 ? 10.325 -16.359 -19.122 1.00 89.62 342 ALA A C 1
ATOM 2677 O O . ALA A 1 342 ? 9.969 -16.424 -20.299 1.00 89.62 342 ALA A O 1
ATOM 2678 N N . GLY A 1 343 ? 11.616 -16.463 -18.774 1.00 91.25 343 GLY A N 1
ATOM 2679 C CA . GLY A 1 343 ? 12.708 -16.724 -19.719 1.00 91.25 343 GLY A CA 1
ATOM 2680 C C . GLY A 1 343 ? 13.024 -15.558 -20.664 1.00 91.25 343 GLY A C 1
ATOM 2681 O O . GLY A 1 343 ? 13.656 -15.764 -21.696 1.00 91.25 343 GLY A O 1
ATOM 2682 N N . SER A 1 344 ? 12.567 -14.345 -20.342 1.00 93.75 344 SER A N 1
ATOM 2683 C CA . SER A 1 344 ? 12.783 -13.132 -21.139 1.00 93.75 344 SER A CA 1
ATOM 2684 C C . SER A 1 344 ? 13.843 -12.245 -20.467 1.00 93.75 344 SER A C 1
ATOM 2686 O O . SER A 1 344 ? 13.698 -11.980 -19.276 1.00 93.75 344 SER A O 1
ATOM 2688 N N . PRO A 1 345 ? 14.881 -11.748 -21.172 1.00 95.19 345 PRO A N 1
ATOM 2689 C CA . PRO A 1 345 ? 15.981 -11.005 -20.547 1.00 95.19 345 PRO A CA 1
ATOM 2690 C C . PRO A 1 345 ? 15.510 -9.628 -20.054 1.00 95.19 345 PRO A C 1
ATOM 2692 O O . PRO A 1 345 ? 15.481 -8.649 -20.806 1.00 95.19 345 PRO A O 1
ATOM 2695 N N . ALA A 1 346 ? 15.123 -9.527 -18.779 1.00 95.81 346 ALA A N 1
ATOM 2696 C CA . ALA A 1 346 ? 14.378 -8.368 -18.291 1.00 95.81 346 ALA A CA 1
ATOM 2697 C C . ALA A 1 346 ? 15.170 -7.060 -18.379 1.00 95.81 346 ALA A C 1
ATOM 2699 O O . ALA A 1 346 ? 14.597 -6.005 -18.646 1.00 95.81 346 ALA A O 1
ATOM 2700 N N . ARG A 1 347 ? 16.493 -7.123 -18.186 1.00 94.88 347 ARG A N 1
ATOM 2701 C CA . ARG A 1 347 ? 17.386 -5.958 -18.275 1.00 94.88 347 ARG A CA 1
ATOM 2702 C C . ARG A 1 347 ? 17.470 -5.388 -19.693 1.00 94.88 347 ARG A C 1
ATOM 2704 O O . ARG A 1 347 ? 17.497 -4.171 -19.837 1.00 94.88 347 ARG A O 1
ATOM 2711 N N . GLU A 1 348 ? 17.497 -6.240 -20.714 1.00 96.75 348 GLU A N 1
ATOM 2712 C CA . GLU A 1 348 ? 17.544 -5.819 -22.122 1.00 96.75 348 GLU A CA 1
ATOM 2713 C C . GLU A 1 348 ? 16.209 -5.194 -22.535 1.00 96.75 348 GLU A C 1
ATOM 2715 O O . GLU A 1 348 ? 16.179 -4.078 -23.044 1.00 96.75 348 GLU A O 1
ATOM 2720 N N . ILE A 1 349 ? 15.099 -5.848 -22.185 1.00 97.50 349 ILE A N 1
ATOM 2721 C CA . ILE A 1 349 ? 13.729 -5.368 -22.426 1.00 97.50 349 ILE A CA 1
ATOM 2722 C C . ILE A 1 349 ? 13.478 -4.027 -21.707 1.00 97.50 349 ILE A C 1
ATOM 2724 O O . ILE A 1 349 ? 12.850 -3.122 -22.262 1.00 97.50 349 ILE A O 1
ATOM 2728 N N . ALA A 1 350 ? 13.992 -3.863 -20.484 1.00 97.06 350 ALA A N 1
ATOM 2729 C CA . ALA A 1 350 ? 13.909 -2.608 -19.739 1.00 97.06 350 ALA A CA 1
ATOM 2730 C C . ALA A 1 350 ? 14.796 -1.500 -20.335 1.00 97.06 350 ALA A C 1
ATOM 2732 O O . ALA A 1 350 ? 14.399 -0.335 -20.316 1.00 97.06 350 ALA A O 1
ATOM 2733 N N . GLN A 1 351 ? 15.967 -1.845 -20.879 1.00 96.56 351 GLN A N 1
ATOM 2734 C CA . GLN A 1 351 ? 16.855 -0.898 -21.557 1.00 96.56 351 GLN A CA 1
ATOM 2735 C C . GLN A 1 351 ? 16.255 -0.434 -22.894 1.00 96.56 351 GLN A C 1
ATOM 2737 O O . GLN A 1 351 ? 16.166 0.765 -23.131 1.00 96.56 351 GLN A O 1
ATOM 2742 N N . GLU A 1 352 ? 15.724 -1.348 -23.708 1.00 96.69 352 GLU A N 1
ATOM 2743 C CA . GLU A 1 352 ? 15.023 -1.015 -24.954 1.00 96.69 352 GLU A CA 1
ATOM 2744 C C . GLU A 1 352 ? 13.816 -0.097 -24.704 1.00 96.69 352 GLU A C 1
ATOM 2746 O O . GLU A 1 352 ? 13.636 0.904 -25.399 1.00 96.69 352 GLU A O 1
ATOM 2751 N N . LEU A 1 353 ? 13.013 -0.378 -23.669 1.00 96.75 353 LEU A N 1
ATOM 2752 C CA . LEU A 1 353 ? 11.890 0.487 -23.303 1.00 96.75 353 LEU A CA 1
ATOM 2753 C C . LEU A 1 353 ? 12.351 1.869 -22.812 1.00 96.75 353 LEU A C 1
ATOM 2755 O O . LEU A 1 353 ? 11.706 2.871 -23.124 1.00 96.75 353 LEU A O 1
ATOM 2759 N N . LYS A 1 354 ? 13.458 1.936 -22.062 1.00 95.38 354 LYS A N 1
ATOM 2760 C CA . LYS A 1 354 ? 14.089 3.190 -21.618 1.00 95.38 354 LYS A CA 1
ATOM 2761 C C . LYS A 1 354 ? 14.548 4.028 -22.809 1.00 95.38 354 LYS A C 1
ATOM 2763 O O . LYS A 1 354 ? 14.218 5.210 -22.847 1.00 95.38 354 LYS A O 1
ATOM 2768 N N . ASP A 1 355 ? 15.225 3.426 -23.782 1.00 94.31 355 ASP A N 1
ATOM 2769 C CA . ASP A 1 355 ? 15.758 4.132 -24.952 1.00 94.31 355 ASP A CA 1
ATOM 2770 C C . ASP A 1 355 ? 14.641 4.579 -25.903 1.00 94.31 355 ASP A C 1
ATOM 2772 O O . ASP A 1 355 ? 14.609 5.743 -26.309 1.00 94.31 355 ASP A O 1
ATOM 2776 N N . ALA A 1 356 ? 13.657 3.711 -26.165 1.00 94.44 356 ALA A N 1
ATOM 2777 C CA . ALA A 1 356 ? 12.461 4.059 -26.933 1.00 94.44 356 ALA A CA 1
ATOM 2778 C C . ALA A 1 356 ? 11.669 5.207 -26.284 1.00 94.44 356 ALA A C 1
ATOM 2780 O O . ALA A 1 356 ? 11.150 6.072 -26.991 1.00 94.44 356 ALA A O 1
ATOM 2781 N N . CYS A 1 357 ? 11.591 5.251 -24.947 1.00 93.62 357 CYS A N 1
ATOM 2782 C CA . CYS A 1 357 ? 11.022 6.394 -24.236 1.00 93.62 357 CYS A CA 1
ATOM 2783 C C . CYS A 1 357 ? 11.914 7.634 -24.351 1.00 93.62 357 CYS A C 1
ATOM 2785 O O . CYS A 1 357 ? 11.402 8.695 -24.687 1.00 93.62 357 CYS A O 1
ATOM 2787 N N . ALA A 1 358 ? 13.222 7.531 -24.095 1.00 89.94 358 ALA A N 1
ATOM 2788 C CA . ALA A 1 358 ? 14.147 8.668 -24.104 1.00 89.94 358 ALA A CA 1
ATOM 2789 C C . ALA A 1 358 ? 14.154 9.411 -25.451 1.00 89.94 358 ALA A C 1
ATOM 2791 O O . ALA A 1 358 ? 14.100 10.640 -25.458 1.00 89.94 358 ALA A O 1
ATOM 2792 N N . GLN A 1 359 ? 14.123 8.675 -26.567 1.00 89.12 359 GLN A N 1
ATOM 2793 C CA . GLN A 1 359 ? 14.012 9.229 -27.924 1.00 89.12 359 GLN A CA 1
ATOM 2794 C C . GLN A 1 359 ? 12.684 9.977 -28.158 1.00 89.12 359 GLN A C 1
ATOM 2796 O O . GLN A 1 359 ? 12.659 10.981 -28.864 1.00 89.12 359 GLN A O 1
ATOM 2801 N N . GLY A 1 360 ? 11.588 9.539 -27.529 1.00 87.25 360 GLY A N 1
ATOM 2802 C CA . GLY A 1 360 ? 10.269 10.187 -27.575 1.00 87.25 360 GLY A CA 1
ATOM 2803 C C . GLY A 1 360 ? 10.074 11.327 -26.563 1.00 87.25 360 GLY A C 1
ATOM 2804 O O . GLY A 1 360 ? 8.962 11.547 -26.084 1.00 87.25 360 GLY A O 1
ATOM 2805 N N . GLY A 1 361 ? 11.138 12.014 -26.129 1.00 84.06 361 GLY A N 1
ATOM 2806 C CA . GLY A 1 361 ? 11.042 13.029 -25.065 1.00 84.06 361 GLY A CA 1
ATOM 2807 C C . GLY A 1 361 ? 10.708 12.449 -23.681 1.00 84.06 361 GLY A C 1
ATOM 2808 O O . GLY A 1 361 ? 10.276 13.167 -22.774 1.00 84.06 361 GLY A O 1
ATOM 2809 N N . GLY A 1 362 ? 10.876 11.134 -23.516 1.00 86.75 362 GLY A N 1
ATOM 2810 C CA . GLY A 1 362 ? 10.562 10.331 -22.334 1.00 86.75 362 GLY A CA 1
ATOM 2811 C C . GLY A 1 362 ? 9.168 9.683 -22.308 1.00 86.75 362 GLY A C 1
ATOM 2812 O O . GLY A 1 362 ? 8.815 9.076 -21.298 1.00 86.75 362 GLY A O 1
ATOM 2813 N N . ASP A 1 363 ? 8.380 9.788 -23.376 1.00 90.94 363 ASP A N 1
ATOM 2814 C CA . ASP A 1 363 ? 7.090 9.107 -23.551 1.00 90.94 363 ASP A CA 1
ATOM 2815 C C . ASP A 1 363 ? 7.104 8.349 -24.887 1.00 90.94 363 ASP A C 1
ATOM 2817 O O . ASP A 1 363 ? 7.503 8.916 -25.898 1.00 90.94 363 ASP A O 1
ATOM 2821 N N . SER A 1 364 ? 6.687 7.078 -24.929 1.00 93.38 364 SER A N 1
ATOM 2822 C CA . SER A 1 364 ? 6.713 6.314 -26.190 1.00 93.38 364 SER A CA 1
ATOM 2823 C C . SER A 1 364 ? 5.726 5.148 -26.246 1.00 93.38 364 SER A C 1
ATOM 2825 O O . SER A 1 364 ? 5.239 4.652 -25.227 1.00 93.38 364 SER A O 1
ATOM 2827 N N . ALA A 1 365 ? 5.414 4.698 -27.461 1.00 94.56 365 ALA A N 1
ATOM 2828 C CA . ALA A 1 365 ? 4.632 3.490 -27.685 1.00 94.56 365 ALA A CA 1
ATOM 2829 C C . ALA A 1 365 ? 5.490 2.249 -27.390 1.00 94.56 365 ALA A C 1
ATOM 2831 O O . ALA A 1 365 ? 6.605 2.125 -27.888 1.00 94.56 365 ALA A O 1
ATOM 2832 N N . VAL A 1 366 ? 4.968 1.309 -26.594 1.00 95.12 366 VAL A N 1
ATOM 2833 C CA . VAL A 1 366 ? 5.725 0.110 -26.187 1.00 95.12 366 VAL A CA 1
ATOM 2834 C C . VAL A 1 366 ? 6.097 -0.752 -27.411 1.00 95.12 366 VAL A C 1
ATOM 2836 O O . VAL A 1 366 ? 5.164 -1.220 -28.081 1.00 95.12 366 VAL A O 1
ATOM 2839 N N . PRO A 1 367 ? 7.402 -1.011 -27.674 1.00 96.31 367 PRO A N 1
ATOM 2840 C CA . PRO A 1 367 ? 7.879 -1.824 -28.800 1.00 96.31 367 PRO A CA 1
ATOM 2841 C C . PRO A 1 367 ? 7.250 -3.224 -28.862 1.00 96.31 367 PRO A C 1
ATOM 2843 O O . PRO A 1 367 ? 6.863 -3.792 -27.844 1.00 96.31 367 PRO A O 1
ATOM 2846 N N . ALA A 1 368 ? 7.119 -3.807 -30.058 1.00 95.81 368 ALA A N 1
ATOM 2847 C CA . ALA A 1 368 ? 6.296 -5.008 -30.280 1.00 95.81 368 ALA A CA 1
ATOM 2848 C C . ALA A 1 368 ? 6.839 -6.303 -29.627 1.00 95.81 368 ALA A C 1
ATOM 2850 O O . ALA A 1 368 ? 6.085 -7.223 -29.306 1.00 95.81 368 ALA A O 1
ATOM 2851 N N . ASN A 1 369 ? 8.148 -6.398 -29.426 1.00 94.75 369 ASN A N 1
ATOM 2852 C CA . ASN A 1 369 ? 8.836 -7.400 -28.604 1.00 94.75 369 ASN A CA 1
ATOM 2853 C C . ASN A 1 369 ? 8.621 -7.145 -27.100 1.00 94.75 369 ASN A C 1
ATOM 2855 O O . ASN A 1 369 ? 8.085 -8.021 -26.421 1.00 94.75 369 ASN A O 1
ATOM 2859 N N . VAL A 1 370 ? 8.927 -5.939 -26.606 1.00 96.94 370 VAL A N 1
ATOM 2860 C CA . VAL A 1 370 ? 8.718 -5.525 -25.204 1.00 96.94 370 VAL A CA 1
ATOM 2861 C C . VAL A 1 370 ? 7.264 -5.747 -24.772 1.00 96.94 370 VAL A C 1
ATOM 2863 O O . VAL A 1 370 ? 6.995 -6.347 -23.733 1.00 96.94 370 VAL A O 1
ATOM 2866 N N . ARG A 1 371 ? 6.308 -5.351 -25.619 1.00 97.38 371 ARG A N 1
ATOM 2867 C CA . ARG A 1 371 ? 4.863 -5.547 -25.445 1.00 97.38 371 ARG A CA 1
ATOM 2868 C C . ARG A 1 371 ? 4.493 -7.020 -25.292 1.00 97.38 371 ARG A C 1
ATOM 2870 O O . ARG A 1 371 ? 3.714 -7.343 -24.402 1.00 97.38 371 ARG A O 1
ATOM 2877 N N . ARG A 1 372 ? 5.047 -7.915 -26.123 1.00 96.31 372 ARG A N 1
ATOM 2878 C CA . ARG A 1 372 ? 4.807 -9.368 -26.017 1.00 96.31 372 ARG A CA 1
ATOM 2879 C C . ARG A 1 372 ? 5.363 -9.941 -24.713 1.00 96.31 372 ARG A C 1
ATOM 2881 O O . ARG A 1 372 ? 4.674 -10.731 -24.073 1.00 96.31 372 ARG A O 1
ATOM 2888 N N . ALA A 1 373 ? 6.556 -9.519 -24.297 1.00 97.00 373 ALA A N 1
ATOM 2889 C CA . ALA A 1 373 ? 7.172 -9.991 -23.059 1.00 97.00 373 ALA A CA 1
ATOM 2890 C C . ALA A 1 373 ? 6.401 -9.516 -21.810 1.00 97.00 373 ALA A C 1
ATOM 2892 O O . ALA A 1 373 ? 6.041 -10.334 -20.963 1.00 97.00 373 ALA A O 1
ATOM 2893 N N . ILE A 1 374 ? 6.049 -8.224 -21.734 1.00 97.31 374 ILE A N 1
ATOM 2894 C CA . ILE A 1 374 ? 5.227 -7.670 -20.641 1.00 97.31 374 ILE A CA 1
ATOM 2895 C C . ILE A 1 374 ? 3.841 -8.330 -20.602 1.00 97.31 374 ILE A C 1
ATOM 2897 O O . ILE A 1 374 ? 3.352 -8.646 -19.521 1.00 97.31 374 ILE A O 1
ATOM 2901 N N . LEU A 1 375 ? 3.219 -8.585 -21.758 1.00 95.81 375 LEU A N 1
ATOM 2902 C CA . LEU A 1 375 ? 1.925 -9.269 -21.829 1.00 95.81 375 LEU A CA 1
ATOM 2903 C C . LEU A 1 375 ? 2.011 -10.730 -21.353 1.00 95.81 375 LEU A C 1
ATOM 2905 O O . LEU A 1 375 ? 1.105 -11.201 -20.668 1.00 95.81 375 LEU A O 1
ATOM 2909 N N . SER A 1 376 ? 3.106 -11.431 -21.662 1.00 95.12 376 SER A N 1
ATOM 2910 C CA . SER A 1 376 ? 3.380 -12.773 -21.131 1.00 95.12 376 SER A CA 1
ATOM 2911 C C . SER A 1 376 ? 3.496 -12.749 -19.602 1.00 95.12 376 SER A C 1
ATOM 2913 O O . SER A 1 376 ? 2.763 -13.460 -18.913 1.00 95.12 376 SER A O 1
ATOM 2915 N N . ALA A 1 377 ? 4.322 -11.848 -19.056 1.00 95.81 377 ALA A N 1
ATOM 2916 C CA . ALA A 1 377 ? 4.475 -11.671 -17.612 1.00 95.81 377 ALA A CA 1
ATOM 2917 C C . ALA A 1 377 ? 3.149 -11.286 -16.924 1.00 95.81 377 ALA A C 1
ATOM 2919 O O . ALA A 1 377 ? 2.788 -11.881 -15.913 1.00 95.81 377 ALA A O 1
ATOM 2920 N N . GLY A 1 378 ? 2.376 -10.354 -17.493 1.00 94.50 378 GLY A N 1
ATOM 2921 C CA . GLY A 1 378 ? 1.069 -9.942 -16.966 1.00 94.50 378 GLY A CA 1
ATOM 2922 C C . GLY A 1 378 ? 0.044 -11.080 -16.906 1.00 94.50 378 GLY A C 1
ATOM 2923 O O . GLY A 1 378 ? -0.723 -11.160 -15.945 1.00 94.50 378 GLY A O 1
ATOM 2924 N N . ARG A 1 379 ? 0.077 -11.999 -17.881 1.00 94.06 379 ARG A N 1
ATOM 2925 C CA . ARG A 1 379 ? -0.759 -13.213 -17.906 1.00 94.06 379 ARG A CA 1
ATOM 2926 C C . ARG A 1 379 ? -0.307 -14.254 -16.884 1.00 94.06 379 ARG A C 1
ATOM 2928 O O . ARG A 1 379 ? -1.156 -14.802 -16.192 1.00 94.06 379 ARG A O 1
ATOM 2935 N N . ILE A 1 380 ? 1.002 -14.475 -16.732 1.00 94.06 380 ILE A N 1
ATOM 2936 C CA . ILE A 1 380 ? 1.567 -15.375 -15.706 1.00 94.06 380 ILE A CA 1
ATOM 2937 C C . ILE A 1 380 ? 1.243 -14.873 -14.290 1.00 94.06 380 ILE A C 1
ATOM 2939 O O . ILE A 1 380 ? 0.900 -15.665 -13.415 1.00 94.06 380 ILE A O 1
ATOM 2943 N N . LEU A 1 381 ? 1.308 -13.557 -14.067 1.00 95.88 381 LEU A N 1
ATOM 2944 C CA . LEU A 1 381 ? 0.925 -12.930 -12.799 1.00 95.88 381 LEU A CA 1
ATOM 2945 C C . LEU A 1 381 ? -0.598 -12.840 -12.598 1.00 95.88 381 LEU A C 1
ATOM 2947 O O . LEU A 1 381 ? -1.033 -12.614 -11.471 1.00 95.88 381 LEU A O 1
ATOM 2951 N N . ASN A 1 382 ? -1.395 -13.005 -13.663 1.00 96.56 382 ASN A N 1
ATOM 2952 C CA . ASN A 1 382 ? -2.847 -12.805 -13.683 1.00 96.56 382 ASN A CA 1
ATOM 2953 C C . ASN A 1 382 ? -3.267 -11.390 -13.213 1.00 96.56 382 ASN A C 1
ATOM 2955 O O . ASN A 1 382 ? -4.183 -11.234 -12.411 1.00 96.56 382 ASN A O 1
ATOM 2959 N N . ILE A 1 383 ? -2.579 -10.343 -13.691 1.00 97.12 383 ILE A N 1
ATOM 2960 C CA . ILE A 1 383 ? -2.813 -8.942 -13.285 1.00 97.12 383 ILE A CA 1
ATOM 2961 C C . ILE A 1 383 ? -3.316 -8.130 -14.487 1.00 97.12 383 ILE A C 1
ATOM 2963 O O . ILE A 1 383 ? -2.534 -7.681 -15.328 1.00 97.12 383 ILE A O 1
ATOM 2967 N N . ALA A 1 384 ? -4.632 -7.916 -14.571 1.00 95.94 384 ALA A N 1
ATOM 2968 C CA . ALA A 1 384 ? -5.290 -7.356 -15.759 1.00 95.94 384 ALA A CA 1
ATOM 2969 C C . ALA A 1 384 ? -4.922 -5.888 -16.063 1.00 95.94 384 ALA A C 1
ATOM 2971 O O . ALA A 1 384 ? -4.933 -5.466 -17.224 1.00 95.94 384 ALA A O 1
ATOM 2972 N N . TRP A 1 385 ? -4.522 -5.104 -15.058 1.00 96.19 385 TRP A N 1
ATOM 2973 C CA . TRP A 1 385 ? -4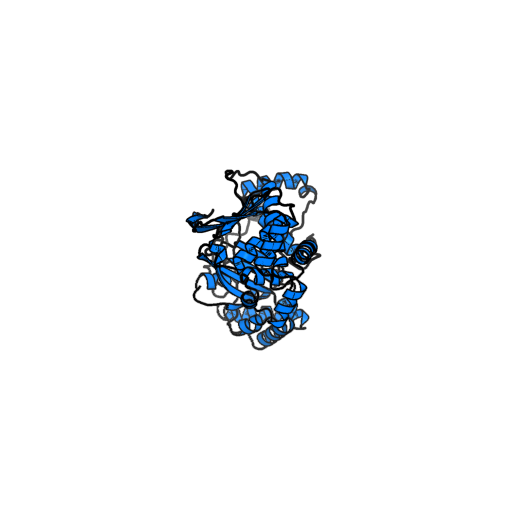.025 -3.742 -15.281 1.00 96.19 385 TRP A CA 1
ATOM 2974 C C . TRP A 1 385 ? -2.631 -3.687 -15.933 1.00 96.19 385 TRP A C 1
ATOM 2976 O O . TRP A 1 385 ? -2.276 -2.644 -16.474 1.00 96.19 385 TRP A O 1
ATOM 2986 N N . VAL A 1 386 ? -1.886 -4.799 -16.029 1.00 97.06 386 VAL A N 1
ATOM 2987 C CA . VAL A 1 386 ? -0.678 -4.865 -16.882 1.00 97.06 386 VAL A CA 1
ATOM 2988 C C . VAL A 1 386 ? -1.052 -4.754 -18.364 1.00 97.06 386 VAL A C 1
ATOM 2990 O O . VAL A 1 386 ? -0.432 -3.989 -19.103 1.00 97.06 386 VAL A O 1
ATOM 2993 N N . GLU A 1 387 ? -2.109 -5.449 -18.797 1.00 95.25 387 GLU A N 1
ATOM 2994 C CA . GLU A 1 387 ? -2.602 -5.382 -20.180 1.00 95.25 387 GLU A CA 1
ATOM 2995 C C . GLU A 1 387 ? -3.262 -4.023 -20.477 1.00 95.25 387 GLU A C 1
ATOM 2997 O O . GLU A 1 387 ? -2.993 -3.438 -21.528 1.00 95.25 387 GLU A O 1
ATOM 3002 N N . ARG A 1 388 ? -3.998 -3.429 -19.518 1.00 94.62 388 ARG A N 1
ATOM 3003 C CA . ARG A 1 388 ? -4.446 -2.022 -19.635 1.00 94.62 388 ARG A CA 1
ATOM 3004 C C . ARG A 1 388 ? -3.282 -1.037 -19.720 1.00 94.62 388 ARG A C 1
ATOM 3006 O O . ARG A 1 388 ? -3.333 -0.106 -20.518 1.00 94.62 388 ARG A O 1
ATOM 3013 N N . GLY A 1 389 ? -2.227 -1.235 -18.930 1.00 93.94 389 GLY A N 1
ATOM 3014 C CA . GLY A 1 389 ? -1.047 -0.370 -18.935 1.00 93.94 389 GLY A CA 1
ATOM 3015 C C . GLY A 1 389 ? -0.366 -0.324 -20.303 1.00 93.94 389 GLY A C 1
ATOM 3016 O O . GLY A 1 389 ? 0.092 0.738 -20.716 1.00 93.94 389 GLY A O 1
ATOM 3017 N N . LEU A 1 390 ? -0.358 -1.447 -21.032 1.00 95.00 390 LEU A N 1
ATOM 3018 C CA . LEU A 1 390 ? 0.162 -1.550 -22.400 1.00 95.00 390 LEU A CA 1
ATOM 3019 C C . LEU A 1 390 ? -0.695 -0.824 -23.456 1.00 95.00 390 LEU A C 1
ATOM 3021 O O . LEU A 1 390 ? -0.206 -0.600 -24.569 1.00 95.00 390 LEU A O 1
ATOM 3025 N N . ALA A 1 391 ? -1.949 -0.469 -23.165 1.00 91.50 391 ALA A N 1
ATOM 3026 C CA . ALA A 1 391 ? -2.773 0.344 -24.065 1.00 91.50 391 ALA A CA 1
ATOM 3027 C C . ALA A 1 391 ? -2.364 1.830 -24.053 1.00 91.50 391 ALA A C 1
ATOM 3029 O O . ALA A 1 391 ? -2.610 2.545 -25.021 1.00 91.50 391 ALA A O 1
ATOM 3030 N N . ASN A 1 392 ? -1.698 2.282 -22.985 1.00 91.06 392 ASN A N 1
ATOM 3031 C CA . ASN A 1 392 ? -1.166 3.634 -22.853 1.00 91.06 392 ASN A CA 1
ATOM 3032 C C . ASN A 1 392 ? 0.301 3.722 -23.329 1.00 91.06 392 ASN A C 1
ATOM 3034 O O . ASN A 1 392 ? 1.020 2.718 -23.309 1.00 91.06 392 ASN A O 1
ATOM 3038 N N . PRO A 1 393 ? 0.793 4.918 -23.710 1.00 92.06 393 PRO A N 1
ATOM 3039 C CA . PRO A 1 393 ? 2.224 5.159 -23.874 1.00 92.06 393 PRO A CA 1
ATOM 3040 C C . PRO A 1 393 ? 2.980 4.888 -22.567 1.00 92.06 393 PRO A C 1
ATOM 3042 O O . PRO A 1 393 ? 2.554 5.323 -21.489 1.00 92.06 393 PRO A O 1
ATOM 3045 N N . ALA A 1 394 ? 4.112 4.195 -22.669 1.00 94.44 394 ALA A N 1
ATOM 3046 C CA . ALA A 1 394 ? 5.016 4.005 -21.546 1.00 94.44 394 ALA A CA 1
ATOM 3047 C C . ALA A 1 394 ? 5.795 5.290 -21.249 1.00 94.44 394 ALA A C 1
ATOM 3049 O O . ALA A 1 394 ? 6.011 6.124 -22.133 1.00 94.44 394 ALA A O 1
ATOM 3050 N N . ARG A 1 395 ? 6.212 5.446 -19.987 1.00 92.38 395 ARG A N 1
ATOM 3051 C CA . ARG A 1 395 ? 6.915 6.646 -19.517 1.00 92.38 395 ARG A CA 1
ATOM 3052 C C . ARG A 1 395 ? 8.254 6.352 -18.878 1.00 92.38 395 ARG A C 1
ATOM 3054 O O . ARG A 1 395 ? 8.341 5.574 -17.934 1.00 92.38 395 ARG A O 1
ATOM 3061 N N . LEU A 1 396 ? 9.264 7.094 -19.304 1.00 90.75 396 LEU A N 1
ATOM 3062 C CA . LEU A 1 396 ? 10.509 7.242 -18.574 1.00 90.75 396 LEU A CA 1
ATOM 3063 C C . LEU A 1 396 ? 10.279 8.184 -17.382 1.00 90.75 396 LEU A C 1
ATOM 3065 O O . LEU A 1 396 ? 9.909 9.350 -17.560 1.00 90.75 396 LEU A O 1
ATOM 3069 N N . ILE A 1 397 ? 10.468 7.661 -16.171 1.00 88.75 397 ILE A N 1
ATOM 3070 C CA . ILE A 1 397 ? 10.355 8.387 -14.898 1.00 88.75 397 ILE A CA 1
ATOM 3071 C C . ILE A 1 397 ? 11.719 8.442 -14.194 1.00 88.75 397 ILE A C 1
ATOM 3073 O O . ILE A 1 397 ? 12.601 7.628 -14.462 1.00 88.75 397 ILE A O 1
ATOM 3077 N N . CYS A 1 398 ? 11.898 9.391 -13.273 1.00 81.44 398 CYS A N 1
ATOM 3078 C CA . CYS A 1 398 ? 13.101 9.497 -12.444 1.00 81.44 398 CYS A CA 1
ATOM 3079 C C . CYS A 1 398 ? 12.765 9.616 -10.953 1.00 81.44 398 CYS A C 1
ATOM 3081 O O . CYS A 1 398 ? 11.649 9.971 -10.572 1.00 81.44 398 CYS A O 1
ATOM 3083 N N . SER A 1 399 ? 13.739 9.308 -10.096 1.00 73.62 399 SER A N 1
ATOM 3084 C CA . SER A 1 399 ? 13.596 9.375 -8.634 1.00 73.62 399 SER A CA 1
ATOM 3085 C C . SER A 1 399 ? 13.775 10.786 -8.056 1.00 73.62 399 SER A C 1
ATOM 3087 O O . SER A 1 399 ? 13.316 11.043 -6.947 1.00 73.62 399 SER A O 1
ATOM 3089 N N . ARG A 1 400 ? 14.425 11.695 -8.798 1.00 70.56 400 ARG A N 1
ATOM 3090 C CA . ARG A 1 400 ? 14.578 13.138 -8.524 1.00 70.56 400 ARG A CA 1
ATOM 3091 C C . ARG A 1 400 ? 14.727 13.890 -9.847 1.00 70.56 400 ARG A C 1
ATOM 3093 O O . ARG A 1 400 ? 15.265 13.316 -10.796 1.00 70.56 400 ARG A O 1
ATOM 3100 N N . GLY A 1 401 ? 14.312 15.156 -9.912 1.00 66.19 401 GLY A N 1
ATOM 3101 C CA . GLY A 1 401 ? 14.455 15.971 -11.128 1.00 66.19 401 GLY A CA 1
ATOM 3102 C C . GLY A 1 401 ? 15.900 16.139 -11.604 1.00 66.19 401 GLY A C 1
ATOM 3103 O O . GLY A 1 401 ? 16.177 15.950 -12.785 1.00 66.19 401 GLY A O 1
ATOM 3104 N N . SER A 1 402 ? 16.842 16.328 -10.676 1.00 65.69 402 SER A N 1
ATOM 3105 C CA . SER A 1 402 ? 18.291 16.388 -10.943 1.00 65.69 402 SER A CA 1
ATOM 3106 C C . SER A 1 402 ? 18.924 15.087 -11.466 1.00 65.69 402 SER A C 1
ATOM 3108 O O . SER A 1 402 ? 20.094 15.076 -11.832 1.00 65.69 402 SER A O 1
ATOM 3110 N N . MET A 1 403 ? 18.164 13.989 -11.538 1.00 72.56 403 MET A N 1
ATOM 3111 C CA . MET A 1 403 ? 18.561 12.728 -12.180 1.00 72.56 403 MET A CA 1
ATOM 3112 C C . MET A 1 403 ? 17.549 12.332 -13.268 1.00 72.56 403 MET A C 1
ATOM 3114 O O . MET A 1 403 ? 17.160 11.169 -13.366 1.00 72.56 403 MET A O 1
ATOM 3118 N N . CYS A 1 404 ? 17.048 13.299 -14.043 1.00 78.25 404 CYS A N 1
ATOM 3119 C CA . CYS A 1 404 ? 16.111 13.050 -15.137 1.00 78.25 404 CYS A CA 1
ATOM 3120 C C . CYS A 1 404 ? 16.836 12.497 -16.385 1.00 78.25 404 CYS A C 1
ATOM 3122 O O . CYS A 1 404 ? 17.630 13.222 -16.976 1.00 78.25 404 CYS A O 1
ATOM 3124 N N . PRO A 1 405 ? 16.545 11.262 -16.844 1.00 79.44 405 PRO A N 1
ATOM 3125 C CA . PRO A 1 405 ? 17.170 10.672 -18.032 1.00 79.44 405 PRO A CA 1
ATOM 3126 C C . PRO A 1 405 ? 16.384 10.955 -19.330 1.00 79.44 405 PRO A C 1
ATOM 3128 O O . PRO A 1 405 ? 16.561 10.257 -20.325 1.00 79.44 405 PRO A O 1
ATOM 3131 N N . ARG A 1 406 ? 15.457 11.924 -19.317 1.00 82.44 406 ARG A N 1
ATOM 3132 C CA . ARG A 1 406 ? 14.663 12.323 -20.493 1.00 82.44 406 ARG A CA 1
ATOM 3133 C C . ARG A 1 406 ? 15.454 13.345 -21.314 1.00 82.44 406 ARG A C 1
ATOM 3135 O O . ARG A 1 406 ? 16.204 14.134 -20.745 1.00 82.44 406 ARG A O 1
ATOM 3142 N N . ILE A 1 407 ? 15.284 13.325 -22.635 1.00 77.38 407 ILE A N 1
ATOM 3143 C CA . ILE A 1 407 ? 15.979 14.217 -23.572 1.00 77.38 407 ILE A CA 1
ATOM 3144 C C . ILE A 1 407 ? 14.913 14.966 -24.393 1.00 77.38 407 ILE A C 1
ATOM 3146 O O . ILE A 1 407 ? 14.242 14.325 -25.200 1.00 77.38 407 ILE A O 1
ATOM 3150 N N . PRO A 1 408 ? 14.718 16.288 -24.212 1.00 77.44 408 PRO A N 1
ATOM 3151 C CA . PRO A 1 408 ? 15.340 17.154 -23.204 1.00 77.44 408 PRO A CA 1
ATOM 3152 C C . PRO A 1 408 ? 14.906 16.817 -21.764 1.00 77.44 408 PRO A C 1
ATOM 3154 O O . PRO A 1 408 ? 13.900 16.140 -21.535 1.00 77.44 408 PRO A O 1
ATOM 3157 N N . THR A 1 409 ? 15.666 17.311 -20.785 1.00 78.94 409 THR A N 1
ATOM 3158 C CA . THR A 1 409 ? 15.367 17.144 -19.358 1.00 78.94 409 THR A CA 1
ATOM 3159 C C . THR A 1 409 ? 14.164 17.986 -18.936 1.00 78.94 409 THR A C 1
ATOM 3161 O O . THR A 1 409 ? 13.951 19.092 -19.425 1.00 78.94 409 THR A O 1
ATOM 3164 N N . CYS A 1 410 ? 13.378 17.494 -17.974 1.00 76.19 410 CYS A N 1
ATOM 3165 C CA . CYS A 1 410 ? 12.191 18.205 -17.468 1.00 76.19 410 CYS A CA 1
ATOM 3166 C C . CYS A 1 410 ? 12.512 19.396 -16.552 1.00 76.19 410 CYS A C 1
ATOM 3168 O O . CYS A 1 410 ? 11.609 20.125 -16.152 1.00 76.19 410 CYS A O 1
ATOM 3170 N N . TYR A 1 411 ? 13.783 19.543 -16.190 1.00 69.88 411 TYR A N 1
ATOM 3171 C CA . TYR A 1 411 ? 14.325 20.569 -15.312 1.00 69.88 411 TYR A CA 1
ATOM 3172 C C . TYR A 1 411 ? 15.448 21.270 -16.085 1.00 69.88 411 TYR A C 1
ATOM 3174 O O . TYR A 1 411 ? 16.129 20.598 -16.877 1.00 69.88 411 TYR A O 1
ATOM 3182 N N . PRO A 1 412 ? 15.651 22.587 -15.894 1.00 61.19 412 PRO A N 1
ATOM 3183 C CA . PRO A 1 412 ? 16.811 23.269 -16.451 1.00 61.19 412 PRO A CA 1
ATOM 3184 C C . PRO A 1 412 ? 18.095 22.613 -15.933 1.00 61.19 412 PRO A C 1
ATOM 3186 O O . PRO A 1 412 ? 18.120 22.053 -14.834 1.00 61.19 412 PRO A O 1
ATOM 3189 N N . ALA A 1 413 ? 19.167 22.688 -16.720 1.00 52.41 413 ALA A N 1
ATOM 3190 C CA . ALA A 1 413 ? 20.477 22.244 -16.272 1.00 52.41 413 ALA A CA 1
ATOM 3191 C C . ALA A 1 413 ? 20.939 23.139 -15.112 1.00 52.41 413 ALA A C 1
ATOM 3193 O O . ALA A 1 413 ? 21.376 24.268 -15.325 1.00 52.41 413 ALA A O 1
ATOM 3194 N N . VAL A 1 414 ? 20.820 22.633 -13.884 1.00 49.41 414 VAL A N 1
ATOM 3195 C CA . VAL A 1 414 ? 21.516 23.202 -12.730 1.00 49.41 414 VAL A CA 1
ATOM 3196 C C . VAL A 1 414 ? 23.006 23.048 -13.012 1.00 49.41 414 VAL A C 1
ATOM 3198 O O . VAL A 1 414 ? 23.457 21.930 -13.275 1.00 49.41 414 VAL A O 1
ATOM 3201 N N . GLU A 1 415 ? 23.762 24.147 -12.992 1.00 41.28 415 GLU A N 1
ATOM 3202 C CA . GLU A 1 415 ? 25.217 24.075 -13.119 1.00 41.28 415 GLU A CA 1
ATOM 3203 C C . GLU A 1 415 ? 25.756 23.110 -12.060 1.00 41.28 415 GLU A C 1
ATOM 3205 O O . GLU A 1 415 ? 25.419 23.208 -10.877 1.00 41.28 415 GLU A O 1
ATOM 3210 N N . SER A 1 416 ? 26.555 22.132 -12.488 1.00 40.72 416 SER A N 1
ATOM 3211 C CA . SER A 1 416 ? 27.100 21.126 -11.585 1.00 40.72 416 SER A CA 1
ATOM 3212 C C . SER A 1 416 ? 28.060 21.803 -10.613 1.00 40.72 416 SER A C 1
ATOM 3214 O O . SER A 1 416 ? 29.207 22.074 -10.974 1.00 40.72 416 SER A O 1
ATOM 3216 N N . ALA A 1 417 ? 27.581 22.084 -9.399 1.00 44.62 417 ALA A N 1
ATOM 3217 C CA . ALA A 1 417 ? 28.382 22.661 -8.329 1.00 44.62 417 ALA A CA 1
ATOM 3218 C C . ALA A 1 417 ? 29.679 21.855 -8.181 1.00 44.62 417 ALA A C 1
ATOM 3220 O O . ALA A 1 417 ? 29.615 20.641 -7.980 1.00 44.62 417 ALA A O 1
ATOM 3221 N N . ASP A 1 418 ? 30.820 22.539 -8.338 1.00 42.69 418 ASP A N 1
ATOM 3222 C CA . ASP A 1 418 ? 32.155 21.940 -8.471 1.00 42.69 418 ASP A CA 1
ATOM 3223 C C . ASP A 1 418 ? 32.370 20.835 -7.428 1.00 42.69 418 ASP A C 1
ATOM 3225 O O . ASP A 1 418 ? 32.493 21.103 -6.229 1.00 42.69 418 ASP A O 1
ATOM 3229 N N . THR A 1 419 ? 32.357 19.585 -7.903 1.00 48.97 419 THR A N 1
ATOM 3230 C CA . THR A 1 419 ? 32.264 18.385 -7.063 1.00 48.97 419 THR A CA 1
ATOM 3231 C C . THR A 1 419 ? 33.532 18.097 -6.270 1.00 48.97 419 THR A C 1
ATOM 3233 O O . THR A 1 419 ? 33.519 17.200 -5.430 1.00 48.97 419 THR A O 1
ATOM 3236 N N . LEU A 1 420 ? 34.612 18.851 -6.496 1.00 50.00 420 LEU A N 1
ATOM 3237 C CA . LEU A 1 420 ? 35.801 18.809 -5.656 1.00 50.00 420 LEU A CA 1
ATOM 3238 C C . LEU A 1 420 ? 35.516 19.489 -4.315 1.00 50.00 420 LEU A C 1
ATOM 3240 O O . LEU A 1 420 ? 35.288 20.700 -4.245 1.00 50.00 420 LEU A O 1
ATOM 3244 N N . THR A 1 421 ? 35.619 18.752 -3.212 1.00 58.81 421 THR A N 1
ATOM 3245 C CA . THR A 1 421 ? 35.651 19.374 -1.883 1.00 58.81 421 THR A CA 1
ATOM 3246 C C . THR A 1 421 ? 36.809 20.378 -1.781 1.00 58.81 421 THR A C 1
ATOM 3248 O O . THR A 1 421 ? 37.796 20.302 -2.518 1.00 58.81 421 THR A O 1
ATOM 3251 N N . VAL A 1 422 ? 36.725 21.328 -0.842 1.00 62.12 422 VAL A N 1
ATOM 3252 C CA . VAL A 1 422 ? 37.819 22.292 -0.585 1.00 62.12 422 VAL A CA 1
ATOM 3253 C C . VAL A 1 422 ? 39.143 21.557 -0.316 1.00 62.12 422 VAL A C 1
ATOM 3255 O O . VAL A 1 422 ? 40.190 21.957 -0.815 1.00 62.12 422 VAL A O 1
ATOM 3258 N N . MET A 1 423 ? 39.076 20.417 0.380 1.00 57.78 423 MET A N 1
ATOM 3259 C CA . MET A 1 423 ? 40.227 19.554 0.657 1.00 57.78 423 MET A CA 1
ATOM 3260 C C . MET A 1 423 ? 40.809 18.904 -0.606 1.00 57.78 423 MET A C 1
ATOM 3262 O O . MET A 1 423 ? 42.023 18.753 -0.702 1.00 57.78 423 MET A O 1
ATOM 3266 N N . GLU A 1 424 ? 39.986 18.523 -1.586 1.00 70.69 424 GLU A N 1
ATOM 3267 C CA . GLU A 1 424 ? 40.468 17.959 -2.855 1.00 70.69 424 GLU A CA 1
ATOM 3268 C C . GLU A 1 424 ? 41.107 19.021 -3.753 1.00 70.69 424 GLU A C 1
ATOM 3270 O O . GLU A 1 424 ? 42.130 18.733 -4.376 1.00 70.69 424 GLU A O 1
ATOM 3275 N N . ARG A 1 425 ? 40.579 20.254 -3.760 1.00 71.56 425 ARG A N 1
ATOM 3276 C CA . ARG A 1 425 ? 41.219 21.404 -4.425 1.00 71.56 425 ARG A CA 1
ATOM 3277 C C . ARG A 1 425 ? 42.579 21.723 -3.797 1.00 71.56 425 ARG A C 1
ATOM 3279 O O . ARG A 1 425 ? 43.583 21.654 -4.504 1.00 71.56 425 ARG A O 1
ATOM 3286 N N . MET A 1 426 ? 42.650 21.877 -2.472 1.00 68.88 426 MET A N 1
ATOM 3287 C CA . MET A 1 426 ? 43.926 22.048 -1.752 1.00 68.88 426 MET A CA 1
ATOM 3288 C C . MET A 1 426 ? 44.908 20.894 -2.008 1.00 68.88 426 MET A C 1
ATOM 3290 O O . MET A 1 426 ? 46.101 21.110 -2.212 1.00 68.88 426 MET A O 1
ATOM 3294 N N . GLN A 1 427 ? 44.429 19.646 -2.058 1.00 71.81 427 GLN A N 1
ATOM 3295 C CA . GLN A 1 427 ? 45.277 18.507 -2.415 1.00 71.81 427 GLN A CA 1
ATOM 3296 C C . GLN A 1 427 ? 45.788 18.556 -3.859 1.00 71.81 427 GLN A C 1
ATOM 3298 O O . GLN A 1 427 ? 46.884 18.054 -4.106 1.00 71.81 427 GLN A O 1
ATOM 3303 N N . GLN A 1 428 ? 45.026 19.089 -4.817 1.00 77.06 428 GLN A N 1
ATOM 3304 C CA . GLN A 1 428 ? 45.492 19.264 -6.196 1.00 77.06 428 GLN A CA 1
ATOM 3305 C C . GLN A 1 428 ? 46.521 20.395 -6.302 1.00 77.06 428 GLN A C 1
ATOM 3307 O O . GLN A 1 428 ? 47.536 20.205 -6.967 1.00 77.06 428 GLN A O 1
ATOM 3312 N N . GLU A 1 429 ? 46.328 21.504 -5.585 1.00 73.44 429 GLU A N 1
ATOM 3313 C CA . GLU A 1 429 ? 47.291 22.612 -5.490 1.00 73.44 429 GLU A CA 1
ATOM 3314 C C . GLU A 1 429 ? 48.632 22.132 -4.904 1.00 73.44 429 GLU A C 1
ATOM 3316 O O . GLU A 1 429 ? 49.674 22.251 -5.553 1.00 73.44 429 GLU A O 1
ATOM 3321 N N . ILE A 1 430 ? 48.598 21.445 -3.754 1.00 71.88 430 ILE A N 1
ATOM 3322 C CA . ILE A 1 430 ? 49.783 20.848 -3.106 1.00 71.88 430 ILE A CA 1
ATOM 3323 C C . ILE A 1 430 ? 50.490 19.831 -4.027 1.00 71.88 430 ILE A C 1
ATOM 3325 O O . ILE A 1 430 ? 51.721 19.771 -4.069 1.00 71.88 430 ILE A O 1
ATOM 3329 N N . LYS A 1 431 ? 49.737 19.037 -4.806 1.00 71.62 431 LYS A N 1
ATOM 3330 C CA . LYS A 1 431 ? 50.300 18.097 -5.800 1.00 71.62 431 LYS A CA 1
ATOM 3331 C C . LYS A 1 431 ? 50.829 18.805 -7.061 1.00 71.62 431 LYS A C 1
ATOM 3333 O O . LYS A 1 431 ? 51.657 18.228 -7.768 1.00 71.62 431 LYS A O 1
ATOM 3338 N N . GLY A 1 432 ? 50.378 20.028 -7.343 1.00 60.72 432 GLY A N 1
ATOM 3339 C CA . GLY A 1 432 ? 50.817 20.861 -8.464 1.00 60.72 432 GLY A CA 1
ATOM 3340 C C . GLY A 1 432 ? 52.159 21.550 -8.209 1.00 60.72 432 GLY A C 1
ATOM 3341 O O . GLY A 1 432 ? 53.087 21.409 -9.012 1.00 60.72 432 GLY A O 1
ATOM 3342 N N . ASP A 1 433 ? 52.297 22.237 -7.071 1.00 53.44 433 ASP A N 1
ATOM 3343 C CA . ASP A 1 433 ? 53.496 23.035 -6.759 1.00 53.44 433 ASP A CA 1
ATOM 3344 C C . ASP A 1 433 ? 54.771 22.196 -6.586 1.00 53.44 433 ASP A C 1
ATOM 3346 O O . ASP A 1 433 ? 55.875 22.658 -6.900 1.00 53.44 433 ASP A O 1
ATOM 3350 N N . GLY A 1 434 ? 54.632 20.911 -6.235 1.00 47.38 434 GLY A N 1
ATOM 3351 C CA . GLY A 1 434 ? 55.740 19.949 -6.184 1.00 47.38 434 GLY A CA 1
ATOM 3352 C C . GLY A 1 434 ? 56.554 19.813 -7.486 1.00 47.38 434 GLY A C 1
ATOM 3353 O O . GLY A 1 434 ? 57.656 19.264 -7.458 1.00 47.38 434 GLY A O 1
ATOM 3354 N N . LYS A 1 435 ? 56.068 20.334 -8.626 1.00 49.56 435 LYS A N 1
ATOM 3355 C CA . LYS A 1 435 ? 56.791 20.343 -9.913 1.00 49.56 435 LYS A CA 1
ATOM 3356 C C . LYS A 1 435 ? 57.606 21.609 -10.215 1.00 49.56 435 LYS A C 1
ATOM 3358 O O . LYS A 1 435 ? 58.358 21.590 -11.189 1.00 49.56 435 LYS A O 1
ATOM 3363 N N . ARG A 1 436 ? 57.517 22.689 -9.423 1.00 47.59 436 ARG A N 1
ATOM 3364 C CA . ARG A 1 436 ? 58.269 23.942 -9.688 1.00 47.59 436 ARG A CA 1
ATOM 3365 C C . ARG A 1 436 ? 59.599 24.077 -8.927 1.00 47.59 436 ARG A C 1
ATOM 3367 O O . ARG A 1 436 ? 60.436 24.879 -9.325 1.00 47.59 436 ARG A O 1
ATOM 3374 N N . GLY A 1 437 ? 59.850 23.255 -7.906 1.00 43.59 437 GLY A N 1
ATOM 3375 C CA . GLY A 1 437 ? 60.983 23.415 -6.976 1.00 43.59 437 GLY A CA 1
ATOM 3376 C C . GLY A 1 437 ? 62.350 22.804 -7.347 1.00 43.59 437 GLY A C 1
ATOM 3377 O O . GLY A 1 437 ? 63.184 22.673 -6.456 1.00 43.59 437 GLY A O 1
ATOM 3378 N N . ARG A 1 438 ? 62.614 22.370 -8.595 1.00 43.28 438 ARG A N 1
ATOM 3379 C CA . ARG A 1 438 ? 63.897 21.708 -8.970 1.00 43.28 438 ARG A CA 1
ATOM 3380 C C . ARG A 1 438 ? 64.459 22.073 -10.359 1.00 43.28 438 ARG A C 1
ATOM 3382 O O . ARG A 1 438 ? 64.723 21.195 -11.179 1.00 43.28 438 ARG A O 1
ATOM 3389 N N . ARG A 1 439 ? 64.730 23.360 -10.608 1.00 44.50 439 ARG A N 1
ATOM 3390 C CA . ARG A 1 439 ? 65.735 23.817 -11.598 1.00 44.50 439 ARG A CA 1
ATOM 3391 C C . ARG A 1 439 ? 66.393 25.115 -11.120 1.00 44.50 439 ARG A C 1
ATOM 3393 O O . ARG A 1 439 ? 65.675 26.061 -10.828 1.00 44.50 439 ARG A O 1
ATOM 3400 N N . GLY A 1 440 ? 67.729 25.172 -11.118 1.00 39.06 440 GLY A N 1
ATOM 3401 C CA . GLY A 1 440 ? 68.484 26.422 -10.935 1.00 39.06 440 GLY A CA 1
ATOM 3402 C C . GLY A 1 440 ? 69.368 26.505 -9.687 1.00 39.06 440 GLY A C 1
ATOM 3403 O O . GLY A 1 440 ? 69.111 27.327 -8.819 1.00 39.06 440 GLY A O 1
ATOM 3404 N N . LEU A 1 441 ? 70.439 25.706 -9.628 1.00 38.94 441 LEU A N 1
ATOM 3405 C CA . LEU A 1 441 ? 71.625 25.996 -8.806 1.00 38.94 441 LEU A CA 1
ATOM 3406 C C . LEU A 1 441 ? 72.840 25.294 -9.434 1.00 38.94 441 LEU A C 1
ATOM 3408 O O . LEU A 1 441 ? 73.161 24.152 -9.119 1.00 38.94 441 LEU A O 1
ATOM 3412 N N . ALA A 1 442 ? 73.422 25.960 -10.433 1.00 40.00 442 ALA A N 1
ATOM 3413 C CA . ALA A 1 442 ? 74.591 25.508 -11.185 1.00 40.00 442 ALA A CA 1
ATOM 3414 C C . ALA A 1 442 ? 75.308 26.720 -11.810 1.00 40.00 442 ALA A C 1
ATOM 3416 O O . ALA A 1 442 ? 75.182 26.978 -13.010 1.00 40.00 442 ALA A O 1
ATOM 3417 N N . ARG A 1 443 ? 75.998 27.489 -10.965 1.00 38.22 443 ARG A N 1
ATOM 3418 C CA . ARG A 1 443 ? 77.057 28.453 -11.296 1.00 38.22 443 ARG A CA 1
ATOM 3419 C C . ARG A 1 443 ? 77.826 28.793 -10.026 1.00 38.22 443 ARG A C 1
ATOM 3421 O O . ARG A 1 443 ? 77.166 28.784 -8.965 1.00 38.22 443 ARG A O 1
#

Secondary structure (DSSP, 8-state):
-PPP-SSS-SS------SGGGGSHHHHHHHHHHHHHHHT--HHHHHHHHHHHHHHHTTT--HHHHHHHHHHTTT-SSPPHHHHHHHHHHTT-EEEEE----EEEE-TT--EEEEEEEEEEETTTEEEEEGGGGG-HHHHHHHHHHHHHHHHHSTT-S----EEESSS--S---S----SS--HHHHHHHHHHHHHHHHHHHHHS-HHHHHHHHHHTTT-TTHHHHTTS-HHHHHHHHHHH-S---EEEEEEETTTEEEEEEETT-PPPSS-TTS--SS--TTSHHHHHHH-TTS-SEEEEEEEEETTEEEEEEEEEEEEE-TT--EEEEEEEEE-HHHHHHTTS-HHHHHHHHHHHHHHTTTEEPPPHHHHHHHHHHHHHHT-HHHHHHTTSPEEEE-SSGGG--SSS-SS--------S-HHHHHHHHHHHHTTTSS-----

pLDDT: mean 81.94, std 17.23, range [29.77, 98.56]

Foldseek 3Di:
DQDDQPDQWADRDGDCPPVVCVDPVNCVVVVLVVCLVVVHALLNVLQVVVQVVCRSVLVADPVLLVLLCVLLVQDFQDFLVSLVVSLVVLQAAEEEDEDAWDWDAEPVRDTKTKDWQWKDDPDHYTYGYCLVVVQRQVSLLVSQLVSQCCRVPVSDDDTQTDMDILYLDRDDPPDDDDSGNDVVSSVVSVSSVSSNSSSLSNNQPQPVNQVVCLVVLNDLCCCVVSSHDSVSSQVVCSHRAPDSFKKKFKAAPPGRTNDIHGNNRDADQADNRDGAPFRWCPDPFNVCNVVVVDAWAWAWEWEQDPVAIWIKIKIKGWDAISNRGIIIIIMMGTLQVLLVVVVHNSRVLSVVLQVQCQVVQFWHQRDPVSLVSQVNSSVVSSHVSSVVNNVGIYGYTYSGQQPASHVVGPDPDDPDDPPQDPVNVVVVVVVVCVVVPDDDDDD

Radius of gyration: 25.07 Å; chains: 1; bounding box: 100×46×60 Å

Sequence (443 aa):
IRPDKSGRGGIAGIALEPGFLFSQEILQIAIPEMLAQTGTSGRQLAHLLIRAHQEHHRNHFPDIERAAEEVGGKQLPIHVDDMLAIIRKTGVKIKWFSRAPKEVKDEAGVKSLGTVRSFFDPPGTLYLNETLKKQTGRLKYDLALHIGHFTLHNKDGLKSVLLAGRSQSNNSSGRQTGSDLDAQDILNAWRDFECSFFAGALLCPKVPFRQLLDRNSYEVSVHKQLDVSPSVVMRRMTAVSPYPHWHYFDAYAPGTLKAVYRGNGIPLPWGNMRQVEDPCQHWSVFRMLADSQRGASAQISVLDTRDGPRIYCCESVPDRDMADNPHVLCAGIDLNPALDAAGSPAREIAQELKDACAQGGGDSAVPANVRRAILSAGRILNIAWVERGLANPARLICSRGSMCPRIPTCYPAVESADTLTVMERMQQEIKGDGKRGRRGLAR